Protein AF-X0K9X8-F1 (afdb_monomer_lite)

Organism: Fusarium odoratissimum (strain NRRL 54006) (NCBI:txid1089451)

InterPro domains:
  IPR001173 Glycosyltransferase 2-like [PF13632] (130-257)
  IPR029044 Nucleotide-diphospho-sugar transferases [SSF53448] (124-245)

Foldseek 3Di:
DLVLVVVLLVLLVLLQVVVVVVVVVVVVVVVCCPDPVNVVVVVVDPDDPPQQAWEAEAEDEPPDLQQLLALLVLVVPDPSHPYYHYHYPDDDPVSVSNVVSVVDYHDDDDQPVSSLQSLCQSLLLRQADDPNHDIDRPVLCVQQVVVQQQDDQVNHGAPDRGRNSSSLSCLVVVHGHHDNPPRHGDDDDDPAPQLNLLVLLLVLLSLLRCCPVCVVSQVVRDVSSNVSSCCLQVVLVVLVCQLVCCLPPVDRPDDDDPVSVVVSLVVSLVSRCVVCVPHDDNVNSCVSVVVVVCSRQVNSLSNVLSNVCSPPNCSSDDDPPPPPDDDPPPLVRLCSRCVSVLQSQLSVQLSVQLVVCVVVVHDPVVNVVSSNVRSVVRSVVSCVRRRVVD

pLDDT: mean 72.7, std 17.41, range [32.03, 96.44]

Radius of gyration: 24.19 Å; chains: 1; bounding box: 67×46×76 Å

Secondary structure (DSSP, 8-state):
-THHHHHHHHHHHHHHHHHHHHHHHHHHHHHHHHSHHHHHHHHH--S------EEEEEEESS--HHHHHHHHHHHHT-TTEEEEEEEE---SGGGHHHHHHTTS------SSHHHHHHHHHTTTB-S---TTS--EEHHHHTTTHHHHHT-EETTEEPSS--HHHHHHHHHHTT--B---TT-----PPPSSHHHHHHHHHHHHHHHHHHHHH-THHHHHH-HHHHHHHHHHHHHHHHHHHHHHHHHHH----S---HHHHHHHHHHHHHHHHHH-TTT--GGGGGGHHHHHHHHHTHHHHHHHHHHHTTT-S--SS--S-TTS------HHHHHHHHHHHHHHHHHHHHHHHHHHHHHTT--HHHHHHHHHHHHHHHHHHHHHHHTTT-

Sequence (390 aa):
MTIDILLGIILTESNRFANEGRRISFYSTLQRENSPKGREANFSTQSSNVKLNCLSAVVGYREDTALFTRALESYKAARGQDFMLVGIDGNNAEDQDMVDVFQRVVSILLGVRSFTRSTPACTATSDCQSGPCTAFRLSALSAILMPWYMQKVFGKRMIVNEDRHLTTNLLVRGWAVVFASDVLTATETPTTVTRWLRQQVRWARATHIESLLIPCVYAMSHPMAFFAAARREFGPLVVAVAVLSYFLTSHKLLYFSYPDLFLRIGITTVYNLLRNPDRLRLALSWYVVPGMFFYNIPLPAIHIWSLVTMTADTWGTAMRASTEIPKKDSSRKKWFETGFFVVWMGIVGGTVSRWLANEFDLCQGQTLVFMLCGVSLASVSTWKATIASQ

Structure (mmCIF, N/CA/C/O backbone):
data_AF-X0K9X8-F1
#
_entry.id   AF-X0K9X8-F1
#
loop_
_atom_site.group_PDB
_atom_site.id
_atom_site.type_symbol
_atom_site.label_atom_id
_atom_site.label_alt_id
_atom_site.label_comp_id
_atom_site.label_asym_id
_atom_site.label_entity_id
_atom_site.label_seq_id
_atom_site.pdbx_PDB_ins_code
_atom_site.Cartn_x
_atom_site.Cartn_y
_atom_site.Cartn_z
_atom_site.occupancy
_atom_site.B_iso_or_equiv
_atom_site.auth_seq_id
_atom_site.auth_comp_id
_atom_site.auth_asym_id
_atom_site.auth_atom_id
_atom_site.pdbx_PDB_model_num
ATOM 1 N N . MET A 1 1 ? 12.247 -5.678 16.398 1.00 59.19 1 MET A N 1
ATOM 2 C CA . MET A 1 1 ? 11.495 -5.378 15.163 1.00 59.19 1 MET A CA 1
ATOM 3 C C . MET A 1 1 ? 12.281 -4.376 14.282 1.00 59.19 1 MET A C 1
ATOM 5 O O . MET A 1 1 ? 12.179 -4.422 13.061 1.00 59.19 1 MET A O 1
ATOM 9 N N . THR A 1 2 ? 13.179 -3.576 14.872 1.00 66.62 2 THR A N 1
ATOM 10 C CA . THR A 1 2 ? 14.182 -2.691 14.229 1.00 66.62 2 THR A CA 1
ATOM 11 C C . THR A 1 2 ? 15.045 -3.304 13.114 1.00 66.62 2 THR A C 1
ATOM 13 O O . THR A 1 2 ? 15.408 -2.596 12.177 1.00 66.62 2 THR A O 1
ATOM 16 N N . ILE A 1 3 ? 15.354 -4.608 13.174 1.00 74.50 3 ILE A N 1
ATOM 17 C CA . ILE A 1 3 ? 16.177 -5.312 12.165 1.00 74.50 3 ILE A CA 1
ATOM 18 C C . ILE A 1 3 ? 15.588 -5.159 10.756 1.00 74.50 3 ILE A C 1
ATOM 20 O O . ILE A 1 3 ? 16.328 -4.991 9.794 1.00 74.50 3 ILE A O 1
ATOM 24 N N . ASP A 1 4 ? 14.259 -5.142 10.640 1.00 74.19 4 ASP A N 1
ATOM 25 C CA . ASP A 1 4 ? 13.558 -4.997 9.363 1.00 74.19 4 ASP A CA 1
ATOM 26 C C . ASP A 1 4 ? 13.836 -3.645 8.682 1.00 74.19 4 ASP A C 1
ATOM 28 O O . ASP A 1 4 ? 14.047 -3.586 7.472 1.00 74.19 4 ASP A O 1
ATOM 32 N N . ILE A 1 5 ? 13.907 -2.559 9.464 1.00 75.75 5 ILE A N 1
ATOM 33 C CA . ILE A 1 5 ? 14.230 -1.223 8.941 1.00 75.75 5 ILE A CA 1
ATOM 34 C C . ILE A 1 5 ? 15.701 -1.128 8.559 1.00 75.75 5 ILE A C 1
ATOM 36 O O . ILE A 1 5 ? 16.012 -0.572 7.509 1.00 75.75 5 ILE A O 1
ATOM 40 N N . LEU A 1 6 ? 16.602 -1.697 9.365 1.00 79.06 6 LEU A N 1
ATOM 41 C CA . LEU A 1 6 ? 18.027 -1.736 9.030 1.00 79.06 6 LEU A CA 1
ATOM 42 C C . LEU A 1 6 ? 18.268 -2.530 7.742 1.00 79.06 6 LEU A C 1
ATOM 44 O O . LEU A 1 6 ? 18.966 -2.052 6.852 1.00 79.06 6 LEU A O 1
ATOM 48 N N . LEU A 1 7 ? 17.620 -3.688 7.596 1.00 80.00 7 LEU A N 1
ATOM 49 C CA . LEU A 1 7 ? 17.647 -4.468 6.362 1.00 80.00 7 LEU A CA 1
ATOM 50 C C . LEU A 1 7 ? 17.076 -3.662 5.186 1.00 80.00 7 LEU A C 1
ATOM 52 O O . LEU A 1 7 ? 17.676 -3.630 4.117 1.00 80.00 7 LEU A O 1
ATOM 56 N N . GLY A 1 8 ? 15.959 -2.957 5.384 1.00 75.25 8 GLY A N 1
ATOM 57 C CA . GLY A 1 8 ? 15.376 -2.073 4.374 1.00 75.25 8 GLY A CA 1
ATOM 58 C C . GLY A 1 8 ? 16.324 -0.957 3.920 1.00 75.25 8 GLY A C 1
ATOM 59 O O . GLY A 1 8 ? 16.426 -0.699 2.720 1.00 75.25 8 GLY A O 1
ATOM 60 N N . ILE A 1 9 ? 17.051 -0.326 4.850 1.00 78.31 9 ILE A N 1
ATOM 61 C CA . ILE A 1 9 ? 18.086 0.677 4.551 1.00 78.31 9 ILE A CA 1
ATOM 62 C C . ILE A 1 9 ? 19.211 0.047 3.727 1.00 78.31 9 ILE A C 1
ATOM 64 O O . ILE A 1 9 ? 19.549 0.569 2.665 1.00 78.31 9 ILE A O 1
ATOM 68 N N . ILE A 1 10 ? 19.743 -1.095 4.173 1.00 83.25 10 ILE A N 1
ATOM 69 C CA . ILE A 1 10 ? 20.827 -1.803 3.480 1.00 83.25 10 ILE A CA 1
ATOM 70 C C . ILE A 1 10 ? 20.409 -2.137 2.047 1.00 83.25 10 ILE A C 1
ATOM 72 O O . ILE A 1 10 ? 21.118 -1.782 1.113 1.00 83.25 10 ILE A O 1
ATOM 76 N N . LEU A 1 11 ? 19.232 -2.737 1.849 1.00 80.50 11 LEU A N 1
ATOM 77 C CA . LEU A 1 11 ? 18.739 -3.102 0.517 1.00 80.50 11 LEU A CA 1
ATOM 78 C C . LEU A 1 11 ? 18.497 -1.877 -0.376 1.00 80.50 11 LEU A C 1
ATOM 80 O O . LEU A 1 11 ? 18.736 -1.939 -1.582 1.00 80.50 11 LEU A O 1
ATOM 84 N N . THR A 1 12 ? 18.065 -0.755 0.205 1.00 73.56 12 THR A N 1
ATOM 85 C CA . THR A 1 12 ? 17.913 0.519 -0.515 1.00 73.56 12 THR A CA 1
ATOM 86 C C . THR A 1 12 ? 19.257 1.039 -1.015 1.00 73.56 12 THR A C 1
ATOM 88 O O . THR A 1 12 ? 19.388 1.383 -2.192 1.00 73.56 12 THR A O 1
ATOM 91 N N . GLU A 1 13 ? 20.279 1.029 -0.162 1.00 80.56 13 GLU A N 1
ATOM 92 C CA . GLU A 1 13 ? 21.633 1.437 -0.538 1.00 80.56 13 GLU A CA 1
ATOM 93 C C . GLU A 1 13 ? 22.288 0.457 -1.520 1.00 80.56 13 GLU A C 1
ATOM 95 O O . GLU A 1 13 ? 22.928 0.891 -2.478 1.00 80.56 13 GLU A O 1
ATOM 100 N N . SER A 1 14 ? 22.065 -0.851 -1.367 1.00 81.12 14 SER A N 1
ATOM 101 C CA . SER A 1 14 ? 22.521 -1.861 -2.328 1.00 81.12 14 SER A CA 1
ATOM 102 C C . SER A 1 14 ? 21.883 -1.665 -3.705 1.00 81.12 14 SER A C 1
ATOM 104 O O . SER A 1 14 ? 22.591 -1.698 -4.710 1.00 81.12 14 SER A O 1
ATOM 106 N N . ASN A 1 15 ? 20.569 -1.402 -3.771 1.00 76.69 15 ASN A N 1
ATOM 107 C CA . ASN A 1 15 ? 19.885 -1.085 -5.028 1.00 76.69 15 ASN A CA 1
ATOM 108 C C . ASN A 1 15 ? 20.501 0.149 -5.698 1.00 76.69 15 ASN A C 1
ATOM 110 O O . ASN A 1 15 ? 20.777 0.147 -6.897 1.00 76.69 15 ASN A O 1
ATOM 114 N N . ARG A 1 16 ? 20.755 1.203 -4.915 1.00 73.44 16 ARG A N 1
ATOM 115 C CA . ARG A 1 16 ? 21.402 2.419 -5.407 1.00 73.44 16 ARG A CA 1
ATOM 116 C C . ARG A 1 16 ? 22.793 2.135 -5.961 1.00 73.44 16 ARG A C 1
ATOM 118 O O . ARG A 1 16 ? 23.090 2.556 -7.074 1.00 73.44 16 ARG A O 1
ATOM 125 N N . PHE A 1 17 ? 23.627 1.420 -5.214 1.00 79.50 17 PHE A N 1
ATOM 126 C CA . PHE A 1 17 ? 24.980 1.086 -5.648 1.00 79.50 17 PHE A CA 1
ATOM 127 C C . PHE A 1 17 ? 24.965 0.250 -6.935 1.00 79.50 17 PHE A C 1
ATOM 129 O O . PHE A 1 17 ? 25.713 0.534 -7.868 1.00 79.50 17 PHE A O 1
ATOM 136 N N . ALA A 1 18 ? 24.050 -0.718 -7.041 1.00 77.81 18 ALA A N 1
ATOM 137 C CA . ALA A 1 18 ? 23.861 -1.511 -8.253 1.00 77.81 18 ALA A CA 1
ATOM 138 C C . ALA A 1 18 ? 23.387 -0.664 -9.451 1.00 77.81 18 ALA A C 1
ATOM 140 O O . ALA A 1 18 ? 23.825 -0.888 -10.582 1.00 77.81 18 ALA A O 1
ATOM 141 N N . ASN A 1 19 ? 22.502 0.313 -9.224 1.00 69.94 19 ASN A N 1
ATOM 142 C CA . ASN A 1 19 ? 22.076 1.270 -10.249 1.00 69.94 19 ASN A CA 1
ATOM 143 C C . ASN A 1 19 ? 23.240 2.154 -10.714 1.00 69.94 19 ASN A C 1
ATOM 145 O O . ASN A 1 19 ? 23.433 2.328 -11.917 1.00 69.94 19 ASN A O 1
ATOM 149 N N . GLU A 1 20 ? 24.035 2.670 -9.776 1.00 74.62 20 GLU A N 1
ATOM 150 C CA . GLU A 1 20 ? 25.189 3.518 -10.071 1.00 74.62 20 GLU A CA 1
ATOM 151 C C . GLU A 1 20 ? 26.272 2.753 -10.837 1.00 74.62 20 GLU A C 1
ATOM 153 O O . GLU A 1 20 ? 26.783 3.240 -11.842 1.00 74.62 20 GLU A O 1
ATOM 158 N N . GLY A 1 21 ? 26.563 1.514 -10.434 1.00 75.44 21 GLY A N 1
ATOM 159 C CA . GLY A 1 21 ? 27.495 0.643 -11.147 1.00 75.44 21 GLY A CA 1
ATOM 160 C C . GLY A 1 21 ? 27.061 0.388 -12.593 1.00 75.44 21 GLY A C 1
ATOM 161 O O . GLY A 1 21 ? 27.867 0.522 -13.515 1.00 75.44 21 GLY A O 1
ATOM 162 N N . ARG A 1 22 ? 25.767 0.110 -12.821 1.00 75.81 22 ARG A N 1
ATOM 163 C CA . ARG A 1 22 ? 25.206 -0.027 -14.179 1.00 75.81 22 ARG A CA 1
ATOM 164 C C . ARG A 1 22 ? 25.334 1.263 -14.983 1.00 75.81 22 ARG A C 1
ATOM 166 O O . ARG A 1 22 ? 25.689 1.217 -16.160 1.00 75.81 22 ARG A O 1
ATOM 173 N N . ARG A 1 23 ? 25.100 2.410 -14.345 1.00 72.25 23 ARG A N 1
ATOM 174 C CA . ARG A 1 23 ? 25.253 3.732 -14.956 1.00 72.25 23 ARG A CA 1
ATOM 175 C C . ARG A 1 23 ? 26.701 3.980 -15.394 1.00 72.25 23 ARG A C 1
ATOM 177 O O . ARG A 1 23 ? 26.932 4.287 -16.560 1.00 72.25 23 ARG A O 1
ATOM 184 N N . ILE A 1 24 ? 27.678 3.790 -14.506 1.00 73.06 24 ILE A N 1
ATOM 185 C CA . ILE A 1 24 ? 29.112 3.970 -14.798 1.00 73.06 24 ILE A CA 1
ATOM 186 C C . ILE A 1 24 ? 29.586 2.997 -15.890 1.00 73.06 24 ILE A C 1
ATOM 188 O O . ILE A 1 24 ? 30.303 3.392 -16.813 1.00 73.06 24 ILE A O 1
ATOM 192 N N . SER A 1 25 ? 29.156 1.734 -15.837 1.00 75.88 25 SER A N 1
ATOM 193 C CA . SER A 1 25 ? 29.477 0.734 -16.864 1.00 75.88 25 SER A CA 1
ATOM 194 C C . SER A 1 25 ? 28.950 1.143 -18.245 1.00 75.88 25 SER A C 1
ATOM 196 O O . SER A 1 25 ? 29.683 1.069 -19.233 1.00 75.88 25 SER A O 1
ATOM 198 N N . PHE A 1 26 ? 27.728 1.673 -18.318 1.00 75.38 26 PHE A N 1
ATOM 199 C CA . PHE A 1 26 ? 27.162 2.193 -19.561 1.00 75.38 26 PHE A CA 1
ATOM 200 C C . PHE A 1 26 ? 27.972 3.375 -20.117 1.00 75.38 26 PHE A C 1
ATOM 202 O O . PHE A 1 26 ? 28.343 3.379 -21.290 1.00 75.38 26 PHE A O 1
ATOM 209 N N . TYR A 1 27 ? 28.321 4.351 -19.271 1.00 71.31 27 TYR A N 1
ATOM 210 C CA . TYR A 1 27 ? 29.128 5.503 -19.686 1.00 71.31 27 TYR A CA 1
ATOM 211 C C . TYR A 1 27 ? 30.544 5.124 -20.131 1.00 71.31 27 TYR A C 1
ATOM 213 O O . TYR A 1 27 ? 31.033 5.667 -21.120 1.00 71.31 27 TYR A O 1
ATOM 221 N N . SER A 1 28 ? 31.190 4.179 -19.446 1.00 72.38 28 SER A N 1
ATOM 222 C CA . SER A 1 28 ? 32.528 3.708 -19.828 1.00 72.38 28 SER A CA 1
ATOM 223 C C . SER A 1 28 ? 32.513 2.920 -21.143 1.00 72.38 28 SER A C 1
ATOM 225 O O . SER A 1 28 ? 33.427 3.075 -21.952 1.00 72.38 28 SER A O 1
ATOM 227 N N . THR A 1 29 ? 31.455 2.146 -21.409 1.00 73.19 29 THR A N 1
ATOM 228 C CA . THR A 1 29 ? 31.249 1.461 -22.698 1.00 73.19 29 THR A CA 1
ATOM 229 C C . THR A 1 29 ? 31.056 2.472 -23.829 1.00 73.19 29 THR A C 1
ATOM 231 O O . THR A 1 29 ? 31.784 2.427 -24.817 1.00 73.19 29 THR A O 1
ATOM 234 N N . LEU A 1 30 ? 30.188 3.472 -23.635 1.00 72.31 30 LEU A N 1
ATOM 235 C CA . LEU A 1 30 ? 30.000 4.573 -24.587 1.00 72.31 30 LEU A CA 1
ATOM 236 C C . LEU A 1 30 ? 31.292 5.354 -24.864 1.00 72.31 30 LEU A C 1
ATOM 238 O O . LEU A 1 30 ? 31.531 5.779 -25.992 1.00 72.31 30 LEU A O 1
ATOM 242 N N . GLN A 1 31 ? 32.125 5.590 -23.848 1.00 73.50 31 GLN A N 1
ATOM 243 C CA . GLN A 1 31 ? 33.414 6.265 -24.028 1.00 73.50 31 GLN A CA 1
ATOM 244 C C . GLN A 1 31 ? 34.405 5.405 -24.825 1.00 73.50 31 GLN A C 1
ATOM 246 O O . GLN A 1 31 ? 35.116 5.936 -25.680 1.00 73.50 31 GLN A O 1
ATOM 251 N N . ARG A 1 32 ? 34.430 4.083 -24.600 1.00 71.38 32 ARG A N 1
ATOM 252 C CA . ARG A 1 32 ? 35.252 3.140 -25.381 1.00 71.38 32 ARG A CA 1
ATOM 253 C C . ARG A 1 32 ? 34.811 3.070 -26.841 1.00 71.38 32 ARG A C 1
ATOM 255 O O . ARG A 1 32 ? 35.661 3.158 -27.719 1.00 71.38 32 ARG A O 1
ATOM 262 N N . GLU A 1 33 ? 33.509 2.990 -27.105 1.00 66.44 33 GLU A N 1
ATOM 263 C CA . GLU A 1 33 ? 32.953 2.987 -28.468 1.00 66.44 33 GLU A CA 1
ATOM 264 C C . GLU A 1 33 ? 33.223 4.301 -29.216 1.00 66.44 33 GLU A C 1
ATOM 266 O O . GLU A 1 33 ? 33.491 4.296 -30.416 1.00 66.44 33 GLU A O 1
ATOM 271 N N . ASN A 1 34 ? 33.211 5.435 -28.510 1.00 64.94 34 ASN A N 1
ATOM 272 C CA . ASN A 1 34 ? 33.505 6.744 -29.098 1.00 64.94 34 ASN A CA 1
ATOM 273 C C . ASN A 1 34 ? 35.006 7.052 -29.241 1.00 64.94 34 ASN A C 1
ATOM 275 O O . ASN A 1 34 ? 35.355 8.053 -29.869 1.00 64.94 34 ASN A O 1
ATOM 279 N N . SER A 1 35 ? 35.890 6.216 -28.688 1.00 67.31 35 SER A N 1
ATOM 280 C CA . SER A 1 35 ? 37.344 6.355 -28.827 1.00 67.31 35 SER A CA 1
ATOM 281 C C . SER A 1 35 ? 37.809 5.950 -30.237 1.00 67.31 35 SER A C 1
ATOM 283 O O . SER A 1 35 ? 37.209 5.057 -30.836 1.00 67.31 35 SER A O 1
ATOM 285 N N . PRO A 1 36 ? 38.899 6.530 -30.779 1.00 58.34 36 PRO A N 1
ATOM 286 C CA . PRO A 1 36 ? 39.360 6.257 -32.148 1.00 58.34 36 PRO A CA 1
ATOM 287 C C . PRO A 1 36 ? 39.602 4.762 -32.431 1.00 58.34 36 PRO A C 1
ATOM 289 O O . PRO A 1 36 ? 39.136 4.256 -33.446 1.00 58.34 36 PRO A O 1
ATOM 292 N N . LYS A 1 37 ? 40.183 4.019 -31.476 1.00 60.19 37 LYS A N 1
ATOM 293 C CA . LYS A 1 37 ? 40.351 2.553 -31.565 1.00 60.19 37 LYS A CA 1
ATOM 294 C C . LYS A 1 37 ? 39.027 1.766 -31.560 1.00 60.19 37 LYS A C 1
ATOM 296 O O . LYS A 1 37 ? 38.950 0.695 -32.149 1.00 60.19 37 LYS A O 1
ATOM 301 N N . GLY A 1 38 ? 37.987 2.274 -30.891 1.00 57.91 38 GLY A N 1
ATOM 302 C CA . GLY A 1 38 ? 36.652 1.658 -30.864 1.00 57.91 38 GLY A CA 1
ATOM 303 C C . GLY A 1 38 ? 35.869 1.896 -32.157 1.00 57.91 38 GLY A C 1
ATOM 304 O O . GLY A 1 38 ? 35.158 1.009 -32.625 1.00 57.91 38 GLY A O 1
ATOM 305 N N . ARG A 1 39 ? 36.065 3.062 -32.788 1.00 54.38 39 ARG A N 1
ATOM 306 C CA . ARG A 1 39 ? 35.500 3.380 -34.109 1.00 54.38 39 ARG A CA 1
ATOM 307 C C . ARG A 1 39 ? 36.086 2.510 -35.224 1.00 54.38 39 ARG A C 1
ATOM 309 O O . ARG A 1 39 ? 35.338 2.106 -36.105 1.00 54.38 39 ARG A O 1
ATOM 316 N N . GLU A 1 40 ? 37.376 2.177 -35.156 1.00 52.81 40 GLU A N 1
ATOM 317 C CA . GLU A 1 40 ? 38.030 1.249 -36.094 1.00 52.81 40 GLU A CA 1
ATOM 318 C C . GLU A 1 40 ? 37.556 -0.206 -35.910 1.00 52.81 40 GLU A C 1
ATOM 320 O O . GLU A 1 40 ? 37.260 -0.882 -36.893 1.00 52.81 40 GLU A O 1
ATOM 325 N N . ALA A 1 41 ? 37.390 -0.675 -34.666 1.00 54.25 41 ALA A N 1
ATOM 326 C CA . ALA A 1 41 ? 36.893 -2.027 -34.364 1.00 54.25 41 ALA A CA 1
ATOM 327 C C . ALA A 1 41 ? 35.403 -2.240 -34.721 1.00 54.25 41 ALA A C 1
ATOM 329 O O . ALA A 1 41 ? 34.992 -3.339 -35.098 1.00 54.25 41 ALA A O 1
ATOM 330 N N . ASN A 1 42 ? 34.584 -1.186 -34.652 1.00 49.88 42 ASN A N 1
ATOM 331 C CA . ASN A 1 42 ? 33.183 -1.232 -35.085 1.00 49.88 42 ASN A CA 1
ATOM 332 C C . ASN A 1 42 ? 33.025 -1.233 -36.616 1.00 49.88 42 ASN A C 1
ATOM 334 O O . ASN A 1 42 ? 31.961 -1.595 -37.115 1.00 49.88 42 ASN A O 1
ATOM 338 N N . PHE A 1 43 ? 34.067 -0.862 -37.367 1.00 47.47 43 PHE A N 1
ATOM 339 C CA . PHE A 1 43 ? 34.059 -0.908 -38.831 1.00 47.47 43 PHE A CA 1
ATOM 340 C C . PHE A 1 43 ? 34.288 -2.332 -39.370 1.00 47.47 43 PHE A C 1
ATOM 342 O O . PHE A 1 43 ? 33.804 -2.662 -40.450 1.00 47.47 43 PHE A O 1
ATOM 349 N N . SER A 1 44 ? 34.977 -3.196 -38.611 1.00 44.91 44 SER A N 1
ATOM 350 C CA . SER A 1 44 ? 35.267 -4.589 -38.989 1.00 44.91 44 SER A CA 1
ATOM 351 C C . SER A 1 44 ? 34.218 -5.604 -38.521 1.00 44.91 44 SER A C 1
ATOM 353 O O . SER A 1 44 ? 34.235 -6.749 -38.969 1.00 44.91 44 SER A O 1
ATOM 355 N N . THR A 1 45 ? 33.277 -5.198 -37.665 1.00 43.97 45 THR A N 1
ATOM 356 C CA . THR A 1 45 ? 32.271 -6.097 -37.087 1.00 43.97 45 THR A CA 1
ATOM 357 C C . THR A 1 45 ? 30.865 -5.549 -37.340 1.00 43.97 45 THR A C 1
ATOM 359 O O . THR A 1 45 ? 30.251 -4.925 -36.478 1.00 43.97 45 THR A O 1
ATOM 362 N N . GLN A 1 46 ? 30.320 -5.783 -38.539 1.00 43.72 46 GLN A N 1
ATOM 363 C CA . GLN A 1 46 ? 28.879 -5.640 -38.788 1.00 43.72 46 GLN A CA 1
ATOM 364 C C . GLN A 1 46 ? 28.123 -6.755 -38.047 1.00 43.72 46 GLN A C 1
ATOM 366 O O . GLN A 1 46 ? 27.713 -7.754 -38.625 1.00 43.72 46 GLN A O 1
ATOM 371 N N . SER A 1 47 ? 27.935 -6.589 -36.740 1.00 38.06 47 SER A N 1
ATOM 372 C CA . SER A 1 47 ? 26.994 -7.383 -35.953 1.00 38.06 47 SER A CA 1
ATOM 373 C C . SER A 1 47 ? 26.130 -6.431 -35.138 1.00 38.06 47 SER A C 1
ATOM 375 O O . SER A 1 47 ? 26.562 -5.905 -34.119 1.00 38.06 47 SER A O 1
ATOM 377 N N . SER A 1 48 ? 24.924 -6.184 -35.656 1.00 40.97 48 SER A N 1
ATOM 378 C CA . SER A 1 48 ? 23.752 -5.595 -34.993 1.00 40.97 48 SER A CA 1
ATOM 379 C C . SER A 1 48 ? 24.047 -4.689 -33.787 1.00 40.97 48 SER A C 1
ATOM 381 O O . SER A 1 48 ? 23.918 -5.106 -32.634 1.00 40.97 48 SER A O 1
ATOM 383 N N . ASN A 1 49 ? 24.361 -3.421 -34.057 1.00 42.47 49 ASN A N 1
ATOM 384 C CA . ASN A 1 49 ? 24.235 -2.343 -33.078 1.00 42.47 49 ASN A CA 1
ATOM 385 C C . ASN A 1 49 ? 22.771 -2.281 -32.612 1.00 42.47 49 ASN A C 1
ATOM 387 O O . ASN A 1 49 ? 21.937 -1.633 -33.249 1.00 42.47 49 ASN A O 1
ATOM 391 N N . VAL A 1 50 ? 22.425 -2.964 -31.518 1.00 42.91 50 VAL A N 1
ATOM 392 C CA . VAL A 1 50 ? 21.129 -2.762 -30.860 1.00 42.91 50 VAL A CA 1
ATOM 393 C C . VAL A 1 50 ? 21.220 -1.437 -30.121 1.00 42.91 50 VAL A C 1
ATOM 395 O O . VAL A 1 50 ? 21.516 -1.365 -28.931 1.00 42.91 50 VAL A O 1
ATOM 398 N N . LYS A 1 51 ? 20.989 -0.364 -30.872 1.00 45.69 51 LYS A N 1
ATOM 399 C CA . LYS A 1 51 ? 20.723 0.964 -30.342 1.00 45.69 51 LYS A CA 1
ATOM 400 C C . LYS A 1 51 ? 19.529 0.811 -29.391 1.00 45.69 51 LYS A C 1
ATOM 402 O O . LYS A 1 51 ? 18.437 0.417 -29.805 1.00 45.69 51 LYS A O 1
ATOM 407 N N . LEU A 1 52 ? 19.769 0.959 -28.087 1.00 48.19 52 LEU A N 1
ATOM 408 C CA . LEU A 1 52 ? 18.743 0.824 -27.053 1.00 48.19 52 LEU A CA 1
ATOM 409 C C . LEU A 1 52 ? 17.837 2.056 -27.101 1.00 48.19 52 LEU A C 1
ATOM 411 O O . LEU A 1 52 ? 17.950 2.948 -26.269 1.00 48.19 52 LEU A O 1
ATOM 415 N N . ASN A 1 53 ? 16.966 2.092 -28.103 1.00 51.25 53 ASN A N 1
ATOM 416 C CA . ASN A 1 53 ? 16.052 3.191 -28.354 1.00 51.25 53 ASN A CA 1
ATOM 417 C C . ASN A 1 53 ? 14.885 3.086 -27.371 1.00 51.25 53 ASN A C 1
ATOM 419 O O . ASN A 1 53 ? 14.000 2.235 -27.506 1.00 51.25 53 ASN A O 1
ATOM 423 N N . CYS A 1 54 ? 14.906 3.922 -26.341 1.00 49.75 54 CYS A N 1
ATOM 424 C CA . CYS A 1 54 ? 13.809 4.063 -25.399 1.00 49.75 54 CYS A CA 1
ATOM 425 C C . CYS A 1 54 ? 12.861 5.163 -25.890 1.00 49.75 54 CYS A C 1
ATOM 427 O O . CYS A 1 54 ? 13.294 6.267 -26.224 1.00 49.75 54 CYS A O 1
ATOM 429 N N . LEU A 1 55 ? 11.565 4.850 -25.916 1.00 53.56 55 LEU A N 1
ATOM 430 C CA . LEU A 1 55 ? 10.489 5.822 -26.078 1.00 53.56 55 LEU A CA 1
ATOM 431 C C . LEU A 1 55 ? 9.999 6.195 -24.683 1.00 53.56 55 LEU A C 1
ATOM 433 O O . LEU A 1 55 ? 9.585 5.320 -23.919 1.00 53.56 55 LEU A O 1
ATOM 437 N N . SER A 1 56 ? 10.021 7.478 -24.355 1.00 56.22 56 SER A N 1
ATOM 438 C CA . SER A 1 56 ? 9.326 7.997 -23.180 1.00 56.22 56 SER A CA 1
ATOM 439 C C . SER A 1 56 ? 7.967 8.531 -23.618 1.00 56.22 56 SER A C 1
ATOM 441 O O . SER A 1 56 ? 7.872 9.314 -24.559 1.00 56.22 56 SER A O 1
ATOM 443 N N . ALA A 1 57 ? 6.902 8.077 -22.965 1.00 55.81 57 ALA A N 1
ATOM 444 C CA . ALA A 1 57 ? 5.567 8.622 -23.156 1.00 55.81 57 ALA A CA 1
ATOM 445 C C . ALA A 1 57 ? 5.154 9.313 -21.857 1.00 55.81 57 ALA A C 1
ATOM 447 O O . ALA A 1 57 ? 5.088 8.662 -20.815 1.00 55.81 57 ALA A O 1
ATOM 448 N N . VAL A 1 58 ? 4.924 10.623 -21.911 1.00 61.25 58 VAL A N 1
ATOM 449 C CA . VAL A 1 58 ? 4.520 11.429 -20.753 1.00 61.25 58 VAL A CA 1
ATOM 450 C C . VAL A 1 58 ? 3.170 12.041 -21.078 1.00 61.25 58 VAL A C 1
ATOM 452 O O . VAL A 1 58 ? 3.062 12.829 -22.009 1.00 61.25 58 VAL A O 1
ATOM 455 N N . VAL A 1 59 ? 2.128 11.653 -20.347 1.00 55.53 59 VAL A N 1
ATOM 456 C CA . VAL A 1 59 ? 0.781 12.196 -20.555 1.00 55.53 59 VAL A CA 1
ATOM 457 C C . VAL A 1 59 ? 0.454 13.143 -19.409 1.00 55.53 59 VAL A C 1
ATOM 459 O O . VAL A 1 59 ? 0.498 12.730 -18.252 1.00 55.53 59 VAL A O 1
ATOM 462 N N . GLY A 1 60 ? 0.174 14.406 -19.726 1.00 55.19 60 GLY A N 1
ATOM 463 C CA . GLY A 1 60 ? -0.224 15.435 -18.768 1.00 55.19 60 GLY A CA 1
ATOM 464 C C . GLY A 1 60 ? -1.664 15.877 -19.003 1.00 55.19 60 GLY A C 1
ATOM 465 O O . GLY A 1 60 ? -2.057 16.117 -20.141 1.00 55.19 60 GLY A O 1
ATOM 466 N N . TYR A 1 61 ? -2.452 16.010 -17.937 1.00 50.94 61 TYR A N 1
ATOM 467 C CA . TYR A 1 61 ? -3.801 16.575 -18.003 1.00 50.94 61 TYR A CA 1
ATOM 468 C C . TYR A 1 61 ? -4.065 17.452 -16.786 1.00 50.94 61 TYR A C 1
ATOM 470 O O . TYR A 1 61 ? -4.244 16.918 -15.693 1.00 50.94 61 TYR A O 1
ATOM 478 N N . ARG 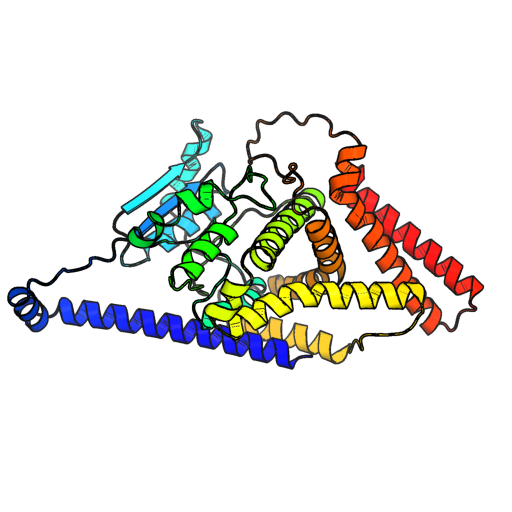A 1 62 ? -4.085 18.781 -16.981 1.00 53.94 62 ARG A N 1
ATOM 479 C CA . ARG A 1 62 ? -4.302 19.780 -15.912 1.00 53.94 62 ARG A CA 1
ATOM 480 C C . ARG A 1 62 ? -3.468 19.522 -14.656 1.00 53.94 62 ARG A C 1
ATOM 482 O O . ARG A 1 62 ? -3.928 19.733 -13.539 1.00 53.94 62 ARG A O 1
ATOM 489 N N . GLU A 1 63 ? -2.261 19.011 -14.859 1.00 56.44 63 GLU A N 1
ATOM 490 C CA . GLU A 1 63 ? -1.320 18.799 -13.773 1.00 56.44 63 GLU A CA 1
ATOM 491 C C . GLU A 1 63 ? -0.837 20.171 -13.299 1.00 56.44 63 GLU A C 1
ATOM 493 O O . GLU A 1 63 ? -0.716 21.107 -14.094 1.00 56.44 63 GLU A O 1
ATOM 498 N N . ASP A 1 64 ? -0.552 20.297 -12.004 1.00 54.88 64 ASP A N 1
ATOM 499 C CA . ASP A 1 64 ? 0.115 21.496 -11.510 1.00 54.88 64 ASP A CA 1
ATOM 500 C C . ASP A 1 64 ? 1.403 21.711 -12.304 1.00 54.88 64 ASP A C 1
ATOM 502 O O . ASP A 1 64 ? 2.220 20.801 -12.508 1.00 54.88 64 ASP A O 1
ATOM 506 N N . THR A 1 65 ? 1.553 22.937 -12.782 1.00 51.06 65 THR A N 1
ATOM 507 C CA . THR A 1 65 ? 2.579 23.289 -13.741 1.00 51.06 65 THR A CA 1
ATOM 508 C C . THR A 1 65 ? 3.967 22.962 -13.180 1.00 51.06 65 THR A C 1
ATOM 510 O O . THR A 1 65 ? 4.753 22.257 -13.815 1.00 51.06 65 THR A O 1
ATOM 513 N N . ALA A 1 66 ? 4.249 23.287 -11.918 1.00 48.69 66 ALA A N 1
ATOM 514 C CA . ALA A 1 66 ? 5.538 22.953 -11.318 1.00 48.69 66 ALA A CA 1
ATOM 515 C C . ALA A 1 66 ? 5.821 21.434 -11.266 1.00 48.69 66 ALA A C 1
ATOM 517 O O . ALA A 1 66 ? 6.986 21.031 -11.243 1.00 48.69 66 ALA A O 1
ATOM 518 N N . LEU A 1 67 ? 4.800 20.570 -11.260 1.00 51.59 67 LEU A N 1
ATOM 519 C CA . LEU A 1 67 ? 4.954 19.110 -11.233 1.00 51.59 67 LEU A CA 1
ATOM 520 C C . LEU A 1 67 ? 5.246 18.523 -12.615 1.00 51.59 67 LEU A C 1
ATOM 522 O O . LEU A 1 67 ? 6.088 17.623 -12.733 1.00 51.59 67 LEU A O 1
ATOM 526 N N . PHE A 1 68 ? 4.584 19.043 -13.647 1.00 55.50 68 PHE A N 1
ATOM 527 C CA . PHE A 1 68 ? 4.695 18.526 -15.006 1.00 55.50 68 PHE A CA 1
ATOM 528 C C . PHE A 1 68 ? 6.083 18.763 -15.607 1.00 55.50 68 PHE A C 1
ATOM 530 O O . PHE A 1 68 ? 6.671 17.843 -16.185 1.00 55.50 68 PHE A O 1
ATOM 537 N N . THR A 1 69 ? 6.680 19.939 -15.386 1.00 50.19 69 THR A N 1
ATOM 538 C CA . THR A 1 69 ? 8.032 20.216 -15.898 1.00 50.19 69 THR A CA 1
ATOM 539 C C . THR A 1 69 ? 9.068 19.236 -15.387 1.00 50.19 69 THR A C 1
ATOM 541 O O . THR A 1 69 ? 9.928 18.750 -16.120 1.00 50.19 69 THR A O 1
ATOM 544 N N . ARG A 1 70 ? 8.978 18.929 -14.098 1.00 52.31 70 ARG A N 1
ATOM 545 C CA . ARG A 1 70 ? 10.006 18.175 -13.403 1.00 52.31 70 ARG A CA 1
ATOM 546 C C . ARG A 1 70 ? 10.019 16.715 -13.801 1.00 52.31 70 ARG A C 1
ATOM 548 O O . ARG A 1 70 ? 11.075 16.084 -13.794 1.00 52.31 70 ARG A O 1
ATOM 555 N N . ALA A 1 71 ? 8.846 16.180 -14.130 1.00 55.72 71 ALA A N 1
ATOM 556 C CA . ALA A 1 71 ? 8.735 14.872 -14.744 1.00 55.72 71 ALA A CA 1
ATOM 557 C C . ALA A 1 71 ? 9.480 14.874 -16.087 1.00 55.72 71 ALA A C 1
ATOM 559 O O . ALA A 1 71 ? 10.367 14.048 -16.292 1.00 55.72 71 ALA A O 1
ATOM 560 N N . LEU A 1 72 ? 9.206 15.848 -16.955 1.00 57.09 72 LEU A N 1
ATOM 561 C CA . LEU A 1 72 ? 9.774 15.930 -18.303 1.00 57.09 72 LEU A CA 1
ATOM 562 C C . LEU A 1 72 ? 11.299 16.113 -18.323 1.00 57.09 72 LEU A C 1
ATOM 564 O O . LEU A 1 72 ? 11.994 15.488 -19.128 1.00 57.09 72 LEU A O 1
ATOM 568 N N . GLU A 1 73 ? 11.854 16.894 -17.403 1.00 54.28 73 GLU A N 1
ATOM 569 C CA . GLU A 1 73 ? 13.305 17.064 -17.298 1.00 54.28 73 GLU A CA 1
ATOM 570 C C . GLU A 1 73 ? 14.040 15.802 -16.834 1.00 54.28 73 GLU A C 1
ATOM 572 O O . GLU A 1 73 ? 15.165 15.546 -17.271 1.00 54.28 73 GLU A O 1
ATOM 577 N N . SER A 1 74 ? 13.397 14.970 -16.008 1.00 55.59 74 SER A N 1
ATOM 578 C CA . SER A 1 74 ? 13.963 13.681 -15.596 1.00 55.59 74 SER A CA 1
ATOM 579 C C . SER A 1 74 ? 14.128 12.717 -16.779 1.00 55.59 74 SER A C 1
ATOM 581 O O . SER A 1 74 ? 15.120 11.991 -16.854 1.00 55.59 74 SER A O 1
ATOM 583 N N . TYR A 1 75 ? 13.208 12.780 -17.747 1.00 58.03 75 TYR A N 1
ATOM 584 C CA . TYR A 1 75 ? 13.280 12.027 -18.998 1.00 58.03 75 TYR A CA 1
ATOM 585 C C . TYR A 1 75 ? 14.319 12.619 -19.957 1.00 58.03 75 TYR A C 1
ATOM 587 O O . TYR A 1 75 ? 15.092 11.880 -20.561 1.00 58.03 75 TYR A O 1
ATOM 595 N N . LYS A 1 76 ? 14.420 13.951 -20.054 1.00 51.06 76 LYS A N 1
ATOM 596 C CA . LYS A 1 76 ? 15.424 14.625 -20.899 1.00 51.06 76 LYS A CA 1
ATOM 597 C C . LYS A 1 76 ? 16.870 14.297 -20.492 1.00 51.06 76 LYS A C 1
ATOM 599 O O . LYS A 1 76 ? 17.747 14.235 -21.349 1.00 51.06 76 LYS A O 1
ATOM 604 N N . ALA A 1 77 ? 17.126 14.068 -19.203 1.00 49.84 77 ALA A N 1
ATOM 605 C CA . ALA A 1 77 ? 18.446 13.689 -18.692 1.00 49.84 77 ALA A CA 1
ATOM 606 C C . ALA A 1 77 ? 18.790 12.191 -18.875 1.00 49.84 77 ALA A C 1
ATOM 608 O O . ALA A 1 77 ? 19.932 11.788 -18.627 1.00 49.84 77 ALA A O 1
ATOM 609 N N . ALA A 1 78 ? 17.840 11.350 -19.304 1.00 51.94 78 ALA A N 1
ATOM 610 C CA . ALA A 1 78 ? 18.046 9.916 -19.482 1.00 51.94 78 ALA A CA 1
ATOM 611 C C . ALA A 1 78 ? 18.722 9.607 -20.835 1.00 51.94 78 ALA A C 1
ATOM 613 O O . ALA A 1 78 ? 18.139 9.783 -21.904 1.00 51.94 78 ALA A O 1
ATOM 614 N N . ARG A 1 79 ? 19.972 9.117 -20.818 1.00 46.47 79 ARG A N 1
ATOM 615 C CA . ARG A 1 79 ? 20.674 8.700 -22.049 1.00 46.47 79 ARG A CA 1
ATOM 616 C C . ARG A 1 79 ? 20.080 7.402 -22.618 1.00 46.47 79 ARG A C 1
ATOM 618 O O . ARG A 1 79 ? 19.918 6.434 -21.881 1.00 46.47 79 ARG A O 1
ATOM 625 N N . GLY A 1 80 ? 19.808 7.387 -23.929 1.00 51.78 80 GLY A N 1
ATOM 626 C CA . GLY A 1 80 ? 19.130 6.293 -24.653 1.00 51.78 80 GLY A CA 1
ATOM 627 C C . GLY A 1 80 ? 17.678 6.602 -25.054 1.00 51.78 80 GLY A C 1
ATOM 628 O O . GLY A 1 80 ? 16.992 5.743 -25.599 1.00 51.78 80 GLY A O 1
ATOM 629 N N . GLN A 1 81 ? 17.191 7.811 -24.769 1.00 50.34 81 GLN A N 1
ATOM 630 C CA . GLN A 1 81 ? 15.868 8.275 -25.173 1.00 50.34 81 GLN A CA 1
ATOM 631 C C . GLN A 1 81 ? 15.915 8.879 -26.584 1.00 50.34 81 GLN A C 1
ATOM 633 O O . GLN A 1 81 ? 16.398 9.994 -26.762 1.00 50.34 81 GLN A O 1
ATOM 638 N N . ASP A 1 82 ? 15.419 8.138 -27.574 1.00 44.41 82 ASP A N 1
ATOM 639 C CA . ASP A 1 82 ? 15.455 8.544 -28.990 1.00 44.41 82 ASP A CA 1
ATOM 640 C C . ASP A 1 82 ? 14.235 9.387 -29.384 1.00 44.41 82 ASP A C 1
ATOM 642 O O . ASP A 1 82 ? 14.310 10.232 -30.274 1.00 44.41 82 ASP A O 1
ATOM 646 N N . PHE A 1 83 ? 13.103 9.166 -28.714 1.00 41.41 83 PHE A N 1
ATOM 647 C CA . PHE A 1 83 ? 11.850 9.860 -28.985 1.00 41.41 83 PHE A CA 1
ATOM 648 C C . PHE A 1 83 ? 11.074 10.035 -27.675 1.00 41.41 83 PHE A C 1
ATOM 650 O 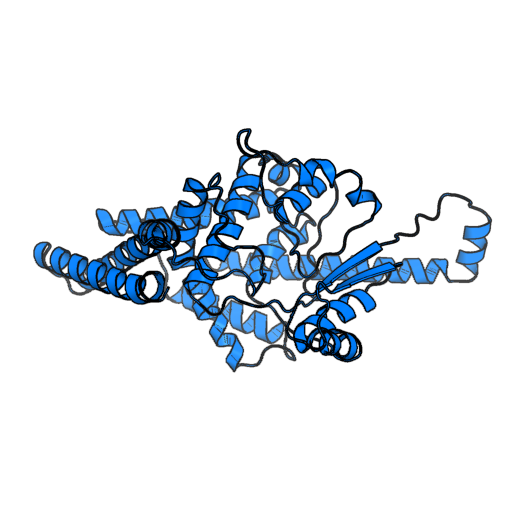O . PHE A 1 83 ? 11.015 9.117 -26.855 1.00 41.41 83 PHE A O 1
ATOM 657 N N . MET A 1 84 ? 10.497 11.218 -27.468 1.00 49.94 84 MET A N 1
ATOM 658 C CA . MET A 1 84 ? 9.647 11.532 -26.319 1.00 49.94 84 MET A CA 1
ATOM 659 C C . MET A 1 84 ? 8.282 11.961 -26.837 1.00 49.94 84 MET A C 1
ATOM 661 O O . MET A 1 84 ? 8.160 13.008 -27.467 1.00 49.94 84 MET A O 1
ATOM 665 N N . LEU A 1 85 ? 7.269 11.138 -26.591 1.00 42.66 85 LEU A N 1
ATOM 666 C CA . LEU A 1 85 ? 5.887 11.434 -26.928 1.00 42.66 85 LEU A CA 1
ATOM 667 C C . LEU A 1 85 ? 5.219 12.066 -25.708 1.00 42.66 85 LEU A C 1
ATOM 669 O O . LEU A 1 85 ? 4.906 11.379 -24.737 1.00 42.66 85 LEU A O 1
ATOM 673 N N . VAL A 1 86 ? 5.020 13.379 -25.748 1.00 50.25 86 VAL A N 1
ATOM 674 C CA . VAL A 1 86 ? 4.267 14.086 -24.710 1.00 50.25 86 VAL A CA 1
ATOM 675 C C . VAL A 1 86 ? 2.833 14.259 -25.195 1.00 50.25 86 VAL A C 1
ATOM 677 O O . VAL A 1 86 ? 2.604 14.920 -26.204 1.00 50.25 86 VAL A O 1
ATOM 680 N N . GLY A 1 87 ? 1.877 13.631 -24.516 1.00 43.19 87 GLY A N 1
ATOM 681 C CA . GLY A 1 87 ? 0.451 13.817 -24.775 1.00 43.19 87 GLY A CA 1
ATOM 682 C C . GLY A 1 87 ? -0.126 14.794 -23.761 1.00 43.19 87 GLY A C 1
ATOM 683 O O . GLY A 1 87 ? -0.103 14.505 -22.571 1.00 43.19 87 GLY A O 1
ATOM 684 N N . ILE A 1 88 ? -0.628 15.942 -24.202 1.00 50.12 88 ILE A N 1
ATOM 685 C CA . ILE A 1 88 ? -1.387 16.849 -23.334 1.00 50.12 88 ILE A CA 1
ATOM 686 C C . ILE A 1 88 ? -2.862 16.614 -23.648 1.00 50.12 88 ILE A C 1
ATOM 688 O O . ILE A 1 88 ? -3.288 16.834 -24.778 1.00 50.12 88 ILE A O 1
ATOM 692 N N . ASP A 1 89 ? -3.622 16.099 -22.687 1.00 44.69 89 ASP A N 1
ATOM 693 C CA . ASP A 1 89 ? -5.022 15.696 -22.893 1.00 44.69 89 ASP A CA 1
ATOM 694 C C . ASP A 1 89 ? -5.988 16.889 -22.738 1.00 44.69 89 ASP A C 1
ATOM 696 O O . ASP A 1 89 ? -6.902 16.859 -21.928 1.00 44.69 89 ASP A O 1
ATOM 700 N N . GLY A 1 90 ? -5.774 17.997 -23.450 1.00 49.03 90 GLY A N 1
ATOM 701 C CA . GLY A 1 90 ? -6.594 19.211 -23.312 1.00 49.03 90 GLY A CA 1
ATOM 702 C C . GLY A 1 90 ? -6.590 20.080 -24.571 1.00 49.03 90 GLY A C 1
ATOM 703 O O . GLY A 1 90 ? -5.626 20.060 -25.333 1.00 49.03 90 GLY A O 1
ATOM 704 N N . ASN A 1 91 ? -7.685 20.802 -24.832 1.00 50.19 91 ASN A N 1
ATOM 705 C CA . ASN A 1 91 ? -7.847 21.681 -25.999 1.00 50.19 91 ASN A CA 1
ATOM 706 C C . ASN A 1 91 ? -8.293 23.114 -25.640 1.00 50.19 91 ASN A C 1
ATOM 708 O O . ASN A 1 91 ? -8.787 23.833 -26.510 1.00 50.19 91 ASN A O 1
ATOM 712 N N . ASN A 1 92 ? -8.131 23.529 -24.380 1.00 51.88 92 ASN A N 1
ATOM 713 C CA . ASN A 1 92 ? -8.550 24.838 -23.882 1.00 51.88 92 ASN A CA 1
ATOM 714 C C . ASN A 1 92 ? -7.349 25.782 -23.693 1.00 51.88 92 ASN A C 1
ATOM 716 O O . ASN A 1 92 ? -6.217 25.349 -23.516 1.00 51.88 92 ASN A O 1
ATOM 720 N N . ALA A 1 93 ? -7.595 27.097 -23.673 1.00 49.34 93 ALA A N 1
ATOM 721 C CA . ALA A 1 93 ? -6.539 28.112 -23.548 1.00 49.34 93 ALA A CA 1
ATOM 722 C C . ALA A 1 93 ? -5.728 28.033 -22.232 1.00 49.34 93 ALA A C 1
ATOM 724 O O . ALA A 1 93 ? -4.583 28.471 -22.197 1.00 49.34 93 ALA A O 1
ATOM 725 N N . GLU A 1 94 ? -6.296 27.446 -21.173 1.00 53.88 94 GLU A N 1
ATOM 726 C CA . GLU A 1 94 ? -5.630 27.193 -19.882 1.00 53.88 94 GLU A CA 1
ATOM 727 C C . GLU A 1 94 ? -4.577 26.064 -19.961 1.00 53.88 94 GLU A C 1
ATOM 729 O O . GLU A 1 94 ? -3.713 25.964 -19.094 1.00 53.88 94 GLU A O 1
ATOM 734 N N . ASP A 1 95 ? -4.602 25.236 -21.015 1.00 47.94 95 ASP A N 1
ATOM 735 C CA . ASP A 1 95 ? -3.647 24.136 -21.221 1.00 47.94 95 ASP A CA 1
ATOM 736 C C . ASP A 1 95 ? -2.297 24.632 -21.796 1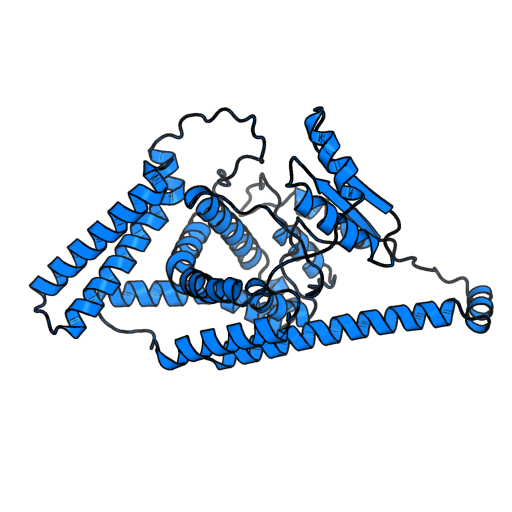.00 47.94 95 ASP A C 1
ATOM 738 O O . ASP A 1 95 ? -1.317 23.882 -21.841 1.00 47.94 95 ASP A O 1
ATOM 742 N N . GLN A 1 96 ? -2.215 25.912 -22.186 1.00 51.41 96 GLN A N 1
ATOM 743 C CA . GLN A 1 96 ? -1.006 26.538 -22.732 1.00 51.41 96 GLN A CA 1
ATOM 744 C C . GLN A 1 96 ? 0.073 26.780 -21.662 1.00 51.41 96 GLN A C 1
ATOM 746 O O . GLN A 1 96 ? 1.265 26.680 -21.955 1.00 51.41 96 GLN A O 1
ATOM 751 N N . ASP A 1 97 ? -0.331 26.973 -20.402 1.00 51.59 97 ASP A N 1
ATOM 752 C CA . ASP A 1 97 ? 0.577 27.129 -19.260 1.00 51.59 97 ASP A CA 1
ATOM 753 C C . ASP A 1 97 ? 1.452 25.881 -19.043 1.00 51.59 97 ASP A C 1
ATOM 755 O O . ASP A 1 97 ? 2.613 26.001 -18.662 1.00 51.59 97 ASP A O 1
ATOM 759 N N . MET A 1 98 ? 0.946 24.679 -19.352 1.00 45.75 98 MET A N 1
ATOM 760 C CA . MET A 1 98 ? 1.698 23.412 -19.290 1.00 45.75 98 MET A CA 1
ATOM 761 C C . MET A 1 98 ? 2.796 23.313 -20.364 1.00 45.75 98 MET A C 1
ATOM 763 O O . MET A 1 98 ? 3.820 22.657 -20.142 1.00 45.75 98 MET A O 1
ATOM 767 N N . VAL A 1 99 ? 2.608 23.980 -21.510 1.00 47.28 99 VAL A N 1
ATOM 768 C CA . VAL A 1 99 ? 3.584 24.050 -22.613 1.00 47.28 99 VAL A CA 1
ATOM 769 C C . VAL A 1 99 ? 4.762 24.953 -22.238 1.00 47.28 99 VAL A C 1
ATOM 771 O O . VAL A 1 99 ? 5.916 24.579 -22.456 1.00 47.28 99 VAL A O 1
ATOM 774 N N . ASP A 1 100 ? 4.491 26.098 -21.611 1.00 45.25 100 ASP A N 1
ATOM 775 C CA . ASP A 1 100 ? 5.523 27.043 -21.153 1.00 45.25 100 ASP A CA 1
ATOM 776 C C . ASP A 1 100 ? 6.314 26.508 -19.960 1.00 45.25 100 ASP A C 1
ATOM 778 O O . ASP A 1 100 ? 7.510 26.749 -19.779 1.00 45.25 100 ASP A O 1
ATOM 782 N N . VAL A 1 101 ? 5.649 25.704 -19.152 1.00 43.69 101 VAL A N 1
ATOM 783 C CA . VAL A 1 101 ? 6.204 25.118 -17.952 1.00 43.69 101 VAL A CA 1
ATOM 784 C C . VAL A 1 101 ? 7.127 23.957 -18.254 1.00 43.69 101 VAL A C 1
ATOM 786 O O . VAL A 1 101 ? 8.153 23.879 -17.593 1.00 43.69 101 VAL A O 1
ATOM 789 N N . PHE A 1 102 ? 6.894 23.149 -19.294 1.00 42.22 102 PHE A N 1
ATOM 790 C CA . PHE A 1 102 ? 7.887 22.193 -19.814 1.00 42.22 102 PHE A CA 1
ATOM 791 C C . PHE A 1 102 ? 9.271 22.830 -20.063 1.00 42.22 102 PHE A C 1
ATOM 793 O O . PHE A 1 102 ? 10.289 22.143 -19.967 1.00 42.22 102 PHE A O 1
ATOM 800 N N . GLN A 1 103 ? 9.341 24.139 -20.328 1.00 42.69 103 GLN A N 1
ATOM 801 C CA . GLN A 1 103 ? 10.601 24.832 -20.593 1.00 42.69 103 GLN A CA 1
ATOM 802 C C . GLN A 1 103 ? 11.437 25.186 -19.336 1.00 42.69 103 GLN A C 1
ATOM 804 O O . GLN A 1 103 ? 12.540 25.701 -19.520 1.00 42.69 103 GLN A O 1
ATOM 809 N N . ARG A 1 104 ? 10.986 24.953 -18.081 1.00 36.25 104 ARG A N 1
ATOM 810 C CA . ARG A 1 104 ? 11.499 25.738 -16.920 1.00 36.25 104 ARG A CA 1
ATOM 811 C C . ARG A 1 104 ? 11.992 25.099 -15.586 1.00 36.25 104 ARG A C 1
ATOM 813 O O . ARG A 1 104 ? 12.564 25.869 -14.823 1.00 36.25 104 ARG A O 1
ATOM 820 N N . VAL A 1 105 ? 11.788 23.840 -15.177 1.00 38.84 105 VAL A N 1
ATOM 821 C CA . VAL A 1 105 ? 11.766 23.454 -13.731 1.00 38.84 105 VAL A CA 1
ATOM 822 C C . VAL A 1 105 ? 12.173 22.001 -13.399 1.00 38.84 105 VAL A C 1
ATOM 824 O O . VAL A 1 105 ? 11.441 21.051 -13.680 1.00 38.84 105 VAL A O 1
ATOM 827 N N . VAL A 1 106 ? 13.259 21.895 -12.612 1.00 34.53 106 VAL A N 1
ATOM 828 C CA . VAL A 1 106 ? 13.910 20.719 -11.975 1.00 34.53 106 VAL A CA 1
ATOM 829 C C . VAL A 1 106 ? 13.438 20.514 -10.504 1.00 34.53 106 VAL A C 1
ATOM 831 O O . VAL A 1 106 ? 13.344 21.490 -9.773 1.00 34.53 106 VAL A O 1
ATOM 834 N N . SER A 1 107 ? 13.280 19.242 -10.038 1.00 32.38 107 SER A N 1
ATOM 835 C CA . SER A 1 107 ? 13.272 18.674 -8.623 1.00 32.38 107 SER A CA 1
ATOM 836 C C . SER A 1 107 ? 12.175 19.051 -7.582 1.00 32.38 107 SER A C 1
ATOM 838 O O . SER A 1 107 ? 11.726 20.185 -7.571 1.00 32.38 107 SER A O 1
ATOM 840 N N . ILE A 1 108 ? 11.502 18.181 -6.766 1.00 32.53 108 ILE A N 1
ATOM 841 C CA . ILE A 1 108 ? 11.647 17.214 -5.621 1.00 32.53 108 ILE A CA 1
ATOM 842 C C . ILE A 1 108 ? 10.480 16.113 -5.486 1.00 32.53 108 ILE A C 1
ATOM 844 O O . ILE A 1 108 ? 9.340 16.409 -5.834 1.00 32.53 108 ILE A O 1
ATOM 848 N N . LEU A 1 109 ? 10.592 14.835 -5.017 1.00 32.03 109 LEU A N 1
ATOM 849 C CA . LEU A 1 109 ? 10.291 14.286 -3.639 1.00 32.03 109 LEU A CA 1
ATOM 850 C C . LEU A 1 109 ? 10.066 12.730 -3.629 1.00 32.03 109 LEU A C 1
ATOM 852 O O . LEU A 1 109 ? 9.409 12.240 -4.544 1.00 32.03 109 LEU A O 1
ATOM 856 N N . LEU A 1 110 ? 10.514 11.993 -2.578 1.00 39.78 110 LEU A N 1
ATOM 857 C CA . LEU A 1 110 ? 9.791 10.969 -1.743 1.00 39.78 110 LEU A CA 1
ATOM 858 C C . LEU A 1 110 ? 10.736 10.044 -0.917 1.00 39.78 110 LEU A C 1
ATOM 860 O O . LEU A 1 110 ? 11.660 9.454 -1.466 1.00 39.78 110 LEU A O 1
ATOM 864 N N . GLY A 1 111 ? 10.469 9.866 0.396 1.00 33.00 111 GLY A N 1
ATOM 865 C CA . GLY A 1 111 ? 11.341 9.124 1.345 1.00 33.00 111 GLY A CA 1
ATOM 866 C C . GLY A 1 111 ? 10.762 7.872 2.042 1.00 33.00 111 GLY A C 1
ATOM 867 O O . GLY A 1 111 ? 11.510 6.960 2.367 1.00 33.00 111 GLY A O 1
ATOM 868 N N . VAL A 1 112 ? 9.440 7.735 2.234 1.00 35.16 112 VAL A N 1
ATOM 869 C CA . VAL A 1 112 ? 8.876 6.573 2.980 1.00 35.16 112 VAL A CA 1
ATOM 870 C C . VAL A 1 112 ? 8.522 5.387 2.066 1.00 35.16 112 VAL A C 1
ATOM 872 O O . VAL A 1 112 ? 8.643 4.230 2.461 1.00 35.16 112 VAL A O 1
ATOM 875 N N . ARG A 1 113 ? 8.137 5.649 0.809 1.00 40.50 113 ARG A N 1
ATOM 876 C CA . ARG A 1 113 ? 7.808 4.606 -0.186 1.00 40.50 113 ARG A CA 1
ATOM 877 C C . ARG A 1 113 ? 9.050 3.898 -0.741 1.00 40.50 113 ARG A C 1
ATOM 879 O O . ARG A 1 113 ? 8.943 2.797 -1.276 1.00 40.50 113 ARG A O 1
ATOM 886 N N . SER A 1 114 ? 10.216 4.525 -0.596 1.00 44.34 114 SER A N 1
ATOM 887 C CA . SER A 1 114 ? 11.493 4.006 -1.079 1.00 44.34 114 SER A CA 1
ATOM 888 C C . SER A 1 114 ? 11.878 2.715 -0.362 1.00 44.34 114 SER A C 1
ATOM 890 O O . SER A 1 114 ? 12.327 1.790 -1.023 1.00 44.34 114 SER A O 1
ATOM 892 N N . PHE A 1 115 ? 11.612 2.577 0.940 1.00 50.16 115 PHE A N 1
ATOM 893 C CA . PHE A 1 115 ? 11.983 1.370 1.693 1.00 50.16 115 PHE A CA 1
ATOM 894 C C . PHE A 1 115 ? 11.267 0.102 1.220 1.00 50.16 115 PHE A C 1
ATOM 896 O O . PHE A 1 115 ? 11.896 -0.931 0.986 1.00 50.16 115 PHE A O 1
ATOM 903 N N . THR A 1 116 ? 9.948 0.177 1.034 1.00 50.31 116 THR A N 1
ATOM 904 C CA . THR A 1 116 ? 9.149 -0.982 0.614 1.00 50.31 116 THR A CA 1
ATOM 905 C C . THR A 1 116 ? 9.386 -1.337 -0.851 1.00 50.31 116 THR A C 1
ATOM 907 O O . THR A 1 116 ? 9.438 -2.517 -1.187 1.00 50.31 116 THR A O 1
ATOM 910 N N . ARG A 1 117 ? 9.607 -0.340 -1.719 1.00 56.28 117 ARG A N 1
ATOM 911 C CA . ARG A 1 117 ? 9.919 -0.565 -3.141 1.00 56.28 117 ARG A CA 1
ATOM 912 C C . ARG A 1 117 ? 11.357 -1.010 -3.396 1.00 56.28 117 ARG A C 1
ATOM 914 O O . ARG A 1 117 ? 11.599 -1.721 -4.365 1.00 56.28 117 ARG A O 1
ATOM 921 N N . SER A 1 118 ? 12.300 -0.650 -2.527 1.00 52.50 118 SER A N 1
ATOM 922 C CA . SER A 1 118 ? 13.715 -0.985 -2.729 1.00 52.50 118 SER A CA 1
ATOM 923 C C . SER A 1 118 ? 14.066 -2.435 -2.404 1.00 52.50 118 SER A C 1
ATOM 925 O O . SER A 1 118 ? 15.048 -2.943 -2.935 1.00 52.50 118 SER A O 1
ATOM 927 N N . THR A 1 119 ? 13.251 -3.115 -1.587 1.00 59.91 119 THR A N 1
ATOM 928 C CA . THR A 1 119 ? 13.461 -4.531 -1.229 1.00 59.91 119 THR A CA 1
ATOM 929 C C . THR A 1 119 ? 13.418 -5.453 -2.461 1.00 59.91 119 THR A C 1
ATOM 931 O O . THR A 1 119 ? 14.378 -6.185 -2.668 1.00 59.91 119 THR A O 1
ATOM 934 N N . PRO A 1 120 ? 12.377 -5.436 -3.319 1.00 54.09 120 PRO A N 1
ATOM 935 C CA . PRO A 1 120 ? 12.423 -6.184 -4.577 1.00 54.09 120 PRO A CA 1
ATOM 936 C C . PRO A 1 120 ? 13.335 -5.508 -5.617 1.00 54.09 120 PRO A C 1
ATOM 938 O O . PRO A 1 120 ? 14.018 -6.179 -6.394 1.00 54.09 120 PRO A O 1
ATOM 941 N N . ALA A 1 121 ? 13.427 -4.174 -5.623 1.00 54.75 121 ALA A N 1
ATOM 942 C CA . ALA A 1 121 ? 14.186 -3.473 -6.654 1.00 54.75 121 ALA A CA 1
ATOM 943 C C . ALA A 1 121 ? 15.701 -3.705 -6.621 1.00 54.75 121 ALA A C 1
ATOM 945 O O . ALA A 1 121 ? 16.306 -3.684 -7.692 1.00 54.75 121 ALA A O 1
ATOM 946 N N . CYS A 1 122 ? 16.307 -3.987 -5.458 1.00 55.44 122 CYS A N 1
ATOM 947 C CA . CYS A 1 122 ? 17.734 -4.334 -5.385 1.00 55.44 122 CYS A CA 1
ATOM 948 C C . CYS A 1 122 ? 18.084 -5.592 -6.194 1.00 55.44 122 CYS A C 1
ATOM 950 O O . CYS A 1 122 ? 19.230 -5.772 -6.593 1.00 55.44 122 CYS A O 1
ATOM 952 N N . THR A 1 123 ? 17.080 -6.422 -6.482 1.00 64.50 123 THR A N 1
ATOM 953 C CA . THR A 1 123 ? 17.197 -7.632 -7.306 1.00 64.50 123 THR A CA 1
ATOM 954 C C . THR A 1 123 ? 16.624 -7.441 -8.708 1.00 64.50 123 THR A C 1
ATOM 956 O O . THR A 1 123 ? 16.468 -8.404 -9.444 1.00 64.50 123 THR A O 1
ATOM 959 N N . ALA A 1 124 ? 16.307 -6.199 -9.090 1.00 69.38 124 ALA A N 1
ATOM 960 C CA . ALA A 1 124 ? 15.651 -5.853 -10.348 1.00 69.38 124 ALA A CA 1
ATOM 961 C C . ALA A 1 124 ? 14.312 -6.586 -10.576 1.00 69.38 124 ALA A C 1
ATOM 963 O O . ALA A 1 124 ? 13.943 -6.898 -11.708 1.00 69.38 124 ALA A O 1
ATOM 964 N N . THR A 1 125 ? 13.571 -6.826 -9.491 1.00 77.38 125 THR A N 1
ATOM 965 C CA . THR A 1 125 ? 12.259 -7.490 -9.495 1.00 77.38 125 THR A CA 1
ATOM 966 C C . THR A 1 125 ? 11.154 -6.572 -8.974 1.00 77.38 125 THR A C 1
ATOM 968 O O . THR A 1 125 ? 10.176 -7.029 -8.382 1.00 77.38 125 THR A O 1
ATOM 971 N N . SER A 1 126 ? 11.312 -5.252 -9.152 1.00 79.25 126 SER A N 1
ATOM 972 C CA . SER A 1 126 ? 10.294 -4.287 -8.728 1.00 79.25 126 SER A CA 1
ATOM 973 C C . SER A 1 126 ? 8.966 -4.640 -9.383 1.00 79.25 126 SER A C 1
ATOM 975 O O . SER A 1 126 ? 8.866 -4.746 -10.598 1.00 79.25 126 SER A O 1
ATOM 977 N N . ASP A 1 127 ? 7.943 -4.803 -8.566 1.00 77.19 127 ASP A N 1
ATOM 978 C CA . ASP A 1 127 ? 6.704 -5.471 -8.941 1.00 77.19 127 ASP A CA 1
ATOM 979 C C . ASP A 1 127 ? 5.570 -4.504 -9.285 1.00 77.19 127 ASP A C 1
ATOM 981 O O . ASP A 1 127 ? 4.456 -4.917 -9.579 1.00 77.19 127 ASP A O 1
ATOM 985 N N . CYS A 1 128 ? 5.837 -3.203 -9.215 1.00 81.88 128 CYS A N 1
ATOM 986 C CA . CYS A 1 128 ? 4.941 -2.165 -9.689 1.00 81.88 128 CYS A CA 1
ATOM 987 C C . CYS A 1 128 ? 5.752 -0.955 -10.134 1.00 81.88 128 CYS A C 1
ATOM 989 O O . CYS A 1 128 ? 6.367 -0.260 -9.315 1.00 81.88 128 CYS A O 1
ATOM 991 N N . GLN A 1 129 ? 5.695 -0.688 -11.429 1.00 76.00 129 GLN A N 1
ATOM 992 C CA . GLN A 1 129 ? 6.143 0.556 -12.029 1.00 76.00 129 GLN A CA 1
ATOM 993 C C . GLN A 1 129 ? 5.044 1.608 -11.871 1.00 76.00 129 GLN A C 1
ATOM 995 O O . GLN A 1 129 ? 3.876 1.308 -12.057 1.00 76.00 129 GLN A O 1
ATOM 1000 N N . SER A 1 130 ? 5.376 2.819 -11.432 1.00 68.94 130 SER A N 1
ATOM 1001 C CA . SER A 1 130 ? 4.368 3.869 -11.243 1.00 68.94 130 SER A CA 1
ATOM 1002 C C . SER A 1 130 ? 4.089 4.597 -12.552 1.00 68.94 130 SER A C 1
ATOM 1004 O O . SER A 1 130 ? 5.024 5.154 -13.126 1.00 68.94 130 SER A O 1
ATOM 1006 N N . GLY A 1 131 ? 2.820 4.680 -12.960 1.00 65.25 131 GLY A N 1
ATOM 1007 C CA . GLY A 1 131 ? 2.389 5.390 -14.170 1.00 65.25 131 GLY A CA 1
ATOM 1008 C C . GLY A 1 131 ? 3.009 6.783 -14.382 1.00 65.25 131 GLY A C 1
ATOM 1009 O O . GLY A 1 131 ? 3.506 7.032 -15.475 1.00 65.25 131 GLY A O 1
ATOM 1010 N N . PRO A 1 132 ? 3.097 7.662 -13.361 1.00 61.31 132 PRO A N 1
ATOM 1011 C CA . PRO A 1 132 ? 3.652 9.011 -13.528 1.00 61.31 132 PRO A CA 1
ATOM 1012 C C . PRO A 1 132 ? 5.132 9.076 -13.922 1.00 61.31 132 PRO A C 1
ATOM 1014 O O . PRO A 1 132 ? 5.588 10.102 -14.413 1.00 61.31 132 PRO A O 1
ATOM 1017 N N . CYS A 1 133 ? 5.909 8.022 -13.657 1.00 66.25 133 CYS A N 1
ATOM 1018 C CA . CYS A 1 133 ? 7.323 7.999 -14.013 1.00 66.25 133 CYS A CA 1
ATOM 1019 C C . CYS A 1 133 ? 7.840 6.579 -14.149 1.00 66.25 133 CYS A C 1
ATOM 1021 O O . CYS A 1 133 ? 8.319 5.957 -13.195 1.00 66.25 133 CYS A O 1
ATOM 1023 N N . THR A 1 134 ? 7.732 6.086 -15.373 1.00 71.88 134 THR A N 1
ATOM 1024 C CA . THR A 1 134 ? 8.301 4.823 -15.816 1.00 71.88 134 THR A CA 1
ATOM 1025 C C . THR A 1 134 ? 8.845 4.978 -17.233 1.00 71.88 134 THR A C 1
ATOM 1027 O O . THR A 1 134 ? 8.272 5.692 -18.053 1.00 71.88 134 THR A O 1
ATOM 1030 N N . ALA A 1 135 ? 9.957 4.310 -17.529 1.00 73.19 135 ALA A N 1
ATOM 1031 C CA . ALA A 1 135 ? 10.475 4.162 -18.883 1.00 73.19 135 ALA A CA 1
ATOM 1032 C C . ALA A 1 135 ? 10.450 2.681 -19.276 1.00 73.19 135 ALA A C 1
ATOM 1034 O O . ALA A 1 135 ? 10.771 1.813 -18.459 1.00 73.19 135 ALA A O 1
ATOM 1035 N N . PHE A 1 136 ? 10.088 2.401 -20.527 1.00 78.38 136 PHE A N 1
ATOM 1036 C CA . PHE A 1 136 ? 10.020 1.047 -21.067 1.00 78.38 136 PHE A CA 1
ATOM 1037 C C . PHE A 1 136 ? 10.930 0.907 -22.280 1.00 78.38 136 PHE A C 1
ATOM 1039 O O . PHE A 1 136 ? 11.079 1.823 -23.089 1.00 78.38 136 PHE A O 1
ATOM 1046 N N . ARG A 1 137 ? 11.503 -0.285 -22.441 1.00 75.06 137 ARG A N 1
ATOM 1047 C CA . ARG A 1 137 ? 12.166 -0.658 -23.686 1.00 75.06 137 ARG A CA 1
ATOM 1048 C C . ARG A 1 137 ? 11.101 -1.032 -24.713 1.00 75.06 137 ARG A C 1
ATOM 1050 O O . ARG A 1 137 ? 10.246 -1.865 -24.421 1.00 75.06 137 ARG A O 1
ATOM 1057 N N . LEU A 1 138 ? 11.188 -0.479 -25.922 1.00 79.31 138 LEU A N 1
ATOM 1058 C CA . LEU A 1 138 ? 10.194 -0.727 -26.972 1.00 79.31 138 LEU A CA 1
ATOM 1059 C C . LEU A 1 138 ? 10.041 -2.218 -27.297 1.00 79.31 138 LEU A C 1
ATOM 1061 O O . LEU A 1 138 ? 8.927 -2.723 -27.409 1.00 79.31 138 LEU A O 1
ATOM 1065 N N . SER A 1 139 ? 11.165 -2.935 -27.365 1.00 82.44 139 SER A N 1
ATOM 1066 C CA . SER A 1 139 ? 11.182 -4.375 -27.636 1.00 82.44 139 SER A CA 1
ATOM 1067 C C . SER A 1 139 ? 10.531 -5.224 -26.541 1.00 82.44 139 SER A C 1
ATOM 1069 O O . SER A 1 139 ? 10.183 -6.371 -26.801 1.00 82.44 139 SER A O 1
ATOM 1071 N N . ALA A 1 140 ? 10.333 -4.678 -25.337 1.00 83.50 140 ALA A N 1
ATOM 1072 C CA . ALA A 1 140 ? 9.613 -5.353 -24.262 1.00 83.50 140 ALA A CA 1
ATOM 1073 C C . ALA A 1 140 ? 8.091 -5.140 -24.351 1.00 83.50 140 ALA A C 1
ATOM 1075 O O . ALA A 1 140 ? 7.328 -5.999 -23.914 1.00 83.50 140 ALA A O 1
ATOM 1076 N N . LEU A 1 141 ? 7.642 -4.013 -24.924 1.00 85.62 141 LEU A N 1
ATOM 1077 C CA . LEU A 1 141 ? 6.231 -3.614 -24.929 1.00 85.62 141 LEU A CA 1
ATOM 1078 C C . LEU A 1 141 ? 5.371 -4.443 -25.890 1.00 85.62 141 LEU A C 1
ATOM 1080 O O . LEU A 1 141 ? 4.259 -4.840 -25.539 1.00 85.62 141 LEU A O 1
ATOM 1084 N N . SER A 1 142 ? 5.872 -4.735 -27.091 1.00 85.12 142 SER A N 1
ATOM 1085 C CA . SER A 1 142 ? 5.086 -5.417 -28.133 1.00 85.12 142 SER A CA 1
ATOM 1086 C C . SER A 1 142 ? 4.508 -6.759 -27.663 1.00 85.12 142 SER A C 1
ATOM 1088 O O . SER A 1 142 ? 3.365 -7.085 -27.976 1.00 85.12 142 SER A O 1
ATOM 1090 N N . ALA A 1 143 ? 5.257 -7.501 -26.844 1.00 86.50 143 ALA A N 1
ATOM 1091 C CA . ALA A 1 143 ? 4.854 -8.808 -26.330 1.00 86.50 143 ALA A CA 1
ATOM 1092 C C . ALA A 1 143 ? 3.902 -8.758 -25.117 1.00 86.50 143 ALA A C 1
ATOM 1094 O O . ALA A 1 143 ? 3.363 -9.803 -24.738 1.00 86.50 143 ALA A O 1
ATOM 1095 N N . ILE A 1 144 ? 3.715 -7.591 -24.483 1.00 89.88 144 ILE A N 1
ATOM 1096 C CA . ILE A 1 144 ? 2.933 -7.448 -23.240 1.00 89.88 144 ILE A CA 1
ATOM 1097 C C . ILE A 1 144 ? 1.658 -6.624 -23.400 1.00 89.88 144 ILE A C 1
ATOM 1099 O O . ILE A 1 144 ? 0.742 -6.815 -22.609 1.00 89.88 144 ILE A O 1
ATOM 1103 N N . LEU A 1 145 ? 1.566 -5.746 -24.406 1.00 88.81 145 LEU A N 1
ATOM 1104 C CA . LEU A 1 145 ? 0.439 -4.814 -24.546 1.00 88.81 145 LEU A CA 1
ATOM 1105 C C . LEU A 1 145 ? -0.912 -5.528 -24.655 1.00 88.81 145 LEU A C 1
ATOM 1107 O O . LEU A 1 145 ? -1.849 -5.170 -23.945 1.00 88.81 145 LEU A O 1
ATOM 1111 N N . MET A 1 146 ? -1.011 -6.556 -25.503 1.00 89.25 146 MET A N 1
ATOM 1112 C CA . MET A 1 146 ? -2.271 -7.283 -25.680 1.00 89.25 146 MET A CA 1
ATOM 1113 C C . MET A 1 146 ? -2.649 -8.131 -24.450 1.00 89.25 146 MET A C 1
ATOM 1115 O O . MET A 1 146 ? -3.789 -8.019 -23.998 1.00 89.25 146 MET A O 1
ATOM 1119 N N . PRO A 1 147 ? -1.731 -8.915 -23.842 1.00 89.19 147 PRO A N 1
ATOM 1120 C CA . PRO A 1 147 ? -1.984 -9.569 -22.555 1.00 89.19 147 PRO A CA 1
ATOM 1121 C C . PRO A 1 147 ? -2.412 -8.602 -21.448 1.00 89.19 147 PRO A C 1
ATOM 1123 O O . PRO A 1 147 ? -3.362 -8.888 -20.728 1.00 89.19 147 PRO A O 1
ATOM 1126 N N . TRP A 1 148 ? -1.752 -7.444 -21.358 1.00 89.00 148 TRP A N 1
ATOM 1127 C CA . TRP A 1 148 ? -2.077 -6.411 -20.382 1.00 89.00 148 TRP A CA 1
ATOM 1128 C C . TRP A 1 148 ? -3.481 -5.837 -20.601 1.00 89.00 148 TRP A C 1
ATOM 1130 O O . TRP A 1 148 ? -4.248 -5.715 -19.651 1.00 89.00 148 TRP A O 1
ATOM 1140 N N . TYR A 1 149 ? -3.843 -5.544 -21.854 1.00 87.00 149 TYR A N 1
ATOM 1141 C CA . TYR A 1 149 ? -5.147 -4.981 -22.211 1.00 87.00 149 TYR A CA 1
ATOM 1142 C C . TYR A 1 149 ? -6.309 -5.986 -22.084 1.00 87.00 149 TYR A C 1
ATOM 1144 O O . TYR A 1 149 ? -7.457 -5.598 -21.854 1.00 87.00 149 TYR A O 1
ATOM 1152 N N . MET A 1 150 ? -6.032 -7.284 -22.239 1.00 88.19 150 MET A N 1
ATOM 1153 C CA . MET A 1 150 ? -7.017 -8.371 -22.153 1.00 88.19 150 MET A CA 1
ATOM 1154 C C . MET A 1 150 ? -7.094 -9.035 -20.777 1.00 88.19 150 MET A C 1
ATOM 1156 O O . MET A 1 150 ? -7.673 -10.121 -20.675 1.00 88.19 150 MET A O 1
ATOM 1160 N N . GLN A 1 151 ? -6.535 -8.427 -19.726 1.00 87.94 151 GLN A N 1
ATOM 1161 C CA . GLN A 1 151 ? -6.504 -9.048 -18.406 1.00 87.94 151 GLN A CA 1
ATOM 1162 C C . GLN A 1 151 ? -7.901 -9.508 -17.963 1.00 87.94 151 GLN A C 1
ATOM 1164 O O . GLN A 1 151 ? -8.876 -8.745 -17.961 1.00 87.94 151 GLN A O 1
ATOM 1169 N N . LYS A 1 152 ? -7.981 -10.777 -17.551 1.00 86.19 152 LYS A N 1
ATOM 1170 C CA . LYS A 1 152 ? -9.166 -11.354 -16.920 1.00 86.19 152 LYS A CA 1
ATOM 1171 C C . LYS A 1 152 ? -8.848 -11.762 -15.492 1.00 86.19 152 LYS A C 1
ATOM 1173 O O . LYS A 1 152 ? -7.886 -12.484 -15.251 1.00 86.19 152 LYS A O 1
ATOM 1178 N N . VAL A 1 153 ? -9.699 -11.347 -14.565 1.00 83.44 153 VAL A N 1
ATOM 1179 C CA . VAL A 1 153 ? -9.642 -11.720 -13.151 1.00 83.44 153 VAL A CA 1
ATOM 1180 C C . VAL A 1 153 ? -10.852 -12.602 -12.878 1.00 83.44 153 VAL A C 1
ATOM 1182 O O . VAL A 1 153 ? -11.986 -12.166 -13.059 1.00 83.44 153 VAL A O 1
ATOM 1185 N N . PHE A 1 154 ? -10.620 -13.869 -12.524 1.00 83.81 154 PHE A N 1
ATOM 1186 C CA . PHE A 1 154 ? -11.680 -14.874 -12.334 1.00 83.81 154 PHE A CA 1
ATOM 1187 C C . PHE A 1 154 ? -12.684 -14.937 -13.507 1.00 83.81 154 PHE A C 1
ATOM 1189 O O . PHE A 1 154 ? -13.896 -14.959 -13.319 1.00 83.81 154 PHE A O 1
ATOM 1196 N N . GLY A 1 155 ? -12.170 -14.909 -14.743 1.00 82.62 155 GLY A N 1
ATOM 1197 C CA . GLY A 1 155 ? -12.975 -14.969 -15.971 1.00 82.62 155 GLY A CA 1
ATOM 1198 C C . GLY A 1 155 ? -13.600 -13.638 -16.412 1.00 82.62 155 GLY A C 1
ATOM 1199 O O . GLY A 1 155 ? -14.041 -13.527 -17.557 1.00 82.62 155 GLY A O 1
ATOM 1200 N N . LYS A 1 156 ? -13.572 -12.605 -15.566 1.00 82.88 156 LYS A N 1
ATOM 1201 C CA . LYS A 1 156 ? -14.122 -11.277 -15.854 1.00 82.88 156 LYS A CA 1
ATOM 1202 C C . LYS A 1 156 ? -13.059 -10.343 -16.422 1.00 82.88 156 LYS A C 1
ATOM 1204 O O . LYS A 1 156 ? -11.977 -10.223 -15.854 1.00 82.88 156 LYS A O 1
ATOM 1209 N N . ARG A 1 157 ? -13.366 -9.662 -17.530 1.00 82.56 157 ARG A N 1
ATOM 1210 C CA . ARG A 1 157 ? -12.466 -8.664 -18.125 1.00 82.56 157 ARG A CA 1
ATOM 1211 C C . ARG A 1 157 ? -12.391 -7.422 -17.240 1.00 82.56 157 ARG A C 1
ATOM 1213 O O . ARG A 1 157 ? -13.424 -6.893 -16.834 1.00 82.56 157 ARG A O 1
ATOM 1220 N N . MET A 1 158 ? -11.176 -6.957 -16.983 1.00 74.31 158 MET A N 1
ATOM 1221 C CA . MET A 1 158 ? -10.953 -5.723 -16.239 1.00 74.31 158 MET A CA 1
ATOM 1222 C C . MET A 1 158 ? -11.238 -4.506 -17.123 1.00 74.31 158 MET A C 1
ATOM 1224 O O . MET A 1 158 ? -10.854 -4.474 -18.290 1.00 74.31 158 MET A O 1
ATOM 1228 N N . ILE A 1 159 ? -11.949 -3.519 -16.571 1.00 63.72 159 ILE A N 1
ATOM 1229 C CA . ILE A 1 159 ? -12.290 -2.268 -17.273 1.00 63.72 159 ILE A CA 1
ATOM 1230 C C . ILE A 1 159 ? -11.078 -1.326 -17.310 1.00 63.72 159 ILE A C 1
ATOM 1232 O O . ILE A 1 159 ? -10.865 -0.622 -18.293 1.00 63.72 159 ILE A O 1
ATOM 1236 N N . VAL A 1 160 ? -10.278 -1.327 -16.242 1.00 61.97 160 VAL A N 1
ATOM 1237 C CA . VAL A 1 160 ? -9.070 -0.512 -16.101 1.00 61.97 160 VAL A CA 1
ATOM 1238 C C . VAL A 1 160 ? -7.882 -1.450 -15.967 1.00 61.97 160 VAL A C 1
ATOM 1240 O O . VAL A 1 160 ? -7.889 -2.338 -15.113 1.00 61.97 160 VAL A O 1
ATOM 1243 N N . ASN A 1 161 ? -6.875 -1.251 -16.812 1.00 67.69 161 ASN A N 1
ATOM 1244 C CA . ASN A 1 161 ? -5.641 -2.020 -16.745 1.00 67.69 161 ASN A CA 1
ATOM 1245 C C . ASN A 1 161 ? -4.692 -1.360 -15.749 1.00 67.69 161 ASN A C 1
ATOM 1247 O O . ASN A 1 161 ? -4.499 -0.146 -15.772 1.00 67.69 161 ASN A O 1
ATOM 1251 N N . GLU A 1 162 ? -4.094 -2.163 -14.880 1.00 81.75 162 GLU A N 1
ATOM 1252 C CA . GLU A 1 162 ? -3.253 -1.667 -13.795 1.00 81.75 162 GLU A CA 1
ATOM 1253 C C . GLU A 1 162 ? -1.769 -1.694 -14.169 1.00 81.75 162 GLU A C 1
ATOM 1255 O O . GLU A 1 162 ? -1.295 -2.618 -14.840 1.00 81.75 162 GLU A O 1
ATOM 1260 N N . ASP A 1 163 ? -1.013 -0.709 -13.671 1.00 85.38 163 ASP A N 1
ATOM 1261 C CA . ASP A 1 163 ? 0.441 -0.639 -13.867 1.00 85.38 163 ASP A CA 1
ATOM 1262 C C . ASP A 1 163 ? 1.134 -1.902 -13.334 1.00 85.38 163 ASP A C 1
ATOM 1264 O O . ASP A 1 163 ? 2.116 -2.389 -13.891 1.00 85.38 163 ASP A O 1
ATOM 1268 N N . ARG A 1 164 ? 0.594 -2.468 -12.248 1.00 86.62 164 ARG A N 1
ATOM 1269 C CA . ARG A 1 164 ? 1.122 -3.687 -11.639 1.00 86.62 164 ARG A CA 1
ATOM 1270 C C . ARG A 1 164 ? 1.032 -4.880 -12.586 1.00 86.62 164 ARG A C 1
ATOM 1272 O O . ARG A 1 164 ? 2.005 -5.609 -12.713 1.00 86.62 164 ARG A O 1
ATOM 1279 N N . HIS A 1 165 ? -0.089 -5.037 -13.290 1.00 88.69 165 HIS A N 1
ATOM 1280 C CA . HIS A 1 165 ? -0.256 -6.129 -14.244 1.00 88.69 165 HIS A CA 1
ATOM 1281 C C . HIS A 1 165 ? 0.706 -6.007 -15.430 1.00 88.69 165 HIS A C 1
ATOM 1283 O O . HIS A 1 165 ? 1.250 -7.000 -15.918 1.00 88.69 165 HIS A O 1
ATOM 1289 N N . LEU A 1 166 ? 0.966 -4.776 -15.878 1.00 89.38 166 LEU A N 1
ATOM 1290 C CA . LEU A 1 166 ? 1.985 -4.511 -16.891 1.00 89.38 166 LEU A CA 1
ATOM 1291 C C . LEU A 1 166 ? 3.365 -4.979 -16.405 1.00 89.38 166 LEU A C 1
ATOM 1293 O O . LEU A 1 166 ? 4.070 -5.692 -17.120 1.00 89.38 166 LEU A O 1
ATOM 1297 N N . THR A 1 167 ? 3.721 -4.631 -15.166 1.00 88.69 167 THR A N 1
ATOM 1298 C CA . THR A 1 167 ? 4.977 -5.050 -14.539 1.00 88.69 167 THR A CA 1
ATOM 1299 C C . THR A 1 167 ? 5.063 -6.568 -14.361 1.00 88.69 167 THR A C 1
ATOM 1301 O O . THR A 1 167 ? 6.093 -7.156 -14.684 1.00 88.69 167 THR A O 1
ATOM 1304 N N . THR A 1 168 ? 3.990 -7.237 -13.937 1.00 89.56 168 THR A N 1
ATOM 1305 C CA . THR A 1 168 ? 3.959 -8.703 -13.845 1.00 89.56 168 THR A CA 1
ATOM 1306 C C . THR A 1 168 ? 4.217 -9.348 -15.204 1.00 89.56 168 THR A C 1
ATOM 1308 O O . THR A 1 168 ? 5.033 -10.260 -15.307 1.00 89.56 168 THR A O 1
ATOM 1311 N N . ASN A 1 169 ? 3.594 -8.845 -16.276 1.00 90.44 169 ASN A N 1
ATOM 1312 C CA . ASN A 1 169 ? 3.800 -9.366 -17.631 1.00 90.44 169 ASN A CA 1
ATOM 1313 C C . ASN A 1 169 ? 5.248 -9.228 -18.126 1.00 90.44 169 ASN A C 1
ATOM 1315 O O . ASN A 1 169 ? 5.703 -10.087 -18.889 1.00 90.44 169 ASN A O 1
ATOM 1319 N N . LEU A 1 170 ? 5.955 -8.175 -17.700 1.00 89.62 170 LEU A N 1
ATOM 1320 C CA . LEU A 1 170 ? 7.389 -8.001 -17.939 1.00 89.62 170 LEU A CA 1
ATOM 1321 C C . LEU A 1 170 ? 8.205 -9.051 -17.177 1.00 89.62 170 LEU A C 1
ATOM 1323 O O . LEU A 1 170 ? 9.010 -9.753 -17.791 1.00 89.62 170 LEU A O 1
ATOM 1327 N N . LEU A 1 171 ? 7.952 -9.205 -15.874 1.00 89.44 171 LEU A N 1
ATOM 1328 C CA . LEU A 1 171 ? 8.676 -10.147 -15.014 1.00 89.44 171 LEU A CA 1
ATOM 1329 C C . LEU A 1 171 ? 8.487 -11.607 -15.459 1.00 89.44 171 LEU A C 1
ATOM 1331 O O . LEU A 1 171 ? 9.469 -12.337 -15.559 1.00 89.44 171 LEU A O 1
ATOM 1335 N N . VAL A 1 172 ? 7.262 -12.020 -15.824 1.00 89.31 172 VAL A N 1
ATOM 1336 C CA . VAL A 1 172 ? 6.974 -13.364 -16.384 1.00 89.31 172 VAL A CA 1
ATOM 1337 C C . VAL A 1 172 ? 7.853 -13.671 -17.598 1.00 89.31 172 VAL A C 1
ATOM 1339 O O . VAL A 1 172 ? 8.258 -14.809 -17.809 1.00 89.31 172 VAL A O 1
ATOM 1342 N N . ARG A 1 173 ? 8.146 -12.655 -18.413 1.00 88.62 173 ARG A N 1
ATOM 1343 C CA . ARG A 1 173 ? 8.930 -12.781 -19.648 1.00 88.62 173 ARG A CA 1
ATOM 1344 C C . ARG A 1 173 ? 10.436 -12.616 -19.426 1.00 88.62 173 ARG A C 1
ATOM 1346 O O . ARG A 1 173 ? 11.178 -12.533 -20.399 1.00 88.62 173 ARG A O 1
ATOM 1353 N N . GLY A 1 174 ? 10.887 -12.549 -18.173 1.00 87.00 174 GLY A N 1
ATOM 1354 C CA . GLY A 1 174 ? 12.301 -12.423 -17.821 1.00 87.00 174 GLY A CA 1
ATOM 1355 C C . GLY A 1 174 ? 12.868 -11.012 -17.983 1.00 87.00 174 GLY A C 1
ATOM 1356 O O . GLY A 1 174 ? 14.086 -10.837 -17.947 1.00 87.00 174 GLY A O 1
ATOM 1357 N N . TRP A 1 175 ? 12.022 -9.991 -18.155 1.00 87.06 175 TRP A N 1
ATOM 1358 C CA . TRP A 1 175 ? 12.493 -8.609 -18.158 1.00 87.06 175 TRP A CA 1
ATOM 1359 C C . TRP A 1 175 ? 12.799 -8.143 -16.739 1.00 87.06 175 TRP A C 1
ATOM 1361 O O . TRP A 1 175 ? 11.972 -8.252 -15.838 1.00 87.06 175 TRP A O 1
ATOM 1371 N N . ALA A 1 176 ? 13.979 -7.557 -16.563 1.00 82.56 176 ALA A N 1
ATOM 1372 C CA . ALA A 1 176 ? 14.371 -6.923 -15.315 1.00 82.56 176 ALA A CA 1
ATOM 1373 C C . ALA A 1 176 ? 13.642 -5.581 -15.132 1.00 82.56 176 ALA A C 1
ATOM 1375 O O . ALA A 1 176 ? 13.642 -4.735 -16.031 1.00 82.56 176 ALA A O 1
ATOM 1376 N N . VAL A 1 177 ? 13.075 -5.358 -13.945 1.00 82.88 177 VAL A N 1
ATOM 1377 C CA . VAL A 1 177 ? 12.356 -4.130 -13.586 1.00 82.88 177 VAL A CA 1
ATOM 1378 C C . VAL A 1 177 ? 13.039 -3.462 -12.401 1.00 82.88 177 VAL A C 1
ATOM 1380 O O . VAL A 1 177 ? 13.075 -3.973 -11.280 1.00 82.88 177 VAL A O 1
ATOM 1383 N N . VAL A 1 178 ? 13.587 -2.278 -12.651 1.00 76.62 178 VAL A N 1
ATOM 1384 C CA . VAL A 1 178 ? 14.491 -1.592 -11.727 1.00 76.62 178 VAL A CA 1
ATOM 1385 C C . VAL A 1 178 ? 13.839 -0.321 -11.206 1.00 76.62 178 VAL A C 1
ATOM 1387 O O . VAL A 1 178 ? 13.321 0.482 -11.978 1.00 76.62 178 VAL A O 1
ATOM 1390 N N . PHE A 1 179 ? 13.924 -0.106 -9.893 1.00 75.75 179 PHE A N 1
ATOM 1391 C CA . PHE A 1 179 ? 13.555 1.162 -9.272 1.00 75.75 179 PHE A CA 1
ATOM 1392 C C . PHE A 1 179 ? 14.782 2.071 -9.174 1.00 75.75 179 PHE A C 1
ATOM 1394 O O . PHE A 1 179 ? 15.764 1.729 -8.507 1.00 75.75 179 PHE A O 1
ATOM 1401 N N . ALA A 1 180 ? 14.715 3.233 -9.820 1.00 66.81 180 ALA A N 1
ATOM 1402 C CA . ALA A 1 180 ? 15.732 4.269 -9.718 1.00 66.81 180 ALA A CA 1
ATOM 1403 C C . ALA A 1 180 ? 15.396 5.211 -8.551 1.00 66.81 180 ALA A C 1
ATOM 1405 O O . ALA A 1 180 ? 14.516 6.058 -8.664 1.00 66.81 180 ALA A O 1
ATOM 1406 N N . SER A 1 181 ? 16.106 5.067 -7.429 1.00 60.94 181 SER A N 1
ATOM 1407 C CA . SER A 1 181 ? 15.860 5.837 -6.197 1.00 60.94 181 SER A CA 1
ATOM 1408 C C . SER A 1 181 ? 16.129 7.338 -6.320 1.00 60.94 181 SER A C 1
ATOM 1410 O O . SER A 1 181 ? 15.679 8.109 -5.478 1.00 60.94 181 SER A O 1
ATOM 1412 N N . ASP A 1 182 ? 16.894 7.743 -7.334 1.00 59.38 182 ASP A N 1
ATOM 1413 C CA . ASP A 1 182 ? 17.313 9.132 -7.533 1.00 59.38 182 ASP A CA 1
ATOM 1414 C C . ASP A 1 182 ? 16.399 9.897 -8.502 1.00 59.38 182 ASP A C 1
ATOM 1416 O O . ASP A 1 182 ? 16.528 11.115 -8.624 1.00 59.38 182 ASP A O 1
ATOM 1420 N N . VAL A 1 183 ? 15.471 9.199 -9.170 1.00 58.75 183 VAL A N 1
ATOM 1421 C CA . VAL A 1 183 ? 14.481 9.800 -10.071 1.00 58.75 183 VAL A CA 1
ATOM 1422 C C . VAL A 1 183 ? 13.284 10.267 -9.250 1.00 58.75 183 VAL A C 1
ATOM 1424 O O . VAL A 1 183 ? 12.747 9.522 -8.430 1.00 58.75 183 VAL A O 1
ATOM 1427 N N . LEU A 1 184 ? 12.880 11.519 -9.458 1.00 57.16 184 LEU A N 1
ATOM 1428 C CA . LEU A 1 184 ? 11.835 12.175 -8.681 1.00 57.16 184 LEU A CA 1
ATOM 1429 C C . LEU A 1 184 ? 10.678 12.578 -9.580 1.00 57.16 184 LEU A C 1
ATOM 1431 O O . LEU A 1 184 ? 10.871 13.189 -10.627 1.00 57.16 184 LEU A O 1
ATOM 1435 N N . THR A 1 185 ? 9.469 12.323 -9.102 1.00 55.44 185 THR A N 1
ATOM 1436 C CA . THR A 1 185 ? 8.241 12.638 -9.828 1.00 55.44 185 THR A CA 1
ATOM 1437 C C . THR A 1 185 ? 7.235 13.152 -8.840 1.00 55.44 185 THR A C 1
ATOM 1439 O O . THR A 1 185 ? 7.028 12.551 -7.784 1.00 55.44 185 THR A O 1
ATOM 1442 N N . ALA A 1 186 ? 6.635 14.281 -9.169 1.00 52.38 186 ALA A N 1
ATOM 1443 C CA . ALA A 1 186 ? 5.546 14.793 -8.381 1.00 52.38 186 ALA A CA 1
ATOM 1444 C C . ALA A 1 186 ? 4.220 14.266 -8.927 1.00 52.38 186 ALA A C 1
ATOM 1446 O O . ALA A 1 186 ? 4.082 13.964 -10.107 1.00 52.38 186 ALA A O 1
ATOM 1447 N N . THR A 1 187 ? 3.274 14.069 -8.025 1.00 52.50 187 THR A N 1
ATOM 1448 C CA . THR A 1 187 ? 1.968 13.494 -8.325 1.00 52.50 187 THR A CA 1
ATOM 1449 C C . THR A 1 187 ? 0.982 14.196 -7.428 1.00 52.50 187 THR A C 1
ATOM 1451 O O . THR A 1 187 ? 1.231 14.328 -6.227 1.00 52.50 187 THR A O 1
ATOM 1454 N N . GLU A 1 188 ? -0.157 14.575 -7.990 1.00 53.91 188 GLU A N 1
ATOM 1455 C CA . GLU A 1 188 ? -1.269 15.060 -7.192 1.00 53.91 188 GLU A CA 1
ATOM 1456 C C . GLU A 1 188 ? -1.695 14.003 -6.173 1.00 53.91 188 GLU A C 1
ATOM 1458 O O . GLU A 1 188 ? -1.825 12.808 -6.480 1.00 53.91 188 GLU A O 1
ATOM 1463 N N . THR A 1 189 ? -1.902 14.446 -4.938 1.00 58.75 189 THR A N 1
ATOM 1464 C CA . THR A 1 189 ? -2.434 13.621 -3.861 1.00 58.75 189 THR A CA 1
ATOM 1465 C C . THR A 1 189 ? -3.899 13.978 -3.627 1.00 58.75 189 THR A C 1
ATOM 1467 O O . THR A 1 189 ? -4.296 15.133 -3.781 1.00 58.75 189 THR A O 1
ATOM 1470 N N . PRO A 1 190 ? -4.752 13.006 -3.265 1.00 63.34 190 PRO A N 1
ATOM 1471 C CA . PRO A 1 190 ? -6.148 13.310 -3.000 1.00 63.34 190 PRO A CA 1
ATOM 1472 C C . PRO A 1 190 ? -6.299 14.288 -1.832 1.00 63.34 190 PRO A C 1
ATOM 1474 O O . PRO A 1 190 ? -5.730 14.083 -0.763 1.00 63.34 190 PRO A O 1
ATOM 1477 N N . THR A 1 191 ? -7.129 15.310 -2.027 1.00 70.31 191 THR A N 1
ATOM 1478 C CA . THR A 1 191 ? -7.374 16.377 -1.044 1.00 70.31 191 THR A CA 1
ATOM 1479 C C . THR A 1 191 ? -8.382 15.997 0.041 1.00 70.31 191 THR A C 1
ATOM 1481 O O . THR A 1 191 ? -8.489 16.683 1.053 1.00 70.31 191 THR A O 1
ATOM 1484 N N . THR A 1 192 ? -9.121 14.897 -0.140 1.00 73.06 192 THR A N 1
ATOM 1485 C CA . THR A 1 192 ? -10.112 14.409 0.829 1.00 73.06 192 THR A CA 1
ATOM 1486 C C . THR A 1 192 ? -9.815 12.978 1.258 1.00 73.06 192 THR A C 1
ATOM 1488 O O . THR A 1 192 ? -9.375 12.149 0.456 1.00 73.06 192 THR A O 1
ATOM 1491 N N . VAL A 1 193 ? -10.123 12.661 2.522 1.00 77.31 193 VAL A N 1
ATOM 1492 C CA . VAL A 1 193 ? -9.930 11.320 3.103 1.00 77.31 193 VAL A CA 1
ATOM 1493 C C . VAL A 1 193 ? -10.675 10.260 2.296 1.00 77.31 193 VAL A C 1
ATOM 1495 O O . VAL A 1 193 ? -10.132 9.196 2.030 1.00 77.31 193 VAL A O 1
ATOM 1498 N N . THR A 1 194 ? -11.885 10.565 1.828 1.00 80.94 194 THR A N 1
ATOM 1499 C CA . THR A 1 194 ? -12.668 9.672 0.967 1.00 80.94 194 THR A CA 1
ATOM 1500 C C . THR A 1 194 ? -11.938 9.332 -0.326 1.00 80.94 194 THR A C 1
ATOM 1502 O O . THR A 1 194 ? -11.767 8.155 -0.644 1.00 80.94 194 THR A O 1
ATOM 1505 N N . ARG A 1 195 ? -11.494 10.344 -1.086 1.00 75.56 195 ARG A N 1
ATOM 1506 C CA . ARG A 1 195 ? -10.788 10.110 -2.356 1.00 75.56 195 ARG A CA 1
ATOM 1507 C C . ARG A 1 195 ? -9.488 9.347 -2.114 1.00 75.56 195 ARG A C 1
ATOM 1509 O O . ARG A 1 195 ? -9.155 8.445 -2.879 1.00 75.56 195 ARG A O 1
ATOM 1516 N N . TRP A 1 196 ? -8.801 9.660 -1.018 1.00 80.31 196 TRP A N 1
ATOM 1517 C CA . TRP A 1 196 ? -7.607 8.947 -0.594 1.00 80.31 196 TRP A CA 1
ATOM 1518 C C . TRP A 1 196 ? -7.885 7.475 -0.253 1.00 80.31 196 TRP A C 1
ATOM 1520 O O . TRP A 1 196 ? -7.201 6.604 -0.786 1.00 80.31 196 TRP A O 1
ATOM 1530 N N . LEU A 1 197 ? -8.924 7.164 0.530 1.00 82.12 197 LEU A N 1
ATOM 1531 C CA . LEU A 1 197 ? -9.318 5.787 0.859 1.00 82.12 197 LEU A CA 1
ATOM 1532 C C . LEU A 1 197 ? -9.670 4.983 -0.394 1.00 82.12 197 LEU A C 1
ATOM 1534 O O . LEU A 1 197 ? -9.182 3.865 -0.558 1.00 82.12 197 LEU A O 1
ATOM 1538 N N . ARG A 1 198 ? -10.459 5.561 -1.309 1.00 83.56 198 ARG A N 1
ATOM 1539 C CA . ARG A 1 198 ? -10.803 4.916 -2.587 1.00 83.56 198 ARG A CA 1
ATOM 1540 C C . ARG A 1 198 ? -9.545 4.606 -3.403 1.00 83.56 198 ARG A C 1
ATOM 1542 O O . ARG A 1 198 ? -9.408 3.499 -3.921 1.00 83.56 198 ARG A O 1
ATOM 1549 N N . GLN A 1 199 ? -8.592 5.538 -3.449 1.00 82.12 199 GLN A N 1
ATOM 1550 C CA . GLN A 1 199 ? -7.302 5.326 -4.106 1.00 82.12 199 GLN A CA 1
ATOM 1551 C C . GLN A 1 199 ? -6.483 4.209 -3.436 1.00 82.12 199 GLN A C 1
ATOM 1553 O O . GLN A 1 199 ? -5.913 3.378 -4.140 1.00 82.12 199 GLN A O 1
ATOM 1558 N N . GLN A 1 200 ? -6.440 4.144 -2.100 1.00 84.69 200 GLN A N 1
ATOM 1559 C CA . GLN A 1 200 ? -5.712 3.080 -1.399 1.00 84.69 200 GLN A CA 1
ATOM 1560 C C . GLN A 1 200 ? -6.343 1.702 -1.632 1.00 84.69 200 GLN A C 1
ATOM 1562 O O . GLN A 1 200 ? -5.626 0.741 -1.906 1.00 84.69 200 GLN A O 1
ATOM 1567 N N . VAL A 1 201 ? -7.677 1.604 -1.587 1.00 88.56 201 VAL A N 1
ATOM 1568 C CA . VAL A 1 201 ? -8.407 0.362 -1.895 1.00 88.56 201 VAL A CA 1
ATOM 1569 C C . VAL A 1 201 ? -8.117 -0.082 -3.326 1.00 88.56 201 VAL A C 1
ATOM 1571 O O . VAL A 1 201 ? -7.849 -1.260 -3.549 1.00 88.56 201 VAL A O 1
ATOM 1574 N N . ARG A 1 202 ? -8.091 0.853 -4.282 1.00 86.31 202 ARG A N 1
ATOM 1575 C CA . ARG A 1 202 ? -7.734 0.578 -5.679 1.00 86.31 202 ARG A CA 1
ATOM 1576 C C . ARG A 1 202 ? -6.343 -0.050 -5.805 1.00 86.31 202 ARG A C 1
ATOM 1578 O O . ARG A 1 202 ? -6.195 -1.115 -6.398 1.00 86.31 202 ARG A O 1
ATOM 1585 N N . TRP A 1 203 ? -5.333 0.578 -5.202 1.00 85.94 203 TRP A N 1
ATOM 1586 C CA . TRP A 1 203 ? -3.955 0.076 -5.227 1.00 85.94 203 TRP A CA 1
ATOM 1587 C C . TRP A 1 203 ? -3.812 -1.285 -4.542 1.00 85.94 203 TRP A C 1
ATOM 1589 O O . TRP A 1 203 ? -3.060 -2.144 -5.010 1.00 85.94 203 TRP A O 1
ATOM 1599 N N . ALA A 1 204 ? -4.535 -1.498 -3.444 1.00 88.62 204 ALA A N 1
ATOM 1600 C CA . ALA A 1 204 ? -4.525 -2.766 -2.733 1.00 88.62 204 ALA A CA 1
ATOM 1601 C C . ALA A 1 204 ? -5.204 -3.881 -3.550 1.00 88.62 204 ALA A C 1
ATOM 1603 O O . ALA A 1 204 ? -4.632 -4.958 -3.662 1.00 88.62 204 ALA A O 1
ATOM 1604 N N . ARG A 1 205 ? -6.329 -3.612 -4.237 1.00 88.38 205 ARG A N 1
ATOM 1605 C CA . ARG A 1 205 ? -6.972 -4.576 -5.158 1.00 88.38 205 ARG A CA 1
ATOM 1606 C C . ARG A 1 205 ? -6.022 -5.031 -6.259 1.00 88.38 205 ARG A C 1
ATOM 1608 O O . ARG A 1 205 ? -5.863 -6.228 -6.456 1.00 88.38 205 ARG A O 1
ATOM 1615 N N . ALA A 1 206 ? -5.362 -4.088 -6.934 1.00 85.75 206 ALA A 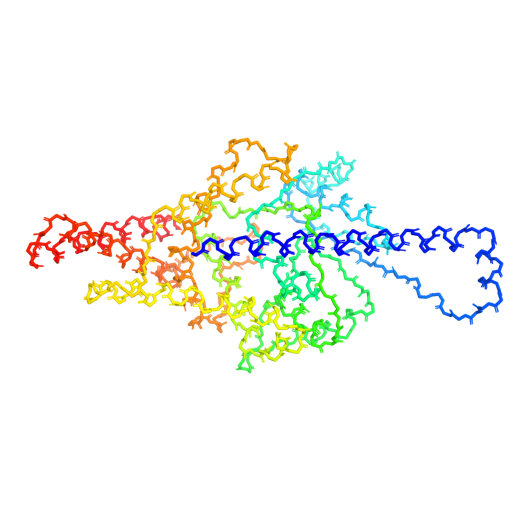N 1
ATOM 1616 C CA . ALA A 1 206 ? -4.378 -4.408 -7.969 1.00 85.75 206 ALA A CA 1
ATOM 1617 C C . ALA A 1 206 ? -3.260 -5.308 -7.423 1.00 85.75 206 ALA A C 1
ATOM 1619 O O . ALA A 1 206 ? -2.813 -6.238 -8.084 1.00 85.75 206 ALA A O 1
ATOM 1620 N N . THR A 1 207 ? -2.835 -5.049 -6.187 1.00 88.12 207 THR A N 1
ATOM 1621 C CA . THR A 1 207 ? -1.825 -5.857 -5.501 1.00 88.12 207 THR A CA 1
ATOM 1622 C C . THR A 1 207 ? -2.318 -7.283 -5.254 1.00 88.12 207 THR A C 1
ATOM 1624 O O . THR A 1 207 ? -1.652 -8.215 -5.691 1.00 88.12 207 THR A O 1
ATOM 1627 N N . HIS A 1 208 ? -3.509 -7.448 -4.675 1.00 89.50 208 HIS A N 1
ATOM 1628 C CA . HIS A 1 208 ? -4.129 -8.757 -4.439 1.00 89.50 208 HIS A CA 1
ATOM 1629 C C . HIS A 1 208 ? -4.315 -9.567 -5.716 1.00 89.50 208 HIS A C 1
ATOM 1631 O O . HIS A 1 208 ? -4.029 -10.760 -5.742 1.00 89.50 208 HIS A O 1
ATOM 1637 N N . ILE A 1 209 ? -4.783 -8.917 -6.785 1.00 87.94 209 ILE A N 1
ATOM 1638 C CA . ILE A 1 209 ? -5.021 -9.558 -8.081 1.00 87.94 209 ILE A CA 1
ATOM 1639 C C . ILE A 1 209 ? -3.727 -10.191 -8.589 1.00 87.94 209 ILE A C 1
ATOM 1641 O O . ILE A 1 209 ? -3.711 -11.375 -8.909 1.00 87.94 209 ILE A O 1
ATOM 1645 N N . GLU A 1 210 ? -2.631 -9.437 -8.612 1.00 86.69 210 GLU A N 1
ATOM 1646 C CA . GLU A 1 210 ? -1.355 -9.944 -9.122 1.00 86.69 210 GLU A CA 1
ATOM 1647 C C . GLU A 1 210 ? -0.712 -10.967 -8.178 1.00 86.69 210 GLU A C 1
ATOM 1649 O O . GLU A 1 210 ? -0.159 -11.965 -8.639 1.00 86.69 210 GLU A O 1
ATOM 1654 N N . SER A 1 211 ? -0.829 -10.764 -6.862 1.00 85.62 211 SER A N 1
ATOM 1655 C CA . SER A 1 211 ? -0.354 -11.715 -5.851 1.00 85.62 211 SER A CA 1
ATOM 1656 C C . SER A 1 211 ? -1.069 -13.071 -5.935 1.00 85.62 211 SER A C 1
ATOM 1658 O O . SER A 1 211 ? -0.425 -14.097 -5.732 1.00 85.62 211 SER A O 1
ATOM 1660 N N . LEU A 1 212 ? -2.368 -13.100 -6.260 1.00 83.44 212 LEU A N 1
ATOM 1661 C CA . LEU A 1 212 ? -3.164 -14.334 -6.323 1.00 83.44 212 LEU A CA 1
ATOM 1662 C C . LEU A 1 212 ? -3.198 -14.988 -7.708 1.00 83.44 212 LEU A C 1
ATOM 1664 O O . LEU A 1 212 ? -3.221 -16.213 -7.791 1.00 83.44 212 LEU A O 1
ATOM 1668 N N . LEU A 1 213 ? -3.217 -14.208 -8.794 1.00 81.44 213 LEU A N 1
ATOM 1669 C CA . LEU A 1 213 ? -3.310 -14.765 -10.148 1.00 81.44 213 LEU A CA 1
ATOM 1670 C C . LEU A 1 213 ? -1.978 -15.304 -10.657 1.00 81.44 213 LEU A C 1
ATOM 1672 O O . LEU A 1 213 ? -1.970 -16.282 -11.402 1.00 81.44 213 LEU A O 1
ATOM 1676 N N . ILE A 1 214 ? -0.861 -14.669 -10.289 1.00 81.69 214 ILE A N 1
ATOM 1677 C CA . ILE A 1 214 ? 0.463 -15.065 -10.778 1.00 81.69 214 ILE A CA 1
ATOM 1678 C C . ILE A 1 214 ? 1.492 -15.104 -9.627 1.00 81.69 214 ILE A C 1
ATOM 1680 O O . ILE A 1 214 ? 2.543 -14.464 -9.703 1.00 81.69 214 ILE A O 1
ATOM 1684 N N . PRO A 1 215 ? 1.249 -15.891 -8.556 1.00 78.56 215 PRO A N 1
ATOM 1685 C CA . PRO A 1 215 ? 2.141 -15.955 -7.392 1.00 78.56 215 PRO A CA 1
ATOM 1686 C C . PRO A 1 215 ? 3.541 -16.462 -7.760 1.00 78.56 215 PRO A C 1
ATOM 1688 O O . PRO A 1 215 ? 4.542 -16.039 -7.176 1.00 78.56 215 PRO A O 1
ATOM 1691 N N . CYS A 1 216 ? 3.624 -17.333 -8.772 1.00 79.50 216 CYS A N 1
ATOM 1692 C CA . CYS A 1 216 ? 4.877 -17.900 -9.254 1.00 79.50 216 CYS A CA 1
ATOM 1693 C C . CYS A 1 216 ? 5.857 -16.833 -9.746 1.00 79.50 216 CYS A C 1
ATOM 1695 O O . CYS A 1 216 ? 7.055 -17.049 -9.626 1.00 79.50 216 CYS A O 1
ATOM 1697 N N . VAL A 1 217 ? 5.393 -15.668 -10.217 1.00 82.31 217 VAL A N 1
ATOM 1698 C CA . VAL A 1 217 ? 6.292 -14.585 -10.655 1.00 82.31 217 VAL A CA 1
ATOM 1699 C C . VAL A 1 217 ? 7.228 -14.164 -9.541 1.00 82.31 217 VAL A C 1
ATOM 1701 O O . VAL A 1 217 ? 8.423 -14.007 -9.776 1.00 82.31 217 VAL A O 1
ATOM 1704 N N . TYR A 1 218 ? 6.731 -14.044 -8.314 1.00 79.31 218 TYR A N 1
ATOM 1705 C CA . TYR A 1 218 ? 7.565 -13.613 -7.199 1.00 79.31 218 TYR A CA 1
ATOM 1706 C C . TYR A 1 218 ? 8.597 -14.674 -6.809 1.00 79.31 218 TYR A C 1
ATOM 1708 O O . TYR A 1 218 ? 9.730 -14.328 -6.480 1.00 79.31 218 TYR A O 1
ATOM 1716 N N . ALA A 1 219 ? 8.234 -15.957 -6.891 1.00 76.75 219 ALA A N 1
ATOM 1717 C CA . ALA A 1 219 ? 9.137 -17.069 -6.598 1.00 76.75 219 ALA A CA 1
ATOM 1718 C C . ALA A 1 219 ? 10.182 -17.293 -7.706 1.00 76.75 219 ALA A C 1
ATOM 1720 O O . ALA A 1 219 ? 11.344 -17.553 -7.408 1.00 76.75 219 ALA A O 1
ATOM 1721 N N . MET A 1 220 ? 9.781 -17.154 -8.973 1.00 77.56 220 MET A N 1
ATOM 1722 C CA . MET A 1 220 ? 10.647 -17.321 -10.143 1.00 77.56 220 MET A CA 1
ATOM 1723 C C . MET A 1 220 ? 11.612 -16.150 -10.334 1.00 77.56 220 MET A C 1
ATOM 1725 O O . MET A 1 220 ? 12.701 -16.352 -10.859 1.00 77.56 220 MET A O 1
ATOM 1729 N N . SER A 1 221 ? 11.227 -14.936 -9.927 1.00 78.00 221 SER A N 1
ATOM 1730 C CA . SER A 1 221 ? 12.072 -13.757 -10.138 1.00 78.00 221 SER A CA 1
ATOM 1731 C C . SER A 1 221 ? 13.269 -13.737 -9.183 1.00 78.00 221 SER A C 1
ATOM 1733 O O . SER A 1 221 ? 14.413 -13.685 -9.625 1.00 78.00 221 SER A O 1
ATOM 1735 N N . HIS A 1 222 ? 13.018 -13.749 -7.867 1.00 82.00 222 HIS A N 1
ATOM 1736 C CA . HIS A 1 222 ? 14.062 -13.787 -6.839 1.00 82.00 222 HIS A CA 1
ATOM 1737 C C . HIS A 1 222 ? 13.451 -14.076 -5.451 1.00 82.00 222 HIS A C 1
ATOM 1739 O O . HIS A 1 222 ? 12.399 -13.513 -5.139 1.00 82.00 222 HIS A O 1
ATOM 1745 N N . PRO A 1 223 ? 14.118 -14.817 -4.540 1.00 82.38 223 PRO A N 1
ATOM 1746 C CA . PRO A 1 223 ? 13.610 -15.059 -3.180 1.00 82.38 223 PRO A CA 1
ATOM 1747 C C . PRO A 1 223 ? 13.245 -13.787 -2.395 1.00 82.38 223 PRO A C 1
ATOM 1749 O O . PRO A 1 223 ? 12.310 -13.779 -1.597 1.00 82.38 223 PRO A O 1
ATOM 1752 N N . MET A 1 224 ? 13.950 -12.679 -2.645 1.00 77.94 224 MET A N 1
ATOM 1753 C CA . MET A 1 224 ? 13.629 -11.372 -2.047 1.00 77.94 224 MET A CA 1
ATOM 1754 C C . MET A 1 224 ? 12.351 -10.741 -2.601 1.00 77.94 224 MET A C 1
ATOM 1756 O O . MET A 1 224 ? 11.654 -10.057 -1.853 1.00 77.94 224 MET A O 1
ATOM 1760 N N . ALA A 1 225 ? 12.012 -10.993 -3.867 1.00 79.62 225 ALA A N 1
ATOM 1761 C CA . ALA A 1 225 ? 10.743 -10.568 -4.450 1.00 79.62 225 ALA A CA 1
ATOM 1762 C C . ALA A 1 225 ? 9.581 -11.301 -3.771 1.00 79.62 225 ALA A C 1
ATOM 1764 O O . ALA A 1 225 ? 8.614 -10.670 -3.346 1.00 79.62 225 ALA A O 1
ATOM 1765 N N . PHE A 1 226 ? 9.727 -12.618 -3.583 1.00 84.94 226 PHE A N 1
ATOM 1766 C CA . PHE A 1 226 ? 8.774 -13.433 -2.833 1.00 84.94 226 PHE A CA 1
ATOM 1767 C C . PHE A 1 226 ? 8.635 -12.974 -1.382 1.00 84.94 226 PHE A C 1
ATOM 1769 O O . PHE A 1 226 ? 7.523 -12.737 -0.923 1.00 84.94 226 PHE A O 1
ATOM 1776 N N . PHE A 1 227 ? 9.745 -12.767 -0.672 1.00 83.62 227 PHE A N 1
ATOM 1777 C CA . PHE A 1 227 ? 9.711 -12.266 0.702 1.00 83.62 227 PHE A CA 1
ATOM 1778 C C . PHE A 1 227 ? 9.035 -10.890 0.810 1.00 83.62 227 PHE A C 1
ATOM 1780 O O . PHE A 1 227 ? 8.241 -10.661 1.724 1.00 83.62 227 PHE A O 1
ATOM 1787 N N . ALA A 1 228 ? 9.315 -9.972 -0.121 1.00 81.56 228 ALA A N 1
ATOM 1788 C CA . ALA A 1 228 ? 8.684 -8.655 -0.156 1.00 81.56 228 ALA A CA 1
ATOM 1789 C C . ALA A 1 228 ? 7.174 -8.742 -0.431 1.00 81.56 228 ALA A C 1
ATOM 1791 O O . ALA A 1 228 ? 6.394 -8.057 0.235 1.00 81.56 228 ALA A O 1
ATOM 1792 N N . ALA A 1 229 ? 6.758 -9.597 -1.369 1.00 84.56 229 ALA A N 1
ATOM 1793 C CA . ALA A 1 229 ? 5.351 -9.851 -1.659 1.00 84.56 229 ALA A CA 1
ATOM 1794 C C . ALA A 1 229 ? 4.641 -10.479 -0.451 1.00 84.56 229 ALA A C 1
ATOM 1796 O O . ALA A 1 229 ? 3.630 -9.952 0.005 1.00 84.56 229 ALA A O 1
ATOM 1797 N N . ALA A 1 230 ? 5.223 -11.522 0.146 1.00 86.31 230 ALA A N 1
ATOM 1798 C CA . ALA A 1 230 ? 4.687 -12.186 1.329 1.00 86.31 230 ALA A CA 1
ATOM 1799 C C . ALA A 1 230 ? 4.544 -11.219 2.515 1.00 86.31 230 ALA A C 1
ATOM 1801 O O . ALA A 1 230 ? 3.485 -11.165 3.133 1.00 86.31 230 ALA A O 1
ATOM 1802 N N . ARG A 1 231 ? 5.560 -10.393 2.812 1.00 84.00 231 ARG A N 1
ATOM 1803 C CA . ARG A 1 231 ? 5.450 -9.370 3.870 1.00 84.00 231 ARG A CA 1
ATOM 1804 C C . ARG A 1 231 ? 4.331 -8.370 3.601 1.00 84.00 231 ARG A C 1
ATOM 1806 O O . ARG A 1 231 ? 3.662 -7.952 4.542 1.00 84.00 231 ARG A O 1
ATOM 1813 N N . ARG A 1 232 ? 4.135 -7.968 2.345 1.00 86.12 232 ARG A N 1
ATOM 1814 C CA . ARG A 1 232 ? 3.086 -7.017 1.969 1.00 86.12 232 ARG A CA 1
ATOM 1815 C C . ARG A 1 232 ? 1.681 -7.599 2.124 1.00 86.12 232 ARG A C 1
ATOM 1817 O O . ARG A 1 232 ? 0.800 -6.851 2.535 1.00 86.12 232 ARG A O 1
ATOM 1824 N N . GLU A 1 233 ? 1.486 -8.878 1.807 1.00 88.88 233 GLU A N 1
ATOM 1825 C CA . GLU A 1 233 ? 0.188 -9.551 1.953 1.00 88.88 233 GLU A CA 1
ATOM 1826 C C . GLU A 1 233 ? -0.082 -9.961 3.407 1.00 88.88 233 GLU A C 1
ATOM 1828 O O . GLU A 1 233 ? -1.088 -9.593 4.006 1.00 88.88 233 GLU A O 1
ATOM 1833 N N . PHE A 1 234 ? 0.847 -10.670 4.043 1.00 89.94 234 PHE A N 1
ATOM 1834 C CA . PHE A 1 234 ? 0.614 -11.196 5.388 1.00 89.94 234 PHE A CA 1
ATOM 1835 C C . PHE A 1 234 ? 0.770 -10.145 6.488 1.00 89.94 234 PHE A C 1
ATOM 1837 O O . PHE A 1 234 ? 0.117 -10.255 7.522 1.00 89.94 234 PHE A O 1
ATOM 1844 N N . GLY A 1 235 ? 1.597 -9.113 6.290 1.00 88.81 235 GLY A N 1
ATOM 1845 C CA . GLY A 1 235 ? 1.865 -8.094 7.309 1.00 88.81 235 GLY A CA 1
ATOM 1846 C C . GLY A 1 235 ? 0.593 -7.403 7.819 1.00 88.81 235 GLY A C 1
ATOM 1847 O O . GLY A 1 235 ? 0.288 -7.507 9.010 1.00 88.81 235 GLY A O 1
ATOM 1848 N N . PRO A 1 236 ? -0.191 -6.740 6.947 1.00 91.12 236 PRO A N 1
ATOM 1849 C CA . PRO A 1 236 ? -1.444 -6.101 7.344 1.00 91.12 236 PRO A CA 1
ATOM 1850 C C . PRO A 1 236 ? -2.480 -7.086 7.908 1.00 91.12 236 PRO A C 1
ATOM 1852 O O . PRO A 1 236 ? -3.215 -6.719 8.823 1.00 91.12 236 PRO A O 1
ATOM 1855 N N . LEU A 1 237 ? -2.524 -8.332 7.416 1.00 91.94 237 LEU A N 1
ATOM 1856 C CA . LEU A 1 237 ? -3.435 -9.369 7.921 1.00 91.94 237 LEU A CA 1
ATOM 1857 C C . LEU A 1 237 ? -3.096 -9.794 9.352 1.00 91.94 237 LEU A C 1
ATOM 1859 O O . LEU A 1 237 ? -3.989 -9.883 10.190 1.00 91.94 237 LEU A O 1
ATOM 1863 N N . VAL A 1 238 ? -1.814 -10.005 9.659 1.00 91.94 238 VAL A N 1
ATOM 1864 C CA . VAL A 1 238 ? -1.353 -10.349 11.013 1.00 91.94 238 VAL A CA 1
ATOM 1865 C C . VAL A 1 238 ? -1.696 -9.232 11.998 1.00 91.94 238 VAL A C 1
ATOM 1867 O O . VAL A 1 238 ? -2.200 -9.508 13.087 1.00 91.94 238 VAL A O 1
ATOM 1870 N N . VAL A 1 239 ? -1.502 -7.968 11.602 1.00 91.00 239 VAL A N 1
ATOM 1871 C CA . VAL A 1 239 ? -1.923 -6.814 12.413 1.00 91.00 239 VAL A CA 1
ATOM 1872 C C . VAL A 1 239 ? -3.441 -6.806 12.598 1.00 91.00 239 VAL A C 1
ATOM 1874 O O . VAL A 1 239 ? -3.912 -6.598 13.715 1.00 91.00 239 VAL A O 1
ATOM 1877 N N . ALA A 1 240 ? -4.216 -7.090 11.546 1.00 92.56 240 ALA A N 1
ATOM 1878 C CA . ALA A 1 240 ? -5.671 -7.128 11.644 1.00 92.56 240 ALA A CA 1
ATOM 1879 C C . ALA A 1 240 ? -6.167 -8.183 12.643 1.00 92.56 240 ALA A C 1
ATOM 1881 O O . ALA A 1 240 ? -7.001 -7.888 13.500 1.00 92.56 240 ALA A O 1
ATOM 1882 N N . VAL A 1 241 ? -5.621 -9.399 12.554 1.00 93.12 241 VAL A N 1
ATOM 1883 C CA . VAL A 1 241 ? -5.941 -10.515 13.453 1.00 93.12 241 VAL A CA 1
ATOM 1884 C C . VAL A 1 241 ? -5.544 -10.183 14.888 1.00 93.12 241 VAL A C 1
ATOM 1886 O O . VAL A 1 241 ? -6.318 -10.440 15.805 1.00 93.12 241 VAL A O 1
ATOM 1889 N N . ALA A 1 242 ? -4.381 -9.563 15.097 1.00 92.00 242 ALA A N 1
ATOM 1890 C CA . ALA A 1 242 ? -3.937 -9.152 16.424 1.00 92.00 242 ALA A CA 1
ATOM 1891 C C . ALA A 1 242 ? -4.877 -8.118 17.063 1.00 92.00 242 ALA A C 1
ATOM 1893 O O . ALA A 1 242 ? -5.265 -8.281 18.220 1.00 92.00 242 ALA A O 1
ATOM 1894 N N . VAL A 1 243 ? -5.286 -7.094 16.305 1.00 92.69 243 VAL A N 1
ATOM 1895 C CA . VAL A 1 243 ? -6.239 -6.070 16.764 1.00 92.69 243 VAL A CA 1
ATOM 1896 C C . VAL A 1 243 ? -7.594 -6.703 17.085 1.00 92.69 243 VAL A C 1
ATOM 1898 O O . VAL A 1 243 ? -8.143 -6.459 18.158 1.00 92.69 243 VAL A O 1
ATOM 1901 N N . LEU A 1 244 ? -8.117 -7.559 16.202 1.00 92.75 244 LEU A N 1
ATOM 1902 C CA . LEU A 1 244 ? -9.417 -8.202 16.397 1.00 92.75 244 LEU A CA 1
ATOM 1903 C C . LEU A 1 244 ? -9.407 -9.188 17.575 1.00 92.75 244 LEU A C 1
ATOM 1905 O O . LEU A 1 244 ? -10.328 -9.190 18.389 1.00 92.75 244 LEU A O 1
ATOM 1909 N N . SER A 1 245 ? -8.351 -9.990 17.714 1.00 92.88 245 SER A N 1
ATOM 1910 C CA . SER A 1 245 ? -8.195 -10.908 18.845 1.00 92.88 245 SER A CA 1
ATOM 1911 C C . SER A 1 245 ? -8.106 -10.159 20.172 1.00 92.88 245 SER A C 1
ATOM 1913 O O . SER A 1 245 ? -8.697 -10.594 21.161 1.00 92.88 245 SER A O 1
ATOM 1915 N N . TYR A 1 246 ? -7.393 -9.030 20.209 1.00 92.50 246 TYR A N 1
ATOM 1916 C CA . TYR A 1 246 ? -7.316 -8.203 21.410 1.00 92.50 246 TYR A CA 1
ATOM 1917 C C . TYR A 1 246 ? -8.671 -7.561 21.739 1.00 92.50 246 TYR A C 1
ATOM 1919 O O . TYR A 1 246 ? -9.089 -7.562 22.898 1.00 92.50 246 TYR A O 1
ATOM 1927 N N . PHE A 1 247 ? -9.386 -7.078 20.717 1.00 92.62 247 PHE A N 1
ATOM 1928 C CA . PHE A 1 247 ? -10.731 -6.519 20.852 1.00 92.62 247 PHE A CA 1
ATOM 1929 C C . PHE A 1 247 ? -11.726 -7.515 21.457 1.00 92.62 247 PHE A C 1
ATOM 1931 O O . PHE A 1 247 ? -12.543 -7.126 22.288 1.00 92.62 247 PHE A O 1
ATOM 1938 N N . LEU A 1 248 ? -11.662 -8.787 21.057 1.00 91.12 248 LEU A N 1
ATOM 1939 C CA . LEU A 1 248 ? -12.602 -9.816 21.503 1.00 91.12 248 LEU A CA 1
ATOM 1940 C C . LEU A 1 248 ? -12.187 -10.426 22.850 1.00 91.12 248 LEU A C 1
ATOM 1942 O O . LEU A 1 248 ? -12.956 -10.381 23.811 1.00 91.12 248 LEU A O 1
ATOM 1946 N N . THR A 1 249 ? -10.953 -10.920 22.962 1.00 86.50 249 THR A N 1
ATOM 1947 C CA . THR A 1 249 ? -10.540 -11.834 24.046 1.00 86.50 249 THR A CA 1
ATOM 1948 C C . THR A 1 249 ? -9.536 -11.218 25.030 1.00 86.50 249 THR A C 1
ATOM 1950 O O . THR A 1 249 ? -9.099 -11.894 25.950 1.00 86.50 249 THR A O 1
ATOM 1953 N N . SER A 1 250 ? -9.129 -9.950 24.859 1.00 84.50 250 SER A N 1
ATOM 1954 C CA . SER A 1 250 ? -8.096 -9.260 25.673 1.00 84.50 250 SER A CA 1
ATOM 1955 C C . SER A 1 250 ? -6.682 -9.858 25.611 1.00 84.50 250 SER A C 1
ATOM 1957 O O . SER A 1 250 ? -5.750 -9.288 26.181 1.00 84.50 250 SER A O 1
ATOM 1959 N N . HIS A 1 251 ? -6.475 -10.967 24.900 1.00 86.25 251 HIS A N 1
ATOM 1960 C CA . HIS A 1 251 ? -5.157 -11.570 24.731 1.00 86.25 251 HIS A CA 1
ATOM 1961 C C . HIS A 1 251 ? -4.302 -10.770 23.742 1.00 86.25 251 HIS A C 1
ATOM 1963 O O . HIS A 1 251 ? -4.702 -10.510 22.605 1.00 86.25 251 HIS A O 1
ATOM 1969 N N . LYS A 1 252 ? -3.095 -10.393 24.178 1.00 86.12 252 LYS A N 1
ATOM 1970 C CA . LYS A 1 252 ? -2.103 -9.682 23.362 1.00 86.12 252 LYS A CA 1
ATOM 1971 C C . LYS A 1 252 ? -1.347 -10.693 22.489 1.00 86.12 252 LYS A C 1
ATOM 1973 O O . LYS A 1 252 ? -0.412 -11.326 22.962 1.00 86.12 252 LYS A O 1
ATOM 1978 N N . LEU A 1 253 ? -1.755 -10.849 21.225 1.00 84.69 253 LEU A N 1
ATOM 1979 C CA . LEU A 1 253 ? -1.078 -11.748 20.270 1.00 84.69 253 LEU A CA 1
ATOM 1980 C C . LEU A 1 253 ? 0.281 -11.216 19.797 1.00 84.69 253 LEU A C 1
ATOM 1982 O O . LEU A 1 253 ? 1.184 -11.993 19.502 1.00 84.69 253 LEU A O 1
ATOM 1986 N N . LEU A 1 254 ? 0.421 -9.893 19.706 1.00 82.81 254 LEU A N 1
ATOM 1987 C CA . LEU A 1 254 ? 1.655 -9.232 19.298 1.00 82.81 254 LEU A CA 1
ATOM 1988 C C . LEU A 1 254 ? 2.162 -8.353 20.435 1.00 82.81 254 LEU A C 1
ATOM 1990 O O . LEU A 1 254 ? 1.407 -7.578 21.024 1.00 82.81 254 LEU A O 1
ATOM 1994 N N . TYR A 1 255 ? 3.458 -8.455 20.714 1.00 80.88 255 TYR A N 1
ATOM 1995 C CA . TYR A 1 255 ? 4.130 -7.565 21.647 1.00 80.88 255 TYR A CA 1
ATOM 1996 C C . TYR A 1 255 ? 4.515 -6.265 20.936 1.00 80.88 255 TYR A C 1
ATOM 1998 O O . TYR A 1 255 ? 5.289 -6.276 19.977 1.00 80.88 255 TYR A O 1
ATOM 2006 N N . PHE A 1 256 ? 3.980 -5.143 21.417 1.00 80.06 256 PHE A N 1
ATOM 2007 C CA . PHE A 1 256 ? 4.326 -3.815 20.926 1.00 80.06 256 PHE A CA 1
ATOM 2008 C C . PHE A 1 256 ? 5.293 -3.140 21.896 1.00 80.06 256 PHE A C 1
ATOM 2010 O O . PHE A 1 256 ? 4.963 -2.910 23.058 1.00 80.06 256 PHE A O 1
ATOM 2017 N N . SER A 1 257 ? 6.494 -2.823 21.418 1.00 84.81 257 SER A N 1
ATOM 2018 C CA . SER A 1 257 ? 7.526 -2.175 22.221 1.00 84.81 257 SER A CA 1
ATOM 2019 C C . SER A 1 257 ? 7.609 -0.691 21.872 1.00 84.81 257 SER A C 1
ATOM 2021 O O . SER A 1 257 ? 7.997 -0.329 20.760 1.00 84.81 257 SER A O 1
ATOM 2023 N N . TYR A 1 258 ? 7.277 0.176 22.831 1.00 85.56 258 TYR A N 1
ATOM 2024 C CA . TYR A 1 258 ? 7.433 1.626 22.695 1.00 85.56 258 TYR A CA 1
ATOM 2025 C C . TYR A 1 258 ? 8.863 2.061 22.327 1.00 85.56 258 TYR A C 1
ATOM 2027 O O . TYR A 1 258 ? 8.997 2.847 21.387 1.00 85.56 258 TYR A O 1
ATOM 2035 N N . PRO A 1 259 ? 9.942 1.558 22.971 1.00 87.19 259 PRO A N 1
AT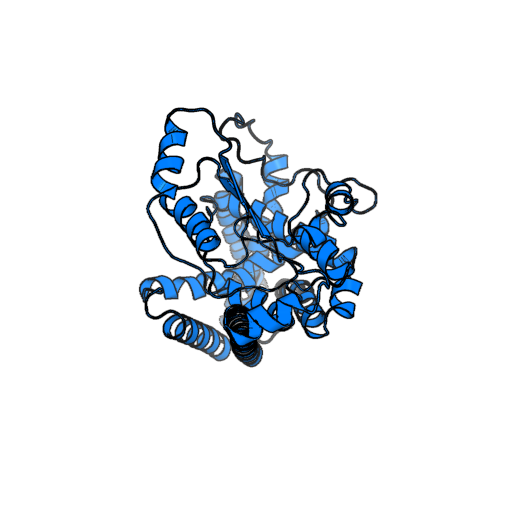OM 2036 C CA . PRO A 1 259 ? 11.296 1.950 22.581 1.00 87.19 259 PRO A CA 1
ATOM 2037 C C . PRO A 1 259 ? 11.655 1.502 21.157 1.00 87.19 259 PRO A C 1
ATOM 2039 O O . PRO A 1 259 ? 12.326 2.254 20.455 1.00 87.19 259 PRO A O 1
ATOM 2042 N N . ASP A 1 260 ? 11.169 0.341 20.688 1.00 85.31 260 ASP A N 1
ATOM 2043 C CA . ASP A 1 260 ? 11.341 -0.077 19.284 1.00 85.31 260 ASP A CA 1
ATOM 2044 C C . ASP A 1 260 ? 10.659 0.940 18.354 1.00 85.31 260 ASP A C 1
ATOM 2046 O O . ASP A 1 260 ? 11.312 1.450 17.450 1.00 85.31 260 ASP A O 1
ATOM 2050 N N . LEU A 1 261 ? 9.409 1.345 18.619 1.00 83.44 261 LEU A N 1
ATOM 2051 C CA . LEU A 1 261 ? 8.710 2.355 17.809 1.00 83.44 261 LEU A CA 1
ATOM 2052 C C . LEU A 1 261 ? 9.484 3.681 17.713 1.00 83.44 261 LEU A C 1
ATOM 2054 O O . LEU A 1 261 ? 9.690 4.189 16.607 1.00 83.44 261 LEU A O 1
ATOM 2058 N N . PHE A 1 262 ? 9.923 4.239 18.845 1.00 85.88 262 PHE A N 1
ATOM 2059 C CA . PHE A 1 262 ? 10.675 5.499 18.858 1.00 85.88 262 PHE A CA 1
ATOM 2060 C C . PHE A 1 262 ? 12.011 5.369 18.127 1.00 85.88 262 PHE A C 1
ATOM 2062 O O . PHE A 1 262 ? 12.366 6.240 17.330 1.00 85.88 262 PHE A O 1
ATOM 2069 N N . LEU A 1 263 ? 12.714 4.251 18.319 1.00 86.69 263 LEU A N 1
ATOM 2070 C CA . LEU A 1 263 ? 13.957 3.962 17.615 1.00 86.69 263 LEU A CA 1
ATOM 2071 C C . LEU A 1 263 ? 13.736 3.871 16.099 1.00 86.69 263 LEU A C 1
ATOM 2073 O O . LEU A 1 263 ? 14.522 4.418 15.329 1.00 86.69 263 LEU A O 1
ATOM 2077 N N . ARG A 1 264 ? 12.645 3.243 15.646 1.00 81.69 264 ARG A N 1
ATOM 2078 C CA . ARG A 1 264 ? 12.290 3.162 14.221 1.00 81.69 264 ARG A CA 1
ATOM 2079 C C . ARG A 1 264 ? 12.031 4.536 13.611 1.00 81.69 264 ARG A C 1
ATOM 2081 O O . ARG A 1 264 ? 12.508 4.802 12.507 1.00 81.69 264 ARG A O 1
ATOM 2088 N N . ILE A 1 265 ? 11.286 5.394 14.308 1.00 80.62 265 ILE A N 1
ATOM 2089 C CA . ILE A 1 265 ? 11.024 6.773 13.871 1.00 80.62 265 ILE A CA 1
ATOM 2090 C C . ILE A 1 265 ? 12.345 7.546 13.795 1.00 80.62 265 ILE A C 1
ATOM 2092 O O . ILE A 1 265 ? 12.614 8.182 12.776 1.00 80.62 265 ILE A O 1
ATOM 2096 N N . GLY A 1 266 ? 13.193 7.430 14.822 1.00 83.25 266 GLY A N 1
ATOM 2097 C CA . GLY A 1 266 ? 14.506 8.070 14.881 1.00 83.25 266 GLY A CA 1
ATOM 2098 C C . GLY A 1 266 ? 15.419 7.644 13.732 1.00 83.25 266 GLY A C 1
ATOM 2099 O O . GLY A 1 266 ? 15.845 8.488 12.949 1.00 83.25 266 GLY A O 1
ATOM 2100 N N . ILE A 1 267 ? 15.648 6.338 13.561 1.00 83.44 267 ILE A N 1
ATOM 2101 C CA . ILE A 1 267 ? 16.498 5.786 12.491 1.00 83.44 267 ILE A CA 1
ATOM 2102 C C . ILE A 1 267 ? 15.984 6.204 11.109 1.00 83.44 267 ILE A C 1
ATOM 2104 O O . ILE A 1 267 ? 16.762 6.654 10.271 1.00 83.44 267 ILE A O 1
ATOM 2108 N N . THR A 1 268 ? 14.674 6.096 10.872 1.00 77.25 268 THR A N 1
ATOM 2109 C CA . THR A 1 268 ? 14.067 6.464 9.582 1.00 77.25 268 THR A CA 1
ATOM 2110 C C . THR A 1 268 ? 14.231 7.956 9.299 1.00 77.25 268 THR A C 1
ATOM 2112 O O . THR A 1 268 ? 14.512 8.347 8.168 1.00 77.25 268 THR A O 1
ATOM 2115 N N . THR A 1 269 ? 14.078 8.797 10.321 1.00 76.50 269 THR A N 1
ATOM 2116 C CA . THR A 1 269 ? 14.241 10.250 10.202 1.00 76.50 269 THR A CA 1
ATOM 2117 C C . THR A 1 269 ? 15.693 10.621 9.923 1.00 76.50 269 THR A C 1
ATOM 2119 O O . THR A 1 269 ? 15.962 11.339 8.963 1.00 76.50 269 THR A O 1
ATOM 2122 N N . VAL A 1 270 ? 16.633 10.072 10.698 1.00 82.12 270 VAL A N 1
ATOM 2123 C CA . VAL A 1 270 ? 18.073 10.305 10.525 1.00 82.12 270 VAL A CA 1
ATOM 2124 C C . VAL A 1 270 ? 18.528 9.854 9.141 1.00 82.12 270 VAL A C 1
ATOM 2126 O O . VAL A 1 270 ? 19.166 10.627 8.433 1.00 82.12 270 VAL A O 1
ATOM 2129 N N . TYR A 1 271 ? 18.145 8.651 8.705 1.00 79.56 271 TYR A N 1
ATOM 2130 C CA . TYR A 1 271 ? 18.486 8.173 7.366 1.00 79.56 271 TYR A CA 1
ATOM 2131 C C . TYR A 1 271 ? 17.924 9.089 6.273 1.00 79.56 271 TYR A C 1
ATOM 2133 O O . TYR A 1 271 ? 18.654 9.458 5.360 1.00 79.56 271 TYR A O 1
ATOM 2141 N N . ASN A 1 272 ? 16.656 9.507 6.368 1.00 71.44 272 ASN A N 1
ATOM 2142 C CA . ASN A 1 272 ? 16.057 10.394 5.369 1.00 71.44 272 ASN A CA 1
ATOM 2143 C C . ASN A 1 272 ? 16.749 11.765 5.299 1.00 71.44 272 ASN A C 1
ATOM 2145 O O . ASN A 1 272 ? 16.927 12.281 4.194 1.00 71.44 272 ASN A O 1
ATOM 2149 N N . LEU A 1 273 ? 17.154 12.325 6.446 1.00 72.00 273 LEU A N 1
ATOM 2150 C CA . LEU A 1 273 ? 17.900 13.585 6.528 1.00 72.00 273 LEU A CA 1
ATOM 2151 C C . LEU A 1 273 ? 19.301 13.451 5.918 1.00 72.00 273 LEU A C 1
ATOM 2153 O O . LEU A 1 273 ? 19.676 14.255 5.071 1.00 72.00 273 LEU A O 1
ATOM 2157 N N . LEU A 1 274 ? 20.045 12.403 6.286 1.00 75.81 274 LEU A N 1
ATOM 2158 C CA . LEU A 1 274 ? 21.388 12.144 5.754 1.00 75.81 274 LEU A CA 1
ATOM 2159 C C . LEU A 1 274 ? 21.373 11.831 4.254 1.00 75.81 274 LEU A C 1
ATOM 2161 O O . LEU A 1 274 ? 22.289 12.201 3.525 1.00 75.81 274 LEU A O 1
ATOM 2165 N N . ARG A 1 275 ? 20.333 11.139 3.782 1.00 69.44 275 ARG A N 1
ATOM 2166 C CA . ARG A 1 275 ? 20.181 10.736 2.380 1.00 69.44 275 ARG A CA 1
ATOM 2167 C C . ARG A 1 275 ? 19.855 11.914 1.466 1.00 69.44 275 ARG A C 1
ATOM 2169 O O . ARG A 1 275 ? 20.190 11.876 0.285 1.00 69.44 275 ARG A O 1
ATOM 2176 N N . ASN A 1 276 ? 19.168 12.922 1.991 1.00 63.16 276 ASN A N 1
ATOM 2177 C CA . ASN A 1 276 ? 18.623 14.029 1.218 1.00 63.16 276 ASN A CA 1
ATOM 2178 C C . ASN A 1 276 ? 18.881 15.380 1.915 1.00 63.16 276 ASN A C 1
ATOM 2180 O O . ASN A 1 276 ? 17.911 16.086 2.212 1.00 63.16 276 ASN A O 1
ATOM 2184 N N . PRO A 1 277 ? 20.152 15.759 2.155 1.00 59.44 277 PRO A N 1
ATOM 2185 C CA . PRO A 1 277 ? 20.495 16.953 2.932 1.00 59.44 277 PRO A CA 1
ATOM 2186 C C . PRO A 1 277 ? 19.921 18.233 2.308 1.00 59.44 277 PRO A C 1
ATOM 2188 O O . PRO A 1 277 ? 19.380 19.076 3.016 1.00 59.44 277 PRO A O 1
ATOM 2191 N N . ASP A 1 278 ? 19.920 18.320 0.976 1.00 53.91 278 ASP A N 1
ATOM 2192 C CA . ASP A 1 278 ? 19.412 19.490 0.248 1.00 53.91 278 ASP A CA 1
ATOM 2193 C C . ASP A 1 278 ? 17.898 19.435 -0.013 1.00 53.91 278 ASP A C 1
ATOM 2195 O O . ASP A 1 278 ? 17.298 20.413 -0.460 1.00 53.91 278 ASP A O 1
ATOM 2199 N N . ARG A 1 279 ? 17.261 18.273 0.208 1.00 52.31 279 ARG A N 1
ATOM 2200 C CA . ARG A 1 279 ? 15.895 17.993 -0.278 1.00 52.31 279 ARG A CA 1
ATOM 2201 C C . ARG A 1 279 ? 14.864 17.810 0.838 1.00 52.31 279 ARG A C 1
ATOM 2203 O O . ARG A 1 279 ? 13.670 17.899 0.558 1.00 52.31 279 ARG A O 1
ATOM 2210 N N . LEU A 1 280 ? 15.284 17.565 2.085 1.00 53.19 280 LEU A N 1
ATOM 2211 C CA . LEU A 1 280 ? 14.388 17.380 3.230 1.00 53.19 280 LEU A CA 1
ATOM 2212 C C . LEU A 1 280 ? 14.573 18.508 4.257 1.00 53.19 280 LEU A C 1
ATOM 2214 O O . LEU A 1 280 ? 15.538 18.529 5.014 1.00 53.19 280 LEU A O 1
ATOM 2218 N N . ARG A 1 281 ? 13.618 19.444 4.331 1.00 55.03 281 ARG A N 1
ATOM 2219 C CA . ARG A 1 281 ? 13.566 20.401 5.453 1.00 55.03 281 ARG A CA 1
ATOM 2220 C C . ARG A 1 281 ? 13.234 19.641 6.740 1.00 55.03 281 ARG A C 1
ATOM 2222 O O . ARG A 1 281 ? 12.384 18.754 6.710 1.00 55.03 281 ARG A O 1
ATOM 2229 N N . LEU A 1 282 ? 13.818 20.026 7.879 1.00 57.47 282 LEU A N 1
ATOM 2230 C CA . LEU A 1 282 ? 13.543 19.402 9.187 1.00 57.47 282 LEU A CA 1
ATOM 2231 C C . LEU A 1 282 ? 12.029 19.300 9.475 1.00 57.47 282 LEU A C 1
ATOM 2233 O O . LEU A 1 282 ? 11.554 18.266 9.936 1.00 57.47 282 LEU A O 1
ATOM 2237 N N . ALA A 1 283 ? 11.257 20.315 9.068 1.00 55.41 283 ALA A N 1
ATOM 2238 C CA . ALA A 1 283 ? 9.795 20.354 9.169 1.00 55.41 283 ALA A CA 1
ATOM 2239 C C . ALA A 1 283 ? 9.062 19.220 8.415 1.00 55.41 283 ALA A C 1
ATOM 2241 O O . ALA A 1 283 ? 7.985 18.799 8.828 1.00 55.41 283 ALA A O 1
ATOM 2242 N N . LEU A 1 284 ? 9.634 18.691 7.328 1.00 58.38 284 LEU A N 1
ATOM 2243 C CA . LEU A 1 284 ? 9.060 17.586 6.546 1.00 58.38 284 LEU A CA 1
ATOM 2244 C C . LEU A 1 284 ? 9.336 16.210 7.174 1.00 58.38 284 LEU A C 1
ATOM 2246 O O . LEU A 1 284 ? 8.674 15.233 6.830 1.00 58.38 284 LEU A O 1
ATOM 2250 N N . SER A 1 285 ? 10.272 16.121 8.120 1.00 61.56 285 SER A N 1
ATOM 2251 C CA . SER A 1 285 ? 10.591 14.866 8.813 1.00 61.56 285 SER A CA 1
ATOM 2252 C C . SER A 1 285 ? 9.439 14.376 9.692 1.00 61.56 285 SER A C 1
ATOM 2254 O O . SER A 1 285 ? 9.298 13.176 9.922 1.00 61.56 285 SER A O 1
ATOM 2256 N N . TRP A 1 286 ? 8.562 15.288 10.123 1.00 65.38 286 TRP A N 1
ATOM 2257 C CA . TRP A 1 286 ? 7.387 14.957 10.927 1.00 65.38 286 TRP A CA 1
ATOM 2258 C C . TRP A 1 286 ? 6.432 13.992 10.197 1.00 65.38 286 TRP A C 1
ATOM 2260 O O . TRP A 1 286 ? 5.807 13.154 10.843 1.00 65.38 286 TRP A O 1
ATOM 2270 N N . TYR A 1 287 ? 6.386 14.022 8.855 1.00 66.94 287 TYR A N 1
ATOM 2271 C CA . TYR A 1 287 ? 5.510 13.162 8.045 1.00 66.94 287 TYR A CA 1
ATOM 2272 C C . TYR A 1 287 ? 5.841 11.662 8.127 1.00 66.94 287 TYR A C 1
ATOM 2274 O O . TYR A 1 287 ? 5.020 10.829 7.735 1.00 66.94 287 TYR A O 1
ATOM 2282 N N . VAL A 1 288 ? 7.001 11.292 8.682 1.00 68.50 288 VAL A N 1
ATOM 2283 C CA . VAL A 1 288 ? 7.337 9.897 9.008 1.00 68.50 288 VAL A CA 1
ATOM 2284 C C . VAL A 1 288 ? 6.330 9.319 10.011 1.00 68.50 288 VAL A C 1
ATOM 2286 O O . VAL A 1 288 ? 5.890 8.182 9.848 1.00 68.50 288 VAL A O 1
ATOM 2289 N N . VAL A 1 289 ? 5.891 10.115 10.993 1.00 70.81 289 VAL A N 1
ATOM 2290 C CA . VAL A 1 289 ? 4.985 9.668 12.063 1.00 70.81 289 VAL A CA 1
ATOM 2291 C C . VAL A 1 289 ? 3.578 9.339 11.535 1.00 70.81 289 VAL A C 1
ATOM 2293 O O . VAL A 1 289 ? 3.136 8.204 11.741 1.00 70.81 289 VAL A O 1
ATOM 2296 N N . PRO A 1 290 ? 2.888 10.227 10.784 1.00 70.81 290 PRO A N 1
ATOM 2297 C CA . PRO A 1 290 ? 1.648 9.871 10.091 1.00 70.81 290 PRO A CA 1
ATOM 2298 C C . PRO A 1 290 ? 1.799 8.662 9.160 1.00 70.81 290 PRO A C 1
ATOM 2300 O O . PRO A 1 290 ? 0.890 7.837 9.071 1.00 70.81 290 PRO A O 1
ATOM 2303 N N . GLY A 1 291 ? 2.955 8.517 8.501 1.00 69.00 291 GLY A N 1
ATOM 2304 C CA . GLY A 1 291 ? 3.270 7.355 7.671 1.00 69.00 291 GLY A CA 1
ATOM 2305 C C . GLY A 1 291 ? 3.281 6.047 8.467 1.00 69.00 291 GLY A C 1
ATOM 2306 O O . GLY A 1 291 ? 2.603 5.096 8.085 1.00 69.00 291 GLY A O 1
ATOM 2307 N N . MET A 1 292 ? 3.990 5.992 9.600 1.00 74.38 292 MET A N 1
ATOM 2308 C CA . MET A 1 292 ? 3.975 4.819 10.486 1.00 74.38 292 MET A CA 1
ATOM 2309 C C . MET A 1 292 ? 2.566 4.506 10.999 1.00 74.38 292 MET A C 1
ATOM 2311 O O . MET A 1 292 ? 2.174 3.339 11.029 1.00 74.38 292 MET A O 1
ATOM 2315 N N . PHE A 1 293 ? 1.796 5.527 11.380 1.00 79.75 293 PHE A N 1
ATOM 2316 C CA . PHE A 1 293 ? 0.417 5.344 11.834 1.00 79.75 293 PHE A CA 1
ATOM 2317 C C . PHE A 1 293 ? -0.450 4.717 10.735 1.00 79.75 293 PHE A C 1
ATOM 2319 O O . PHE A 1 293 ? -1.184 3.762 10.990 1.00 79.75 293 PHE A O 1
ATOM 2326 N N . PHE A 1 294 ? -0.304 5.194 9.494 1.00 80.25 294 PHE A N 1
ATOM 2327 C CA . PHE A 1 294 ? -1.016 4.662 8.336 1.00 80.25 294 PHE A CA 1
ATOM 2328 C C . PHE A 1 294 ? -0.805 3.150 8.144 1.00 80.25 294 PHE A C 1
ATOM 2330 O O . PHE A 1 294 ? -1.775 2.410 7.966 1.00 80.25 294 PHE A O 1
ATOM 2337 N N . TYR A 1 295 ? 0.446 2.684 8.208 1.00 76.62 295 TYR A N 1
ATOM 2338 C CA . TYR A 1 295 ? 0.770 1.269 7.994 1.00 76.62 295 TYR A CA 1
ATOM 2339 C C . TYR A 1 295 ? 0.216 0.343 9.086 1.00 76.62 295 TYR A C 1
ATOM 2341 O O . TYR A 1 295 ? -0.028 -0.828 8.806 1.00 76.62 295 TYR A O 1
ATOM 2349 N N . ASN A 1 296 ? 0.004 0.847 10.305 1.00 83.19 296 ASN A N 1
ATOM 2350 C CA . ASN A 1 296 ? -0.437 0.025 11.434 1.00 83.19 296 ASN A CA 1
ATOM 2351 C C . ASN A 1 296 ? -1.950 0.081 11.682 1.00 83.19 296 ASN A C 1
ATOM 2353 O O . ASN A 1 296 ? -2.507 -0.898 12.169 1.00 83.19 296 ASN A O 1
ATOM 2357 N N . ILE A 1 297 ? -2.623 1.196 11.370 1.00 88.44 297 ILE A N 1
ATOM 2358 C CA . ILE A 1 297 ? -4.032 1.396 11.750 1.00 88.44 297 ILE A CA 1
ATOM 2359 C C . ILE A 1 297 ? -4.966 1.383 10.531 1.00 88.44 297 ILE A C 1
ATOM 2361 O O . ILE A 1 297 ? -5.782 0.470 10.446 1.00 88.44 297 ILE A O 1
ATOM 2365 N N . PRO A 1 298 ? -4.877 2.308 9.556 1.00 88.25 298 PRO A N 1
ATOM 2366 C CA . PRO A 1 298 ? -5.717 2.255 8.356 1.00 88.25 298 PRO A CA 1
ATOM 2367 C C . PRO A 1 298 ? -5.448 1.079 7.412 1.00 88.25 298 PRO A C 1
ATOM 2369 O O . PRO A 1 298 ? -6.388 0.531 6.833 1.00 88.25 298 PRO A O 1
ATOM 2372 N N . LEU A 1 299 ? -4.178 0.716 7.206 1.00 87.06 299 LEU A N 1
ATOM 2373 C CA . LEU A 1 299 ? -3.801 -0.240 6.165 1.00 87.06 299 LEU A CA 1
ATOM 2374 C C . LEU A 1 299 ? -4.437 -1.634 6.335 1.00 87.06 299 LEU A C 1
ATOM 2376 O O . LEU A 1 299 ? -4.943 -2.138 5.332 1.00 87.06 299 LEU A O 1
ATOM 2380 N N . PRO A 1 300 ? -4.494 -2.247 7.537 1.00 93.00 300 PRO A N 1
ATOM 2381 C CA . PRO A 1 300 ? -5.180 -3.527 7.744 1.00 93.00 300 PRO A CA 1
ATOM 2382 C C . PRO A 1 300 ? -6.631 -3.547 7.234 1.00 93.00 300 PRO A C 1
ATOM 2384 O O . PRO A 1 300 ? -7.045 -4.491 6.562 1.00 93.00 300 PRO A O 1
ATOM 2387 N N . ALA A 1 301 ? -7.384 -2.468 7.467 1.00 93.62 301 ALA A N 1
ATOM 2388 C CA . ALA A 1 301 ? -8.770 -2.337 7.015 1.00 93.62 301 ALA A CA 1
ATOM 2389 C C . ALA A 1 301 ? -8.879 -2.296 5.492 1.00 93.62 301 ALA A C 1
ATOM 2391 O O . ALA A 1 301 ? -9.679 -3.010 4.889 1.00 93.62 301 ALA A O 1
ATOM 2392 N N . ILE A 1 302 ? -8.052 -1.447 4.873 1.00 91.25 302 ILE A N 1
ATOM 2393 C CA . ILE A 1 302 ? -7.986 -1.285 3.418 1.00 91.25 302 ILE A CA 1
ATOM 2394 C C . ILE A 1 302 ? -7.607 -2.618 2.778 1.00 91.25 302 ILE A C 1
ATOM 2396 O O . ILE A 1 302 ? -8.167 -3.001 1.753 1.00 91.25 302 ILE A O 1
ATOM 2400 N N . HIS A 1 303 ? -6.678 -3.337 3.399 1.00 92.88 303 HIS A N 1
ATOM 2401 C CA . HIS A 1 303 ? -6.176 -4.610 2.919 1.00 92.88 303 HIS A CA 1
ATOM 2402 C C . HIS A 1 303 ? -7.255 -5.704 2.929 1.00 92.88 303 HIS A C 1
ATOM 2404 O O . HIS A 1 303 ? -7.479 -6.329 1.896 1.00 92.88 303 HIS A O 1
ATOM 2410 N N . ILE A 1 304 ? -7.996 -5.869 4.032 1.00 93.38 304 ILE A N 1
ATOM 2411 C CA . ILE A 1 304 ? -9.119 -6.823 4.106 1.00 93.38 304 ILE A CA 1
ATOM 2412 C C . ILE A 1 304 ? -10.232 -6.434 3.130 1.00 93.38 304 ILE A C 1
ATOM 2414 O O . ILE A 1 304 ? -10.725 -7.269 2.373 1.00 93.38 304 ILE A O 1
ATOM 2418 N N . TRP A 1 305 ? -10.622 -5.159 3.108 1.00 93.56 305 TRP A N 1
ATOM 2419 C CA . TRP A 1 305 ? -11.713 -4.705 2.248 1.00 93.56 305 TRP A CA 1
ATOM 2420 C C . TRP A 1 305 ? -11.392 -4.854 0.760 1.00 93.56 305 TRP A C 1
ATOM 2422 O O . TRP A 1 305 ? -12.240 -5.264 -0.034 1.00 93.56 305 TRP A O 1
ATOM 2432 N N . SER A 1 306 ? -10.159 -4.543 0.363 1.00 90.44 306 SER A N 1
ATOM 2433 C CA . SER A 1 306 ? -9.707 -4.724 -1.018 1.00 90.44 306 SER A CA 1
ATOM 2434 C C . SER A 1 306 ? -9.642 -6.194 -1.430 1.00 90.44 306 SER A C 1
ATOM 2436 O O . SER A 1 306 ? -9.965 -6.479 -2.579 1.00 90.44 306 SER A O 1
ATOM 2438 N N . LEU A 1 307 ? -9.317 -7.113 -0.513 1.00 90.38 307 LEU A N 1
ATOM 2439 C CA . LEU A 1 307 ? -9.347 -8.559 -0.759 1.00 90.38 307 LEU A CA 1
ATOM 2440 C C . LEU A 1 307 ? -10.782 -9.066 -0.985 1.00 90.38 307 LEU A C 1
ATOM 2442 O O . LEU A 1 307 ? -11.042 -9.824 -1.914 1.00 90.38 307 LEU A O 1
ATOM 2446 N N . VAL A 1 308 ? -11.745 -8.594 -0.188 1.00 90.06 308 VAL A N 1
ATOM 2447 C CA . VAL A 1 308 ? -13.167 -8.957 -0.353 1.00 90.06 308 VAL A CA 1
ATOM 2448 C C . VAL A 1 308 ? -13.763 -8.353 -1.632 1.00 90.06 308 VAL A C 1
ATOM 2450 O O . VAL A 1 308 ? -14.630 -8.952 -2.263 1.00 90.06 308 VAL A O 1
ATOM 2453 N N . THR A 1 309 ? -13.300 -7.169 -2.044 1.00 87.81 309 THR A N 1
ATOM 2454 C CA . THR A 1 309 ? -13.874 -6.411 -3.172 1.00 87.81 309 THR A CA 1
ATOM 2455 C C . THR A 1 309 ? -13.040 -6.449 -4.454 1.00 87.81 309 THR A C 1
ATOM 2457 O O . THR A 1 309 ? -13.176 -5.561 -5.297 1.00 87.81 309 THR A O 1
ATOM 2460 N N . MET A 1 310 ? -12.191 -7.463 -4.638 1.00 84.00 310 MET A N 1
ATOM 2461 C CA . MET A 1 310 ? -11.264 -7.548 -5.779 1.00 84.00 310 MET A CA 1
ATOM 2462 C C . MET A 1 310 ? -11.941 -7.425 -7.152 1.00 84.00 310 MET A C 1
ATOM 2464 O O . MET A 1 310 ? -11.397 -6.783 -8.045 1.00 84.00 310 MET A O 1
ATOM 2468 N N . THR A 1 311 ? -13.128 -8.014 -7.326 1.00 78.31 311 THR A N 1
ATOM 2469 C CA . THR A 1 311 ? -13.850 -8.081 -8.613 1.00 78.31 311 THR A CA 1
ATOM 2470 C C . THR A 1 311 ? -14.914 -6.994 -8.791 1.00 78.31 311 THR A C 1
ATOM 2472 O O . THR A 1 311 ? -15.666 -7.018 -9.774 1.00 78.31 311 THR A O 1
ATOM 2475 N N . ALA A 1 312 ? -15.005 -6.048 -7.850 1.00 76.50 312 ALA A N 1
ATOM 2476 C CA . ALA A 1 312 ? -15.994 -4.979 -7.895 1.00 76.50 312 ALA A CA 1
ATOM 2477 C C . ALA A 1 312 ? -15.729 -4.026 -9.076 1.00 76.50 312 ALA A C 1
ATOM 2479 O O . ALA A 1 312 ? -14.625 -3.504 -9.230 1.00 76.50 312 ALA A O 1
ATOM 2480 N N . ASP A 1 313 ? -16.765 -3.765 -9.881 1.00 61.88 313 ASP A N 1
ATOM 2481 C CA . ASP A 1 313 ? -16.682 -2.925 -11.091 1.00 61.88 313 ASP A CA 1
ATOM 2482 C C . ASP A 1 313 ? -16.459 -1.446 -10.793 1.00 61.88 313 ASP A C 1
ATOM 2484 O O . ASP A 1 313 ? -15.872 -0.711 -11.584 1.00 61.88 313 ASP A O 1
ATOM 2488 N N . THR A 1 314 ? -16.903 -0.993 -9.625 1.00 58.59 314 THR A N 1
ATOM 2489 C CA . THR A 1 314 ? -16.690 0.375 -9.172 1.00 58.59 314 THR A CA 1
ATOM 2490 C C . THR A 1 314 ? -15.265 0.508 -8.655 1.00 58.59 314 THR A C 1
ATOM 2492 O O . THR A 1 314 ? -14.973 0.294 -7.472 1.00 58.59 314 THR A O 1
ATOM 2495 N N . TRP A 1 315 ? -14.363 0.894 -9.552 1.00 54.22 315 TRP A N 1
ATOM 2496 C CA . TRP A 1 315 ? -12.970 1.210 -9.235 1.00 54.22 315 TRP A CA 1
ATOM 2497 C C . TRP A 1 315 ? -12.795 2.523 -8.442 1.00 54.22 315 TRP A C 1
ATOM 2499 O O . TRP A 1 315 ? -11.676 2.981 -8.238 1.00 54.22 315 TRP A O 1
ATOM 2509 N N . GLY A 1 316 ? -13.880 3.109 -7.914 1.00 48.75 316 GLY A N 1
ATOM 2510 C CA . GLY A 1 316 ? -13.859 4.167 -6.889 1.00 48.75 316 GLY A CA 1
ATOM 2511 C C . GLY A 1 316 ? -13.310 5.526 -7.344 1.00 48.75 316 GLY A C 1
ATOM 2512 O O . GLY A 1 316 ? -13.401 6.509 -6.613 1.00 48.75 316 GLY A O 1
ATOM 2513 N N . THR A 1 317 ? -12.773 5.625 -8.552 1.00 46.47 317 THR A N 1
ATOM 2514 C CA . THR A 1 317 ? -12.381 6.881 -9.182 1.00 46.47 317 THR A CA 1
ATOM 2515 C C . THR A 1 317 ? -12.872 6.829 -10.614 1.00 46.47 317 THR A C 1
ATOM 2517 O O . THR A 1 317 ? -12.356 6.036 -11.400 1.00 46.47 317 THR A O 1
ATOM 2520 N N . ALA A 1 318 ? -13.869 7.646 -10.956 1.00 43.66 318 ALA A N 1
ATOM 2521 C CA . ALA A 1 318 ? -14.054 7.997 -12.353 1.00 43.66 318 ALA A CA 1
ATOM 2522 C C . ALA A 1 318 ? -12.719 8.528 -12.894 1.00 43.66 318 ALA A C 1
ATOM 2524 O O . ALA A 1 318 ? -11.925 9.119 -12.147 1.00 43.66 318 ALA A O 1
ATOM 2525 N N . MET A 1 319 ? -12.445 8.254 -14.169 1.00 38.47 319 MET A N 1
ATOM 2526 C CA . MET A 1 319 ? -11.327 8.868 -14.878 1.00 38.47 319 MET A CA 1
ATOM 2527 C C . MET A 1 319 ? -11.415 10.383 -14.639 1.00 38.47 319 MET A C 1
ATOM 2529 O O . MET A 1 319 ? -12.520 10.915 -14.584 1.00 38.47 319 MET A O 1
ATOM 2533 N N . ARG A 1 320 ? -10.277 11.034 -14.374 1.00 49.22 320 ARG A N 1
ATOM 2534 C CA . ARG A 1 320 ? -10.131 12.376 -13.769 1.00 49.22 320 ARG A CA 1
ATOM 2535 C C . ARG A 1 320 ? -10.699 13.546 -14.604 1.00 49.22 320 ARG A C 1
ATOM 2537 O O . ARG A 1 320 ? -10.162 14.644 -14.559 1.00 49.22 320 ARG A O 1
ATOM 2544 N N . ALA A 1 321 ? -11.777 13.353 -15.353 1.00 36.81 321 ALA A N 1
ATOM 2545 C CA . ALA A 1 321 ? -12.511 14.408 -16.017 1.00 36.81 321 ALA A CA 1
ATOM 2546 C C . ALA A 1 321 ? -13.277 15.228 -14.969 1.00 36.81 321 ALA A C 1
ATOM 2548 O O . ALA A 1 321 ? -14.238 14.774 -14.348 1.00 36.81 321 ALA A O 1
ATOM 2549 N N . SER A 1 322 ? -12.843 16.471 -14.792 1.00 38.81 322 SER A N 1
ATOM 2550 C CA . SER A 1 322 ? -13.515 17.507 -13.995 1.00 38.81 322 SER A CA 1
ATOM 2551 C C . SER A 1 322 ? -14.950 17.816 -14.462 1.00 38.81 322 SER A C 1
ATOM 2553 O O . SER A 1 322 ? -15.699 18.481 -13.752 1.00 38.81 322 SER A O 1
ATOM 2555 N N . THR A 1 323 ? -15.341 17.307 -15.632 1.00 40.19 323 THR A N 1
ATOM 2556 C CA . THR A 1 323 ? -16.649 17.472 -16.275 1.00 40.19 323 THR A CA 1
ATOM 2557 C C . THR A 1 323 ? -17.696 16.428 -15.890 1.00 40.19 323 THR A C 1
ATOM 2559 O O . THR A 1 323 ? -18.847 16.558 -16.309 1.00 40.19 323 THR A O 1
ATOM 2562 N N . GLU A 1 324 ? -17.366 15.407 -15.092 1.00 39.53 324 GLU A N 1
ATOM 2563 C CA . GLU A 1 324 ? -18.395 14.485 -14.606 1.00 39.53 324 GLU A CA 1
ATOM 2564 C C . GLU A 1 324 ? -19.254 15.175 -13.535 1.00 39.53 324 GLU A C 1
ATOM 2566 O O . GLU A 1 324 ? -18.863 15.335 -12.378 1.00 39.53 324 GLU A O 1
ATOM 2571 N N . ILE A 1 325 ? -20.446 15.613 -13.949 1.00 44.09 325 ILE A N 1
ATOM 2572 C CA . ILE A 1 325 ? -21.487 16.158 -13.075 1.00 44.09 325 ILE A CA 1
ATOM 2573 C C . ILE A 1 325 ? -21.673 15.178 -11.905 1.00 44.09 325 ILE A C 1
ATOM 2575 O O . ILE A 1 325 ? -21.985 14.007 -12.153 1.00 44.09 325 ILE A O 1
ATOM 2579 N N . PRO A 1 326 ? -21.507 15.608 -10.639 1.00 45.56 326 PRO A N 1
ATOM 2580 C CA . PRO A 1 326 ? -21.614 14.715 -9.500 1.00 45.56 326 PRO A CA 1
ATOM 2581 C C . PRO A 1 326 ? -23.069 14.269 -9.380 1.00 45.56 326 PRO A C 1
ATOM 2583 O O . PRO A 1 326 ? -23.906 14.944 -8.779 1.00 45.56 326 PRO A O 1
ATOM 2586 N N . LYS A 1 327 ? -23.401 13.108 -9.951 1.00 52.62 327 LYS A N 1
ATOM 2587 C CA . LYS A 1 327 ? -24.622 12.410 -9.559 1.00 52.62 327 LYS A CA 1
ATOM 2588 C C . LYS A 1 327 ? -24.513 12.198 -8.057 1.00 52.62 327 LYS A C 1
ATOM 2590 O O . LYS A 1 327 ? -23.526 11.641 -7.585 1.00 52.62 327 LYS A O 1
ATOM 2595 N N . LYS A 1 328 ? -25.514 12.675 -7.313 1.00 56.69 328 LYS A N 1
ATOM 2596 C CA . LYS A 1 328 ? -25.617 12.470 -5.868 1.00 56.69 328 LYS A CA 1
ATOM 2597 C C . LYS A 1 328 ? -25.509 10.971 -5.604 1.00 56.69 328 LYS A C 1
ATOM 2599 O O . LYS A 1 328 ? -26.457 10.227 -5.858 1.00 56.69 328 LYS A O 1
ATOM 2604 N N . ASP A 1 329 ? -24.335 10.533 -5.160 1.00 64.88 329 ASP A N 1
ATOM 2605 C CA . ASP A 1 329 ? -24.097 9.126 -4.883 1.00 64.88 329 ASP A CA 1
ATOM 2606 C C . ASP A 1 329 ? -25.113 8.679 -3.832 1.00 64.88 329 ASP A C 1
ATOM 2608 O O . ASP A 1 329 ? -25.264 9.307 -2.779 1.00 64.88 329 ASP A O 1
ATOM 2612 N N . SER A 1 330 ? -25.843 7.605 -4.141 1.00 77.88 330 SER A N 1
ATOM 2613 C CA . SER A 1 330 ? -26.800 7.013 -3.210 1.00 77.88 330 SER A CA 1
ATOM 2614 C C . SER A 1 330 ? -26.097 6.709 -1.888 1.00 77.88 330 SER A C 1
ATOM 2616 O O . SER A 1 330 ? -24.973 6.204 -1.885 1.00 77.88 330 SER A O 1
ATOM 2618 N N . SER A 1 331 ? -26.761 6.955 -0.756 1.00 80.12 331 SER A N 1
ATOM 2619 C CA . SER A 1 331 ? -26.200 6.687 0.575 1.00 80.12 331 SER A CA 1
ATOM 2620 C C . SER A 1 331 ? -25.675 5.253 0.713 1.00 80.12 331 SER A C 1
ATOM 2622 O O . SER A 1 331 ? -24.681 5.026 1.397 1.00 80.12 331 SER A O 1
ATOM 2624 N N . ARG A 1 332 ? -26.281 4.286 0.003 1.00 82.56 332 ARG A N 1
ATOM 2625 C CA . ARG A 1 332 ? -25.801 2.895 -0.060 1.00 82.56 332 ARG A CA 1
ATOM 2626 C C . ARG A 1 332 ? -24.426 2.767 -0.717 1.00 82.56 332 ARG A C 1
ATOM 2628 O O . ARG A 1 332 ? -23.602 1.998 -0.239 1.00 82.56 332 ARG A O 1
ATOM 2635 N N . LYS A 1 333 ? -24.159 3.532 -1.778 1.00 82.25 333 LYS A N 1
ATOM 2636 C CA . LYS A 1 333 ? -22.869 3.540 -2.480 1.00 82.25 333 LYS A CA 1
ATOM 2637 C C . LYS A 1 333 ? -21.773 4.164 -1.613 1.00 82.25 333 LYS A C 1
ATOM 2639 O O . LYS A 1 333 ? -20.704 3.579 -1.491 1.00 82.25 333 LYS A O 1
ATOM 2644 N N . LYS A 1 334 ? -22.072 5.271 -0.923 1.00 83.50 334 LYS A N 1
ATOM 2645 C CA . LYS A 1 334 ? -21.143 5.891 0.043 1.00 83.50 334 LYS A CA 1
ATOM 2646 C C . LYS A 1 334 ? -20.751 4.910 1.155 1.00 83.50 334 LYS A C 1
ATOM 2648 O O . LYS A 1 334 ? -19.572 4.736 1.452 1.00 83.50 334 LYS A O 1
ATOM 2653 N N . TRP A 1 335 ? -21.738 4.212 1.723 1.00 87.50 335 TRP A N 1
ATOM 2654 C CA . TRP A 1 335 ? -21.505 3.166 2.724 1.00 87.50 335 TRP A CA 1
ATOM 2655 C C . TRP A 1 335 ? -20.725 1.971 2.177 1.00 87.50 335 TRP A C 1
ATOM 2657 O O . TRP A 1 335 ? -19.843 1.468 2.863 1.00 87.50 335 TRP A O 1
ATOM 2667 N N . PHE A 1 336 ? -20.997 1.537 0.949 1.00 87.00 336 PHE A N 1
ATOM 2668 C CA . PHE A 1 336 ? -20.224 0.471 0.320 1.00 87.00 336 PHE A CA 1
ATOM 2669 C C . PHE A 1 336 ? -18.754 0.871 0.128 1.00 87.00 336 PHE A C 1
ATOM 2671 O O . PHE A 1 336 ? -17.855 0.077 0.372 1.00 87.00 336 PHE A O 1
ATOM 2678 N N . GLU A 1 337 ? -18.474 2.110 -0.264 1.00 84.50 337 GLU A N 1
ATOM 2679 C CA . GLU A 1 337 ? -17.109 2.529 -0.587 1.00 84.50 337 GLU A CA 1
ATOM 2680 C C . GLU A 1 337 ? -16.246 2.854 0.636 1.00 84.50 337 GLU A C 1
ATOM 2682 O O . GLU A 1 337 ? -15.051 2.566 0.610 1.00 84.50 337 GLU A O 1
ATOM 2687 N N . THR A 1 338 ? -16.812 3.448 1.694 1.00 87.94 338 THR A N 1
ATOM 2688 C CA . THR A 1 338 ? -16.037 3.886 2.875 1.00 87.94 338 THR A CA 1
ATOM 2689 C C . THR A 1 338 ? -16.542 3.335 4.208 1.00 87.94 338 THR A C 1
ATOM 2691 O O . THR A 1 338 ? -15.899 3.542 5.235 1.00 87.94 338 THR A O 1
ATOM 2694 N N . GLY A 1 339 ? -17.659 2.606 4.232 1.00 89.69 339 GLY A N 1
ATOM 2695 C CA . GLY A 1 339 ? -18.249 2.073 5.465 1.00 89.69 339 GLY A CA 1
ATOM 2696 C C . GLY A 1 339 ? -17.365 1.057 6.183 1.00 89.69 339 GLY A C 1
ATOM 2697 O O . GLY A 1 339 ? -17.320 1.057 7.411 1.00 89.69 339 GLY A O 1
ATOM 2698 N N . PHE A 1 340 ? -16.587 0.261 5.440 1.00 93.50 340 PHE A N 1
ATOM 2699 C CA . PHE A 1 340 ? -15.609 -0.665 6.027 1.00 93.50 340 PHE A CA 1
ATOM 2700 C C . PHE A 1 340 ? -14.622 0.059 6.957 1.00 93.50 340 PHE A C 1
ATOM 2702 O O . PHE A 1 340 ? -14.247 -0.463 8.005 1.00 93.50 340 PHE A O 1
ATOM 2709 N N . PHE A 1 341 ? -14.233 1.285 6.592 1.00 93.50 341 PHE A N 1
ATOM 2710 C CA . PHE A 1 341 ? -13.284 2.083 7.353 1.00 93.50 341 PHE A CA 1
ATOM 2711 C C . PHE A 1 341 ? -13.916 2.619 8.641 1.00 93.50 341 PHE A C 1
ATOM 2713 O O . PHE A 1 341 ? -13.270 2.611 9.682 1.00 93.50 341 PHE A O 1
ATOM 2720 N N . VAL A 1 342 ? -15.197 3.003 8.602 1.00 94.31 342 VAL A N 1
ATOM 2721 C CA . VAL A 1 342 ? -15.959 3.409 9.796 1.00 94.31 342 VAL A CA 1
ATOM 2722 C C . VAL A 1 342 ? -16.033 2.267 10.808 1.00 94.31 342 VAL A C 1
ATOM 2724 O O . VAL A 1 342 ? -15.719 2.469 11.979 1.00 94.31 342 VAL A O 1
ATOM 2727 N N . VAL A 1 343 ? -16.388 1.062 10.349 1.00 95.31 343 VAL A N 1
ATOM 2728 C CA . VAL A 1 343 ? -16.462 -0.135 11.203 1.00 95.31 343 VAL A CA 1
ATOM 2729 C C . VAL A 1 343 ? -15.097 -0.450 11.810 1.00 95.31 343 VAL A C 1
ATOM 2731 O O . VAL A 1 343 ? -14.987 -0.668 13.016 1.00 95.31 343 VAL A O 1
ATOM 2734 N N . TRP A 1 344 ? -14.042 -0.421 10.995 1.00 96.00 344 TRP A N 1
ATOM 2735 C CA . TRP A 1 344 ? -12.685 -0.680 11.463 1.00 96.00 344 TRP A CA 1
ATOM 2736 C C . TRP A 1 344 ? -12.208 0.335 12.503 1.00 96.00 344 TRP A C 1
ATOM 2738 O O . TRP A 1 344 ? -11.688 -0.055 13.545 1.00 96.00 344 TRP A O 1
ATOM 2748 N N . MET A 1 345 ? -12.413 1.631 12.262 1.00 95.12 345 MET A N 1
ATOM 2749 C CA . MET A 1 345 ? -12.041 2.665 13.227 1.00 95.12 345 MET A CA 1
ATOM 2750 C C . MET A 1 345 ? -12.837 2.537 14.528 1.00 95.12 345 MET A C 1
ATOM 2752 O O . MET A 1 345 ? -12.286 2.800 15.593 1.00 95.12 345 MET A O 1
ATOM 2756 N N . GLY A 1 346 ? -14.084 2.056 14.468 1.00 95.69 346 GLY A N 1
ATOM 2757 C CA . GLY A 1 346 ? -14.847 1.639 15.643 1.00 95.69 346 GLY A CA 1
ATOM 2758 C C . GLY A 1 346 ? -14.145 0.538 16.442 1.00 95.69 346 GLY A C 1
ATOM 2759 O O . GLY A 1 346 ? -13.933 0.702 17.642 1.00 95.69 346 GLY A O 1
ATOM 2760 N N . ILE A 1 347 ? -13.716 -0.545 15.783 1.00 95.81 347 ILE A N 1
ATOM 2761 C CA . ILE A 1 347 ? -12.956 -1.639 16.420 1.00 95.81 347 ILE A CA 1
ATOM 2762 C C . ILE A 1 347 ? -11.672 -1.097 17.058 1.00 95.81 347 ILE A C 1
ATOM 2764 O O . ILE A 1 347 ? -11.411 -1.368 18.229 1.00 95.81 347 ILE A O 1
ATOM 2768 N N . VAL A 1 348 ? -10.906 -0.277 16.333 1.00 94.94 348 VAL A N 1
ATOM 2769 C CA . VAL A 1 348 ? -9.678 0.346 16.851 1.00 94.94 348 VAL A CA 1
ATOM 2770 C C . VAL A 1 348 ? -9.981 1.220 18.074 1.00 94.94 348 VAL A C 1
ATOM 2772 O O . VAL A 1 348 ? -9.331 1.067 19.107 1.00 94.94 348 VAL A O 1
ATOM 2775 N N . GLY A 1 349 ? -11.004 2.075 18.013 1.00 94.62 349 GLY A N 1
ATOM 2776 C CA . GLY A 1 349 ? -11.439 2.892 19.150 1.00 94.62 349 GLY A CA 1
ATOM 2777 C C . GLY A 1 349 ? -11.793 2.045 20.371 1.00 94.62 349 GLY A C 1
ATOM 2778 O O . GLY A 1 349 ? -11.333 2.320 21.476 1.00 94.62 349 GLY A O 1
ATOM 2779 N N . GLY A 1 350 ? -12.525 0.951 20.166 1.00 94.94 350 GLY A N 1
ATOM 2780 C CA . GLY A 1 350 ? -12.838 0.002 21.227 1.00 94.94 350 GLY A CA 1
ATOM 2781 C C . GLY A 1 350 ? -11.620 -0.745 21.778 1.00 94.94 350 GLY A C 1
ATOM 2782 O O . GLY A 1 350 ? -11.559 -0.979 22.983 1.00 94.94 350 GLY A O 1
ATOM 2783 N N . THR A 1 351 ? -10.621 -1.078 20.949 1.00 93.69 351 THR A N 1
ATOM 2784 C CA . THR A 1 351 ? -9.359 -1.666 21.439 1.00 93.69 351 THR A CA 1
ATOM 2785 C C . THR A 1 351 ? -8.563 -0.704 22.305 1.00 93.69 351 THR A C 1
ATOM 2787 O O . THR A 1 351 ? -8.048 -1.120 23.339 1.00 93.69 351 THR A O 1
ATOM 2790 N N . VAL A 1 352 ? -8.503 0.578 21.934 1.00 93.12 352 VAL A N 1
ATOM 2791 C CA . VAL A 1 352 ? -7.838 1.610 22.740 1.00 93.12 352 VAL A CA 1
ATOM 2792 C C . VAL A 1 352 ? -8.565 1.783 24.070 1.00 93.12 352 VAL A C 1
ATOM 2794 O O . VAL A 1 352 ? -7.924 1.799 25.115 1.00 93.12 352 VAL A O 1
ATOM 2797 N N . SER A 1 353 ? -9.899 1.822 24.057 1.00 94.19 353 SER A N 1
ATOM 2798 C CA . SER A 1 353 ? -10.697 1.886 25.284 1.00 94.19 353 SER A CA 1
ATOM 2799 C C . SER A 1 353 ? -10.526 0.658 26.173 1.00 94.19 353 SER A C 1
ATOM 2801 O O . SER A 1 353 ? -10.426 0.808 27.385 1.00 94.19 353 SER A O 1
ATOM 2803 N N . ARG A 1 354 ? -10.449 -0.550 25.597 1.00 92.50 354 ARG A N 1
ATOM 2804 C CA . ARG A 1 354 ? -10.135 -1.774 26.349 1.00 92.50 354 ARG A CA 1
ATOM 2805 C C . ARG A 1 354 ? -8.735 -1.711 26.951 1.00 92.50 354 ARG A C 1
ATOM 2807 O O . ARG A 1 354 ? -8.556 -2.115 28.093 1.00 92.50 354 ARG A O 1
ATOM 2814 N N . TRP A 1 355 ? -7.750 -1.219 26.201 1.00 91.69 355 TRP A N 1
ATOM 2815 C CA . TRP A 1 355 ? -6.393 -1.046 26.711 1.00 91.69 355 TRP A CA 1
ATOM 2816 C C . TRP A 1 355 ? -6.368 -0.081 27.896 1.00 91.69 355 TRP A C 1
ATOM 2818 O O . TRP A 1 355 ? -5.918 -0.477 28.963 1.00 91.69 355 TRP A O 1
ATOM 2828 N N . LEU A 1 356 ? -6.960 1.108 27.755 1.00 91.75 356 LEU A N 1
ATOM 2829 C CA . LEU A 1 356 ? -7.084 2.075 28.849 1.00 91.75 356 LEU A CA 1
ATOM 2830 C C . LEU A 1 356 ? -7.805 1.476 30.062 1.00 91.75 356 LEU A C 1
ATOM 2832 O O . LEU A 1 356 ? -7.334 1.621 31.181 1.00 91.75 356 LEU A O 1
ATOM 2836 N N . ALA A 1 357 ? -8.912 0.764 29.849 1.00 91.88 357 ALA A N 1
ATOM 2837 C CA . ALA A 1 357 ? -9.658 0.133 30.932 1.00 91.88 357 ALA A CA 1
ATOM 2838 C C . ALA A 1 357 ? -8.834 -0.912 31.702 1.00 91.88 357 ALA A C 1
ATOM 2840 O O . ALA A 1 357 ? -8.982 -1.015 32.915 1.00 91.88 357 ALA A O 1
ATOM 2841 N N . ASN A 1 358 ? -7.951 -1.646 31.015 1.00 89.31 358 ASN A N 1
ATOM 2842 C CA . ASN A 1 358 ? -7.027 -2.581 31.656 1.00 89.31 358 ASN A CA 1
ATOM 2843 C C . ASN A 1 358 ? -5.898 -1.864 32.414 1.00 89.31 358 ASN A C 1
ATOM 2845 O O . ASN A 1 358 ? -5.480 -2.360 33.446 1.00 89.31 358 ASN A O 1
ATOM 2849 N N . GLU A 1 359 ? -5.399 -0.722 31.927 1.00 89.50 359 GLU A N 1
ATOM 2850 C CA . GLU A 1 359 ? -4.370 0.060 32.642 1.00 89.50 359 GLU A CA 1
ATOM 2851 C C . GLU A 1 359 ? -4.925 0.733 33.912 1.00 89.50 359 GLU A C 1
ATOM 2853 O O . GLU A 1 359 ? -4.177 0.999 34.847 1.00 89.50 359 GLU A O 1
ATOM 2858 N N . PHE A 1 360 ? -6.233 1.005 33.954 1.00 92.44 360 PHE A N 1
ATOM 2859 C CA . PHE A 1 360 ? -6.931 1.548 35.126 1.00 92.44 360 PHE A CA 1
ATOM 2860 C C . PHE A 1 360 ? -7.612 0.473 35.994 1.00 92.44 360 PHE A C 1
ATOM 2862 O O . PHE A 1 360 ? -8.396 0.831 36.872 1.00 92.44 360 PHE A O 1
ATOM 2869 N N . ASP A 1 361 ? -7.355 -0.817 35.740 1.00 89.88 361 ASP A N 1
ATOM 2870 C CA . ASP A 1 361 ? -7.929 -1.960 36.470 1.00 89.88 361 ASP A CA 1
ATOM 2871 C C . ASP A 1 361 ? -9.466 -1.896 36.641 1.00 89.88 361 ASP A C 1
ATOM 2873 O O . ASP A 1 361 ? -10.026 -2.212 37.694 1.00 89.88 361 ASP A O 1
ATOM 2877 N N . LEU A 1 362 ? -10.181 -1.472 35.590 1.00 89.75 362 LEU A N 1
ATOM 2878 C CA . LEU A 1 362 ? -11.641 -1.343 35.624 1.00 89.75 362 LEU A CA 1
ATOM 2879 C C . LEU A 1 362 ? -12.345 -2.709 35.665 1.00 89.75 362 LEU A C 1
ATOM 2881 O O . LEU A 1 362 ? -11.960 -3.672 34.995 1.00 89.75 362 LEU A O 1
ATOM 2885 N N . CYS A 1 363 ? -13.471 -2.768 36.383 1.00 90.38 363 CYS A N 1
ATOM 2886 C CA . CYS A 1 363 ? -14.332 -3.950 36.421 1.00 90.38 363 CYS A CA 1
ATOM 2887 C C . CYS A 1 363 ? -14.874 -4.296 35.022 1.00 90.38 363 CYS A C 1
ATOM 2889 O O . CYS A 1 363 ? -15.142 -3.414 34.207 1.00 90.38 363 CYS A O 1
ATOM 2891 N N . GLN A 1 364 ? -15.161 -5.577 34.765 1.00 88.00 364 GLN A N 1
ATOM 2892 C CA . GLN A 1 364 ? -15.602 -6.065 33.446 1.00 88.00 364 GLN A CA 1
ATOM 2893 C C . GLN A 1 364 ? -16.793 -5.281 32.855 1.00 88.00 364 GLN A C 1
ATOM 2895 O O . GLN A 1 364 ? -16.794 -4.964 31.665 1.00 88.00 364 GLN A O 1
ATOM 2900 N N . GLY A 1 365 ? -17.782 -4.919 33.680 1.00 88.44 365 GLY A N 1
ATOM 2901 C CA . GLY A 1 365 ? -18.921 -4.101 33.247 1.00 88.44 365 GLY A CA 1
ATOM 2902 C C . GLY A 1 365 ? -18.525 -2.679 32.830 1.00 88.44 365 GLY A C 1
ATOM 2903 O O . GLY A 1 365 ? -18.992 -2.184 31.806 1.00 88.44 365 GLY A O 1
ATOM 2904 N N . GLN A 1 366 ? -17.612 -2.040 33.567 1.00 90.44 366 GLN A N 1
ATOM 2905 C CA . GLN A 1 366 ? -17.092 -0.708 33.240 1.00 90.44 366 GLN A CA 1
ATOM 2906 C C . GLN A 1 366 ? -16.236 -0.742 31.970 1.00 90.44 366 GLN A C 1
ATOM 2908 O O . GLN A 1 366 ? -16.374 0.132 31.116 1.00 90.44 366 GLN A O 1
ATOM 2913 N N . THR A 1 367 ? -15.428 -1.790 31.796 1.00 90.62 367 THR A N 1
ATOM 2914 C CA . THR A 1 367 ? -14.640 -2.026 30.581 1.00 90.62 367 THR A CA 1
ATOM 2915 C C . THR A 1 36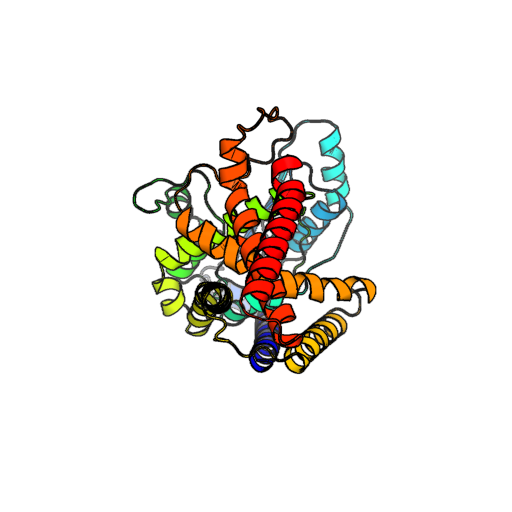7 ? -15.529 -2.127 29.344 1.00 90.62 367 THR A C 1
ATOM 2917 O O . THR A 1 367 ? -15.239 -1.495 28.330 1.00 90.62 367 THR A O 1
ATOM 2920 N N . LEU A 1 368 ? -16.650 -2.853 29.421 1.00 91.69 368 LEU A N 1
ATOM 2921 C CA . LEU A 1 368 ? -17.607 -2.944 28.312 1.00 91.69 368 LEU A CA 1
ATOM 2922 C C . LEU A 1 368 ? -18.231 -1.585 27.971 1.00 91.69 368 LEU A C 1
ATOM 2924 O O . LEU A 1 368 ? -18.311 -1.235 26.794 1.00 91.69 368 LEU A O 1
ATOM 2928 N N . VAL A 1 369 ? -18.617 -0.791 28.974 1.00 93.06 369 VAL A N 1
ATOM 2929 C CA . VAL A 1 369 ? -19.146 0.567 28.754 1.00 93.06 369 VAL A CA 1
ATOM 2930 C C . VAL A 1 369 ? -18.093 1.461 28.095 1.00 93.06 369 VAL A C 1
ATOM 2932 O O . VAL A 1 369 ? -18.382 2.115 27.094 1.00 93.06 369 VAL A O 1
ATOM 2935 N N . PHE A 1 370 ? -16.851 1.438 28.586 1.00 92.88 370 PHE A N 1
ATOM 2936 C CA . PHE A 1 370 ? -15.739 2.187 27.994 1.00 92.88 370 PHE A CA 1
ATOM 2937 C C . PHE A 1 370 ? -15.481 1.788 26.541 1.00 92.88 370 PHE A C 1
ATOM 2939 O O . PHE A 1 370 ? -15.275 2.655 25.689 1.00 92.88 370 PHE A O 1
ATOM 2946 N N . MET A 1 371 ? -15.527 0.489 26.238 1.00 94.44 371 MET A N 1
ATOM 2947 C CA . MET A 1 371 ? -15.407 -0.010 24.872 1.00 94.44 371 MET A CA 1
ATOM 2948 C C . MET A 1 371 ? -16.540 0.487 23.978 1.00 94.44 371 MET A C 1
ATOM 2950 O O . MET A 1 371 ? -16.262 0.971 22.886 1.00 94.44 371 MET A O 1
ATOM 2954 N N . LEU A 1 372 ? -17.799 0.409 24.421 1.00 94.69 372 LEU A N 1
ATOM 2955 C CA . LEU A 1 372 ? -18.948 0.886 23.645 1.00 94.69 372 LEU A CA 1
ATOM 2956 C C . LEU A 1 372 ? -18.857 2.391 23.363 1.00 94.69 372 LEU A C 1
ATOM 2958 O O . LEU A 1 372 ? -19.109 2.821 22.234 1.00 94.69 372 LEU A O 1
ATOM 2962 N N . CYS A 1 373 ? -18.428 3.183 24.349 1.00 94.56 373 CYS A N 1
ATOM 2963 C CA . CYS A 1 373 ? -18.158 4.608 24.176 1.00 94.56 373 CYS A CA 1
ATOM 2964 C C . CYS A 1 373 ? -17.037 4.852 23.153 1.00 94.56 373 CYS A C 1
ATOM 2966 O O . CYS A 1 373 ? -17.207 5.666 22.245 1.00 94.56 373 CYS A O 1
ATOM 2968 N N . GLY A 1 374 ? -15.924 4.115 23.248 1.00 94.44 374 GLY A N 1
ATOM 2969 C CA . GLY A 1 374 ? -14.799 4.207 22.312 1.00 94.44 374 GLY A CA 1
ATOM 2970 C C . GLY A 1 374 ? -15.176 3.845 20.878 1.00 94.44 374 GLY A C 1
ATOM 2971 O O . GLY A 1 374 ? -14.872 4.595 19.948 1.00 94.44 374 GLY A O 1
ATOM 2972 N N . VAL A 1 375 ? -15.900 2.736 20.699 1.00 96.44 375 VAL A N 1
ATOM 2973 C CA . VAL A 1 375 ? -16.428 2.296 19.398 1.00 96.44 375 VAL A CA 1
ATOM 2974 C C . VAL A 1 375 ? -17.338 3.368 18.811 1.00 96.44 375 VAL A C 1
ATOM 2976 O O . VAL A 1 375 ? -17.179 3.737 17.647 1.00 96.44 375 VAL A O 1
ATOM 2979 N N . SER A 1 376 ? -18.266 3.899 19.609 1.00 95.06 376 SER A N 1
ATOM 2980 C CA . SER A 1 376 ? -19.233 4.902 19.156 1.00 95.06 376 SER A CA 1
ATOM 2981 C C . SER A 1 376 ? -18.543 6.205 18.754 1.00 95.06 376 SER A C 1
ATOM 2983 O O . SER A 1 376 ? -18.778 6.714 17.659 1.00 95.06 376 SER A O 1
ATOM 2985 N N . LEU A 1 377 ? -17.633 6.718 19.587 1.00 95.88 377 LEU A N 1
ATOM 2986 C CA . LEU A 1 377 ? -16.900 7.957 19.321 1.00 95.88 377 LEU A CA 1
ATOM 2987 C C . LEU A 1 377 ? -16.029 7.850 18.059 1.00 95.88 377 LEU A C 1
ATOM 2989 O O . LEU A 1 377 ? -16.049 8.741 17.203 1.00 95.88 377 LEU A O 1
ATOM 2993 N N . ALA A 1 378 ? -15.288 6.750 17.912 1.00 94.56 378 ALA A N 1
ATOM 2994 C CA . ALA A 1 378 ? -14.428 6.528 16.754 1.00 94.56 378 ALA A CA 1
ATOM 2995 C C . ALA A 1 378 ? -15.237 6.293 15.467 1.00 94.56 378 ALA A C 1
ATOM 2997 O O . ALA A 1 378 ? -14.893 6.824 14.408 1.00 94.56 378 ALA A O 1
ATOM 2998 N N . SER A 1 379 ? -16.359 5.572 15.555 1.00 94.38 379 SER A N 1
ATOM 2999 C CA . SER A 1 379 ? -17.248 5.344 14.410 1.00 94.38 379 SER A CA 1
ATOM 3000 C C . SER A 1 379 ? -17.922 6.640 13.959 1.00 94.38 379 SER A C 1
ATOM 3002 O O . SER A 1 379 ? -17.911 6.957 12.773 1.00 94.38 379 SER A O 1
ATOM 3004 N N . VAL A 1 380 ? -18.461 7.441 14.886 1.00 94.44 380 VAL A N 1
ATOM 3005 C CA . VAL A 1 380 ? -19.143 8.706 14.561 1.00 94.44 380 VAL A CA 1
ATOM 3006 C C . VAL A 1 380 ? -18.168 9.736 13.992 1.00 94.44 380 VAL A C 1
ATOM 3008 O O . VAL A 1 380 ? -18.495 10.402 13.009 1.00 94.44 380 VAL A O 1
ATOM 3011 N N . SER A 1 381 ? -16.967 9.863 14.563 1.00 92.38 381 SER A N 1
ATOM 3012 C CA . SER A 1 381 ? -15.948 10.786 14.042 1.00 92.38 381 SER A CA 1
ATOM 3013 C C . SER A 1 381 ? -15.501 10.394 12.630 1.00 92.38 381 SER A C 1
ATOM 3015 O O . SER A 1 381 ? -15.473 11.239 11.733 1.00 92.38 381 SER A O 1
ATOM 3017 N N . THR A 1 382 ? -15.264 9.103 12.390 1.00 91.06 382 THR A N 1
ATOM 3018 C CA . THR A 1 382 ? -14.883 8.589 11.067 1.00 91.06 382 THR A CA 1
ATOM 3019 C C . THR A 1 382 ? -16.023 8.718 10.059 1.00 91.06 382 THR A C 1
ATOM 3021 O O . THR A 1 382 ? -15.792 9.108 8.914 1.00 91.06 382 THR A O 1
ATOM 3024 N N . TRP A 1 383 ? -17.264 8.449 10.468 1.00 92.75 383 TRP A N 1
ATOM 3025 C CA . TRP A 1 383 ? -18.452 8.632 9.633 1.00 92.75 383 TRP A CA 1
ATOM 3026 C C . TRP A 1 383 ? -18.617 10.094 9.205 1.00 92.75 383 TRP A C 1
ATOM 3028 O O . TRP A 1 383 ? -18.829 10.356 8.020 1.00 92.75 383 TRP A O 1
ATOM 3038 N N . LYS A 1 384 ? -18.429 11.047 10.130 1.00 90.81 384 LYS A N 1
ATOM 3039 C CA . LYS A 1 384 ? -18.431 12.484 9.815 1.00 90.81 384 LYS A CA 1
ATOM 3040 C C . LYS A 1 384 ? -17.327 12.853 8.823 1.00 90.81 384 LYS A C 1
ATOM 3042 O O . LYS A 1 384 ? -17.586 13.576 7.868 1.00 90.81 384 LYS A O 1
ATOM 3047 N N . ALA A 1 385 ? -16.118 12.328 9.023 1.00 85.44 385 ALA A N 1
ATOM 3048 C CA . ALA A 1 385 ? -14.965 12.625 8.175 1.00 85.44 385 ALA A CA 1
ATOM 3049 C C . ALA A 1 385 ? -15.047 12.005 6.768 1.00 85.44 385 ALA A C 1
ATOM 3051 O O . ALA A 1 385 ? -14.430 12.533 5.842 1.00 85.44 385 ALA A O 1
ATOM 3052 N N . THR A 1 386 ? -15.786 10.904 6.595 1.00 85.38 386 THR A N 1
ATOM 3053 C CA . THR A 1 386 ? -15.806 10.130 5.340 1.00 85.38 386 THR A CA 1
ATOM 3054 C C . THR A 1 386 ? -17.151 10.132 4.626 1.00 85.38 386 THR A C 1
ATOM 3056 O O . THR A 1 386 ? -17.194 10.467 3.450 1.00 85.38 386 THR A O 1
ATOM 3059 N N . ILE A 1 387 ? -18.241 9.732 5.283 1.00 84.69 387 ILE A N 1
ATOM 3060 C CA . ILE A 1 387 ? -19.544 9.506 4.639 1.00 84.69 387 ILE A CA 1
ATOM 3061 C C . ILE A 1 387 ? -20.386 10.780 4.642 1.00 84.69 387 ILE A C 1
ATOM 3063 O O . ILE A 1 387 ? -21.017 11.079 3.632 1.00 84.69 387 ILE A O 1
ATOM 3067 N N . ALA A 1 388 ? -20.399 11.528 5.750 1.00 82.88 388 ALA A N 1
ATOM 3068 C CA . ALA A 1 388 ? -21.189 12.757 5.853 1.00 82.88 388 ALA A CA 1
ATOM 3069 C C . ALA A 1 388 ? -20.539 13.960 5.145 1.00 82.88 388 ALA A C 1
ATOM 3071 O O . ALA A 1 388 ? -21.227 14.930 4.847 1.00 82.88 388 ALA A O 1
ATOM 3072 N N . SER A 1 389 ? -19.227 13.901 4.890 1.00 74.62 389 SER A N 1
ATOM 3073 C CA . SER A 1 389 ? -18.458 14.935 4.181 1.00 74.62 389 SER A CA 1
ATOM 3074 C C . SER A 1 389 ? -18.510 14.812 2.650 1.00 74.62 389 SER A C 1
ATOM 3076 O O . SER A 1 389 ? -18.025 15.701 1.952 1.00 74.62 389 SER A O 1
ATOM 3078 N N . GLN A 1 390 ? -19.067 13.711 2.131 1.00 69.50 390 GLN A N 1
ATOM 3079 C CA . GLN A 1 390 ? -19.396 13.493 0.714 1.00 69.50 390 GLN A CA 1
ATOM 3080 C C . GLN A 1 390 ? -20.810 13.971 0.424 1.00 69.50 390 GLN A C 1
ATOM 3082 O O . GLN A 1 390 ? -21.122 14.173 -0.770 1.00 69.50 390 GLN A O 1
#